Protein AF-A0A1E1XVM8-F1 (afdb_monomer_lite)

pLDDT: mean 72.02, std 15.54, range [29.59, 93.38]

Organism: Amblyomma sculptum (NCBI:txid1581419)

Sequence (385 aa):
MSAAKMDLASGIWLMLFVQKHVPAWPVRELMDTLSALLDDTQLAPFLAPGAEKKFRRFVREMPAHFHYDAQKDTVALVKDSPIIAADQWLVRYLAQQIQASEGGLEMGTETSAKCQSAVPKCMADHLRLAYGGNLNVFFRIHPRDFTVDESGTRVRLTPSFHEESIATFAKEENLVFFFIDLLQKIGATKEKPCNVHTLMKYLPFMKSAERNLLQEGYRANLNVFFLLNPAHFATTKAQKGSVFLKNPDPDYGLALFLKQQVHILSTCSSGHSLKVLLTDLASRAKYSPSPIARPFFGVKSVGKKLKDIALRHPAMFHVDKQGEKLWLREERPPRPEGQWNADAELLSVAYFIDVLKHTDATSPSWAICFNYVVRAASAAPPSCK

Structure (mmCIF, N/CA/C/O backbone):
data_AF-A0A1E1XVM8-F1
#
_entry.id   AF-A0A1E1XVM8-F1
#
loop_
_atom_site.group_PDB
_atom_site.id
_atom_site.type_symbol
_atom_site.label_atom_id
_atom_site.label_alt_id
_atom_site.label_comp_id
_atom_site.label_asym_id
_atom_site.label_entity_id
_atom_site.label_seq_id
_atom_site.pdbx_PDB_ins_code
_atom_site.Cartn_x
_atom_site.Cartn_y
_atom_site.Cartn_z
_atom_site.occupancy
_atom_site.B_iso_or_equiv
_atom_site.auth_seq_id
_atom_site.auth_comp_id
_atom_site.auth_asym_id
_atom_site.auth_atom_id
_atom_site.pdbx_PDB_model_num
ATOM 1 N N . MET A 1 1 ? 7.650 8.610 -27.917 1.00 59.12 1 MET A N 1
ATOM 2 C CA . MET A 1 1 ? 8.830 7.735 -28.100 1.00 59.12 1 MET A CA 1
ATOM 3 C C . MET A 1 1 ? 8.463 6.695 -29.153 1.00 59.12 1 MET A C 1
ATOM 5 O O . MET A 1 1 ? 7.306 6.303 -29.158 1.00 59.12 1 MET A O 1
ATOM 9 N N . SER A 1 2 ? 9.346 6.334 -30.093 1.00 71.25 2 SER A N 1
ATOM 10 C CA . SER A 1 2 ? 9.036 5.282 -31.087 1.00 71.25 2 SER A CA 1
ATOM 11 C C . SER A 1 2 ? 9.009 3.895 -30.430 1.00 71.25 2 SER A C 1
ATOM 13 O O . SER A 1 2 ? 9.641 3.736 -29.388 1.00 71.25 2 SER A O 1
ATOM 15 N N . ALA A 1 3 ? 8.328 2.912 -31.039 1.00 65.12 3 ALA A N 1
ATOM 16 C CA . ALA A 1 3 ? 8.288 1.514 -30.572 1.00 65.12 3 ALA A CA 1
ATOM 17 C C . ALA A 1 3 ? 9.699 0.963 -30.320 1.00 65.12 3 ALA A C 1
ATOM 19 O O . ALA A 1 3 ? 10.061 0.744 -29.173 1.00 65.12 3 ALA A O 1
ATOM 20 N N . ALA A 1 4 ? 10.567 1.016 -31.333 1.00 71.12 4 ALA A N 1
ATOM 21 C CA . ALA A 1 4 ? 11.980 0.648 -31.212 1.00 71.12 4 ALA A CA 1
ATOM 22 C C . ALA A 1 4 ? 12.735 1.318 -30.042 1.00 71.12 4 ALA A C 1
ATOM 24 O O . ALA A 1 4 ? 13.608 0.717 -29.429 1.00 71.12 4 ALA A O 1
ATOM 25 N N . LYS A 1 5 ? 12.428 2.579 -29.704 1.00 72.94 5 LYS A N 1
ATOM 26 C CA . LYS A 1 5 ? 13.059 3.249 -28.552 1.00 72.94 5 LYS A CA 1
ATOM 27 C C . LYS A 1 5 ? 12.508 2.731 -27.217 1.00 72.94 5 LYS A C 1
ATOM 29 O O . LYS A 1 5 ? 13.252 2.690 -26.244 1.00 72.94 5 LYS A O 1
ATOM 34 N N . MET A 1 6 ? 11.229 2.361 -27.160 1.00 66.62 6 MET A N 1
ATOM 35 C CA . MET A 1 6 ? 10.612 1.727 -25.987 1.00 66.62 6 MET A CA 1
ATOM 36 C C . MET A 1 6 ? 11.146 0.314 -25.779 1.00 66.62 6 MET A C 1
ATOM 38 O O . MET A 1 6 ? 11.531 -0.019 -24.660 1.00 66.62 6 MET A O 1
ATOM 42 N N . ASP A 1 7 ? 11.261 -0.466 -26.848 1.00 70.38 7 ASP A N 1
ATOM 43 C CA . ASP A 1 7 ? 11.781 -1.833 -26.796 1.00 70.38 7 ASP A CA 1
ATOM 44 C C . ASP A 1 7 ? 13.268 -1.840 -26.415 1.00 70.38 7 ASP A C 1
ATOM 46 O O . ASP A 1 7 ? 13.692 -2.623 -25.566 1.00 70.38 7 ASP A O 1
ATOM 50 N N . LEU A 1 8 ? 14.050 -0.875 -26.917 1.00 80.44 8 LEU A N 1
ATOM 51 C CA . LEU A 1 8 ? 15.441 -0.686 -26.503 1.00 80.44 8 LEU A CA 1
ATOM 52 C C . LEU A 1 8 ? 15.571 -0.290 -25.026 1.00 80.44 8 LEU A C 1
ATOM 54 O O . LEU A 1 8 ? 16.387 -0.871 -24.312 1.00 80.44 8 LEU A O 1
ATOM 58 N N . ALA A 1 9 ? 14.788 0.690 -24.552 1.00 75.31 9 ALA A N 1
ATOM 59 C CA . ALA A 1 9 ? 14.784 1.077 -23.136 1.00 75.31 9 ALA A CA 1
ATOM 60 C C . ALA A 1 9 ? 14.434 -0.117 -22.241 1.00 75.31 9 ALA A C 1
ATOM 62 O O . ALA A 1 9 ? 15.098 -0.353 -21.235 1.00 75.31 9 ALA A O 1
ATOM 63 N N . SER A 1 10 ? 13.414 -0.871 -22.639 1.00 69.38 10 SER A N 1
ATOM 64 C CA . SER A 1 10 ? 12.925 -2.056 -21.943 1.00 69.38 10 SER A CA 1
ATOM 65 C C . SER A 1 10 ? 13.977 -3.157 -21.876 1.00 69.38 10 SER A C 1
ATOM 67 O O . SER A 1 10 ? 14.226 -3.706 -20.807 1.00 69.38 10 SER A O 1
ATOM 69 N N . GLY A 1 11 ? 14.646 -3.430 -22.996 1.00 75.94 11 GLY A N 1
ATOM 70 C CA . GLY A 1 11 ? 15.744 -4.383 -23.067 1.00 75.94 11 GLY A CA 1
ATOM 71 C C . GLY A 1 11 ? 16.901 -4.001 -22.151 1.00 75.94 11 GLY A C 1
ATOM 72 O O . GLY A 1 11 ? 17.337 -4.808 -21.329 1.00 75.94 11 GLY A O 1
ATOM 73 N N . ILE A 1 12 ? 17.377 -2.754 -22.249 1.00 81.56 12 ILE A N 1
ATOM 74 C CA . ILE A 1 12 ? 18.453 -2.242 -21.388 1.00 81.56 12 ILE A CA 1
ATOM 75 C C . ILE A 1 12 ? 18.052 -2.367 -19.916 1.00 81.56 12 ILE A C 1
ATOM 77 O O . ILE A 1 12 ? 18.844 -2.823 -19.094 1.00 81.56 12 ILE A O 1
ATOM 81 N N . TRP A 1 13 ? 16.820 -1.983 -19.580 1.00 73.69 13 TRP A N 1
ATOM 82 C CA . TRP A 1 13 ? 16.309 -2.073 -18.220 1.00 73.69 13 TRP A CA 1
ATOM 83 C C . TRP A 1 13 ? 16.283 -3.520 -17.719 1.00 73.69 13 TRP A C 1
ATOM 85 O O . TRP A 1 13 ? 16.819 -3.779 -16.645 1.00 73.69 13 TRP A O 1
ATOM 95 N N . LEU A 1 14 ? 15.755 -4.464 -18.509 1.00 69.56 14 LEU A N 1
ATOM 96 C CA . LEU A 1 14 ? 15.734 -5.891 -18.181 1.00 69.56 14 LEU A CA 1
ATOM 97 C C . LEU A 1 14 ? 17.150 -6.392 -17.888 1.00 69.56 14 LEU A C 1
ATOM 99 O O . LEU A 1 14 ? 17.382 -6.994 -16.845 1.00 69.56 14 LEU A O 1
ATOM 103 N N . MET A 1 15 ? 18.113 -6.089 -18.757 1.00 76.94 15 MET A N 1
ATOM 104 C CA . MET A 1 15 ? 19.496 -6.535 -18.587 1.00 76.94 15 MET A CA 1
ATOM 105 C C . MET A 1 15 ? 20.133 -5.995 -17.308 1.00 76.94 15 MET A C 1
ATOM 107 O O . MET A 1 15 ? 20.709 -6.757 -16.529 1.00 76.94 15 MET A O 1
ATOM 111 N N . LEU A 1 16 ? 19.977 -4.697 -17.049 1.00 75.56 16 LEU A N 1
ATOM 112 C CA . LEU A 1 16 ? 20.568 -4.056 -15.877 1.00 75.56 16 LEU A CA 1
ATOM 113 C C . LEU A 1 16 ? 19.835 -4.409 -14.569 1.00 75.56 16 LEU A C 1
ATOM 115 O O . LEU A 1 16 ? 20.459 -4.450 -13.510 1.00 75.56 16 LEU A O 1
ATOM 119 N N . PHE A 1 17 ? 18.524 -4.668 -14.613 1.00 65.75 17 PHE A N 1
ATOM 120 C CA . PHE A 1 17 ? 17.717 -5.006 -13.435 1.00 65.75 17 PHE A CA 1
ATOM 121 C C . PHE A 1 17 ? 17.776 -6.496 -13.081 1.00 65.75 17 PHE A C 1
ATOM 123 O O . PHE A 1 17 ? 17.820 -6.851 -11.903 1.00 65.75 17 PHE A O 1
ATOM 130 N N . VAL A 1 18 ? 17.792 -7.389 -14.075 1.00 59.62 18 VAL A N 1
ATOM 131 C CA . VAL A 1 18 ? 17.870 -8.845 -13.872 1.00 59.62 18 VAL A CA 1
ATOM 132 C C . VAL A 1 18 ? 19.258 -9.231 -13.358 1.00 59.62 18 VAL A C 1
ATOM 134 O O . VAL A 1 18 ? 19.369 -10.057 -12.446 1.00 59.62 18 VAL A O 1
ATOM 137 N N . GLN A 1 19 ? 20.316 -8.585 -13.848 1.00 59.59 19 GLN A N 1
ATOM 138 C CA . GLN A 1 19 ? 21.695 -8.864 -13.446 1.00 59.59 19 GLN A CA 1
ATOM 139 C C . GLN A 1 19 ? 22.177 -7.958 -12.298 1.00 59.59 19 GLN A C 1
ATOM 141 O O . GLN A 1 19 ? 23.251 -7.367 -12.381 1.00 59.59 19 GLN A O 1
ATOM 146 N N . LYS A 1 20 ? 21.412 -7.886 -11.189 1.00 55.06 20 LYS A N 1
ATOM 147 C CA . LYS A 1 20 ? 21.699 -7.053 -9.988 1.00 55.06 20 LYS A CA 1
ATOM 148 C C . LYS A 1 20 ? 23.120 -7.185 -9.402 1.00 55.06 20 LYS A C 1
ATOM 150 O O . LYS A 1 20 ? 23.495 -6.380 -8.555 1.00 55.06 20 LYS A O 1
ATOM 155 N N . HIS A 1 21 ? 23.898 -8.187 -9.813 1.00 52.25 21 HIS A N 1
ATOM 156 C CA . HIS A 1 21 ? 25.279 -8.404 -9.378 1.00 52.25 21 HIS A CA 1
ATOM 157 C C . HIS A 1 21 ? 26.310 -7.523 -10.098 1.00 52.25 21 HIS A C 1
ATOM 159 O O . HIS A 1 21 ? 27.419 -7.369 -9.591 1.00 52.25 21 HIS A O 1
ATOM 165 N N . VAL A 1 22 ? 25.956 -6.912 -11.234 1.00 61.69 22 VAL A N 1
ATOM 166 C CA . VAL A 1 22 ? 26.856 -6.041 -11.997 1.00 61.69 22 VAL A CA 1
ATOM 167 C C . VAL A 1 22 ? 26.328 -4.601 -11.933 1.00 61.69 22 VAL A C 1
ATOM 169 O O . VAL A 1 22 ? 25.301 -4.294 -12.536 1.00 61.69 22 VAL A O 1
ATOM 172 N N . PRO A 1 23 ? 26.997 -3.695 -11.196 1.00 67.75 23 PRO A N 1
ATOM 173 C CA . PRO A 1 23 ? 26.483 -2.349 -10.938 1.00 67.75 23 PRO A CA 1
ATOM 174 C C . PRO A 1 23 ? 26.479 -1.442 -12.176 1.00 67.75 23 PRO A C 1
ATOM 176 O O . PRO A 1 23 ? 25.764 -0.443 -12.181 1.00 67.75 23 PRO A O 1
ATOM 179 N N . ALA A 1 24 ? 27.277 -1.763 -13.196 1.00 81.69 24 ALA A N 1
ATOM 180 C CA . ALA A 1 24 ? 27.351 -1.047 -14.463 1.00 81.69 24 ALA A CA 1
ATOM 181 C C . ALA A 1 24 ? 27.852 -1.996 -15.559 1.00 81.69 24 ALA A C 1
ATOM 183 O O . ALA A 1 24 ? 28.796 -2.748 -15.331 1.00 81.69 24 ALA A O 1
ATOM 184 N N . TRP A 1 25 ? 27.234 -1.950 -16.734 1.00 88.44 25 TRP A N 1
ATOM 185 C CA . TRP A 1 25 ? 27.546 -2.821 -17.864 1.00 88.44 25 TRP A CA 1
ATOM 186 C C . TRP A 1 25 ? 28.325 -2.083 -18.942 1.00 88.44 25 TRP A C 1
ATOM 188 O O . TRP A 1 25 ? 27.899 -0.989 -19.322 1.00 88.44 25 TRP A O 1
ATOM 198 N N . PRO A 1 26 ? 29.404 -2.659 -19.492 1.00 92.19 26 PRO A N 1
ATOM 199 C CA . PRO A 1 26 ? 30.044 -2.120 -20.684 1.00 92.19 26 PRO A CA 1
ATOM 200 C C . PRO A 1 26 ? 29.036 -1.994 -21.833 1.00 92.19 26 PRO A C 1
ATOM 202 O O . PRO A 1 26 ? 28.274 -2.923 -22.099 1.00 92.19 26 PRO A O 1
ATOM 205 N N . VAL A 1 27 ? 29.031 -0.854 -22.535 1.00 90.88 27 VAL A N 1
ATOM 206 C CA . VAL A 1 27 ? 28.085 -0.588 -23.640 1.00 90.88 27 VAL A CA 1
ATOM 207 C C . VAL A 1 27 ? 28.115 -1.696 -24.686 1.00 90.88 27 VAL A C 1
ATOM 209 O O . VAL A 1 27 ? 27.064 -2.109 -25.164 1.00 90.88 27 VAL A O 1
ATOM 212 N N . ARG A 1 28 ? 29.311 -2.185 -25.022 1.00 88.31 28 ARG A N 1
ATOM 213 C CA . ARG A 1 28 ? 29.499 -3.219 -26.040 1.00 88.31 28 ARG A CA 1
ATOM 214 C C . ARG A 1 28 ? 28.865 -4.547 -25.629 1.00 88.31 28 ARG A C 1
ATOM 216 O O . ARG A 1 28 ? 28.032 -5.061 -26.358 1.00 88.31 28 ARG A O 1
ATOM 223 N N . GLU A 1 29 ? 29.171 -5.030 -24.428 1.00 87.69 29 GLU A N 1
ATOM 224 C CA . GLU A 1 29 ? 28.597 -6.272 -23.890 1.00 87.69 29 GLU A CA 1
ATOM 225 C C . GLU A 1 29 ? 27.076 -6.182 -23.743 1.00 87.69 29 GLU A C 1
ATOM 227 O O . GLU A 1 29 ? 26.353 -7.131 -24.045 1.00 87.69 29 GLU A O 1
ATOM 232 N N . LEU A 1 30 ? 26.578 -5.020 -23.314 1.00 87.31 30 LEU A N 1
ATOM 233 C CA . LEU A 1 30 ? 25.150 -4.759 -23.212 1.00 87.31 30 LEU A CA 1
ATOM 234 C C . LEU A 1 30 ? 24.478 -4.799 -24.590 1.00 87.31 30 LEU A C 1
ATOM 236 O O . LEU A 1 30 ? 23.462 -5.467 -24.740 1.00 87.31 30 LEU A O 1
ATOM 240 N N . MET A 1 31 ? 25.039 -4.127 -25.599 1.00 89.44 31 MET A N 1
ATOM 241 C CA . MET A 1 31 ? 24.525 -4.157 -26.973 1.00 89.44 31 MET A CA 1
ATOM 242 C C . MET A 1 31 ? 24.564 -5.565 -27.573 1.00 89.44 31 MET A C 1
ATOM 244 O O . MET A 1 31 ? 23.573 -5.986 -28.165 1.00 89.44 31 MET A O 1
ATOM 248 N N . ASP A 1 32 ? 25.659 -6.303 -27.386 1.00 84.81 32 ASP A N 1
ATOM 249 C CA . ASP A 1 32 ? 25.819 -7.671 -27.894 1.00 84.81 32 ASP A CA 1
ATOM 250 C C . ASP A 1 32 ? 24.777 -8.608 -27.265 1.00 84.81 32 ASP A C 1
ATOM 252 O O . ASP A 1 32 ? 24.095 -9.363 -27.959 1.00 84.81 32 ASP A O 1
ATOM 256 N N . THR A 1 33 ? 24.578 -8.495 -25.950 1.00 81.50 33 THR A N 1
ATOM 257 C CA . THR A 1 33 ? 23.594 -9.311 -25.230 1.00 81.50 33 THR A CA 1
ATOM 258 C C . THR A 1 33 ? 22.162 -8.944 -25.615 1.00 81.50 33 THR A C 1
ATOM 260 O O . THR A 1 33 ? 21.331 -9.825 -25.816 1.00 81.50 33 THR A O 1
ATOM 263 N N . LEU A 1 34 ? 21.863 -7.652 -25.770 1.00 82.19 34 LEU A N 1
ATOM 264 C CA . LEU A 1 34 ? 20.553 -7.198 -26.239 1.00 82.19 34 LEU A CA 1
ATOM 265 C C . LEU A 1 34 ? 20.265 -7.666 -27.663 1.00 82.19 34 LEU A C 1
ATOM 267 O O . LEU A 1 34 ? 19.146 -8.080 -27.933 1.00 82.19 34 LEU A O 1
ATOM 271 N N . SER A 1 35 ? 21.266 -7.648 -28.542 1.00 82.38 35 SER A N 1
ATOM 272 C CA . SER A 1 35 ? 21.140 -8.141 -29.920 1.00 82.38 35 SER A CA 1
ATOM 273 C C . SER A 1 35 ? 20.850 -9.638 -29.967 1.00 82.38 35 SER A C 1
ATOM 275 O O . SER A 1 35 ? 20.109 -10.090 -30.829 1.00 82.38 35 SER A O 1
ATOM 277 N N . ALA A 1 36 ? 21.424 -10.406 -29.038 1.00 77.00 36 ALA A N 1
ATOM 278 C CA . ALA A 1 36 ? 21.192 -11.844 -28.942 1.00 77.00 36 ALA A CA 1
ATOM 279 C C . ALA A 1 36 ? 19.813 -12.194 -28.354 1.00 77.00 36 ALA A C 1
ATOM 281 O O . ALA A 1 36 ? 19.261 -13.244 -28.671 1.00 77.00 36 ALA A O 1
ATOM 282 N N . LEU A 1 37 ? 19.272 -11.343 -27.477 1.00 67.56 37 LEU A N 1
ATOM 283 C CA . LEU A 1 37 ? 18.008 -11.590 -26.773 1.00 67.56 37 LEU A CA 1
ATOM 284 C C . LEU A 1 37 ? 16.785 -10.997 -27.477 1.00 67.56 37 LEU A C 1
ATOM 286 O O . LEU A 1 37 ? 15.678 -11.503 -27.307 1.00 67.56 37 LEU A O 1
ATOM 290 N N . LEU A 1 38 ? 16.967 -9.910 -28.220 1.00 68.56 38 LEU A N 1
ATOM 291 C CA . LEU A 1 38 ? 15.903 -9.178 -28.891 1.00 68.56 38 LEU A CA 1
ATOM 292 C C . LEU A 1 38 ? 16.109 -9.322 -30.398 1.00 68.56 38 LEU A C 1
ATOM 294 O O . LEU A 1 38 ? 16.754 -8.483 -31.027 1.00 68.56 38 LEU A O 1
ATOM 298 N N . ASP A 1 39 ? 15.570 -10.398 -30.972 1.00 62.88 39 ASP A N 1
ATOM 299 C CA . ASP A 1 39 ? 15.541 -10.617 -32.424 1.00 62.88 39 ASP A CA 1
ATOM 300 C C . ASP A 1 39 ? 14.495 -9.695 -33.077 1.00 62.88 39 ASP A C 1
ATOM 302 O O . ASP A 1 39 ? 13.427 -10.115 -33.523 1.00 62.88 39 ASP A O 1
ATOM 306 N N . ASP A 1 40 ? 14.763 -8.388 -33.031 1.00 66.62 40 ASP A N 1
ATOM 307 C CA . ASP A 1 40 ? 13.882 -7.352 -33.556 1.00 66.62 40 ASP A CA 1
ATOM 308 C C . ASP A 1 40 ? 14.624 -6.464 -34.561 1.00 66.62 40 ASP A C 1
ATOM 310 O O . ASP A 1 40 ? 15.457 -5.616 -34.223 1.00 66.62 40 ASP A O 1
ATOM 314 N N . THR A 1 41 ? 14.262 -6.625 -35.835 1.00 67.50 41 THR A N 1
ATOM 315 C CA . THR A 1 41 ? 14.742 -5.797 -36.954 1.00 67.50 41 THR A CA 1
ATOM 316 C C . THR A 1 41 ? 14.551 -4.291 -36.727 1.00 67.50 41 THR A C 1
ATOM 318 O O . THR A 1 41 ? 15.304 -3.486 -37.280 1.00 67.50 41 THR A O 1
ATOM 321 N N . GLN A 1 42 ? 13.605 -3.883 -35.874 1.00 68.88 42 GLN A N 1
ATOM 322 C CA . GLN A 1 42 ? 13.373 -2.482 -35.520 1.00 68.88 42 GLN A CA 1
ATOM 323 C C . GLN A 1 42 ? 14.441 -1.912 -34.571 1.00 68.88 42 GLN A C 1
ATOM 325 O O . GLN A 1 42 ? 14.618 -0.690 -34.518 1.00 68.88 42 GLN A O 1
ATOM 330 N N . LEU A 1 43 ? 15.190 -2.765 -33.862 1.00 77.25 43 LEU A N 1
ATOM 331 C CA . LEU A 1 43 ? 16.279 -2.381 -32.957 1.00 77.25 43 LEU A CA 1
ATOM 332 C C . LEU A 1 43 ? 17.650 -2.314 -33.641 1.00 77.25 43 LEU A C 1
ATOM 334 O O . LEU A 1 43 ? 18.575 -1.702 -33.097 1.00 77.25 43 LEU A O 1
ATOM 338 N N . ALA A 1 44 ? 17.769 -2.836 -34.866 1.00 80.31 44 ALA A N 1
ATOM 339 C CA . ALA A 1 44 ? 18.988 -2.781 -35.675 1.00 80.31 44 ALA A CA 1
ATOM 340 C C . ALA A 1 44 ? 19.650 -1.383 -35.745 1.00 80.31 44 ALA A C 1
ATOM 342 O O . ALA A 1 44 ? 20.875 -1.307 -35.643 1.00 80.31 44 ALA A O 1
ATOM 343 N N . PRO A 1 45 ? 18.916 -0.247 -35.816 1.00 83.38 45 PRO A N 1
ATOM 344 C CA . PRO A 1 45 ? 19.529 1.086 -35.814 1.00 83.38 45 PRO A CA 1
ATOM 345 C C . PRO A 1 45 ? 20.316 1.443 -34.544 1.00 83.38 45 PRO A C 1
ATOM 347 O O . PRO A 1 45 ? 21.067 2.423 -34.566 1.00 83.38 45 PRO A O 1
ATOM 350 N N . PHE A 1 46 ? 20.103 0.710 -33.450 1.00 82.88 46 PHE A N 1
ATOM 351 C CA . PHE A 1 46 ? 20.721 0.930 -32.143 1.00 82.88 46 PHE A CA 1
ATOM 352 C C . PHE A 1 46 ? 21.671 -0.187 -31.723 1.00 82.88 46 PHE A C 1
ATOM 354 O O . PHE A 1 46 ? 22.546 0.077 -30.906 1.00 82.88 46 PHE A O 1
ATOM 361 N N . LEU A 1 47 ? 21.486 -1.396 -32.252 1.00 85.62 47 LEU A N 1
ATOM 362 C CA . LEU A 1 47 ? 22.181 -2.602 -31.806 1.00 85.62 47 LEU A CA 1
ATOM 363 C C . LEU A 1 47 ? 23.147 -3.182 -32.853 1.00 85.62 47 LEU A C 1
ATOM 365 O O . LEU A 1 47 ? 24.027 -3.956 -32.497 1.00 85.62 47 LEU A O 1
ATOM 369 N N . ALA A 1 48 ? 23.044 -2.779 -34.126 1.00 84.19 48 ALA A N 1
ATOM 370 C CA . ALA A 1 48 ? 23.963 -3.246 -35.163 1.00 84.19 48 ALA A CA 1
ATOM 371 C C . ALA A 1 48 ? 25.422 -2.807 -34.899 1.00 84.19 48 ALA A C 1
ATOM 373 O O . ALA A 1 48 ? 25.648 -1.745 -34.304 1.00 84.19 48 ALA A O 1
ATOM 374 N N . PRO A 1 49 ? 26.423 -3.556 -35.404 1.00 80.81 49 PRO A N 1
ATOM 375 C CA . PRO A 1 49 ? 27.825 -3.145 -35.339 1.00 80.81 49 PRO A CA 1
ATOM 376 C C . PRO A 1 49 ? 28.022 -1.712 -35.867 1.00 80.81 49 PRO A C 1
ATOM 378 O O . PRO A 1 49 ? 27.553 -1.381 -36.957 1.00 80.81 49 PRO A O 1
ATOM 381 N N . GLY A 1 50 ? 28.687 -0.841 -35.099 1.00 82.06 50 GLY A N 1
ATOM 382 C CA . GLY A 1 50 ? 28.863 0.576 -35.453 1.00 82.06 50 GLY A CA 1
ATOM 383 C C . GLY A 1 50 ? 27.741 1.516 -34.975 1.00 82.06 50 GLY A C 1
ATOM 384 O O . GLY A 1 50 ? 27.819 2.736 -35.174 1.00 82.06 50 GLY A O 1
ATOM 385 N N . ALA A 1 51 ? 26.686 0.996 -34.335 1.00 88.81 51 ALA A N 1
ATOM 386 C CA . ALA A 1 51 ? 25.587 1.796 -33.787 1.00 88.81 51 ALA A CA 1
ATOM 387 C C . ALA A 1 51 ? 25.869 2.366 -32.382 1.00 88.81 51 ALA A C 1
ATOM 389 O O . ALA A 1 51 ? 25.021 3.061 -31.814 1.00 88.81 51 ALA A O 1
ATOM 390 N N . GLU A 1 52 ? 27.064 2.167 -31.822 1.00 91.06 52 GLU A N 1
ATOM 391 C CA . GLU A 1 52 ? 27.387 2.492 -30.429 1.00 91.06 52 GLU A CA 1
ATOM 392 C C . GLU A 1 52 ? 27.218 3.993 -30.146 1.00 91.06 52 GLU A C 1
ATOM 394 O O . GLU A 1 52 ? 26.827 4.403 -29.055 1.00 91.06 52 GLU A O 1
ATOM 399 N N . LYS A 1 53 ? 27.463 4.861 -31.138 1.00 89.81 53 LYS A N 1
ATOM 400 C CA . LYS A 1 53 ? 27.218 6.308 -31.004 1.00 89.81 53 LYS A CA 1
ATOM 401 C C . LYS A 1 53 ? 25.728 6.630 -30.840 1.00 89.81 53 LYS A C 1
ATOM 403 O O . LYS A 1 53 ? 25.384 7.516 -30.056 1.00 89.81 53 LYS A O 1
ATOM 408 N N . LYS A 1 54 ? 24.846 5.926 -31.558 1.00 89.25 54 LYS A N 1
ATOM 409 C CA . LYS A 1 54 ? 23.387 6.077 -31.433 1.00 89.25 54 LYS A CA 1
ATOM 410 C C . LYS A 1 54 ? 22.889 5.492 -30.115 1.00 89.25 54 LYS A C 1
ATOM 412 O O . LYS A 1 54 ? 22.087 6.147 -29.456 1.00 89.25 54 LYS A O 1
ATOM 417 N N . PHE A 1 55 ? 23.413 4.339 -29.702 1.00 91.12 55 PHE A N 1
ATOM 418 C CA . PHE A 1 55 ? 23.101 3.727 -28.411 1.00 91.12 55 PHE A CA 1
ATOM 419 C C . PHE A 1 55 ? 23.499 4.635 -27.238 1.00 91.12 55 PHE A C 1
ATOM 421 O O . PHE A 1 55 ? 22.658 5.003 -26.423 1.00 91.12 55 PHE A O 1
ATOM 428 N N . ARG A 1 56 ? 24.748 5.119 -27.196 1.00 93.38 56 ARG A N 1
ATOM 429 C CA . ARG A 1 56 ? 25.209 6.061 -26.155 1.00 93.38 56 ARG A CA 1
ATOM 430 C C . ARG A 1 56 ? 24.378 7.339 -26.132 1.00 93.38 56 ARG A C 1
ATOM 432 O O . ARG A 1 56 ? 24.038 7.832 -25.060 1.00 93.38 56 ARG A O 1
ATOM 439 N N . ARG A 1 57 ? 24.041 7.887 -27.307 1.00 90.81 57 ARG A N 1
ATOM 440 C CA . ARG A 1 57 ? 23.163 9.060 -27.413 1.00 90.81 57 ARG A CA 1
ATOM 441 C C . ARG A 1 57 ? 21.790 8.771 -26.810 1.00 90.81 57 ARG A C 1
ATOM 443 O O . ARG A 1 57 ? 21.310 9.580 -26.029 1.00 90.81 57 ARG A O 1
ATOM 450 N N . PHE A 1 58 ? 21.200 7.624 -27.129 1.00 88.62 58 PHE A N 1
ATOM 451 C CA . PHE A 1 58 ? 19.915 7.204 -26.583 1.00 88.62 58 PHE A CA 1
ATOM 452 C C . PHE A 1 58 ? 19.941 7.105 -25.051 1.00 88.62 58 PHE A C 1
ATOM 454 O O . PHE A 1 58 ? 19.106 7.711 -24.387 1.00 88.62 58 PHE A O 1
ATOM 461 N N . VAL A 1 59 ? 20.944 6.428 -24.485 1.00 87.94 59 VAL A N 1
ATOM 462 C CA . VAL A 1 59 ? 21.096 6.289 -23.027 1.00 87.94 59 VAL A CA 1
ATOM 463 C C . VAL A 1 59 ? 21.261 7.660 -22.354 1.00 87.94 59 VAL A C 1
ATOM 465 O O . VAL A 1 59 ? 20.615 7.933 -21.345 1.00 87.94 59 VAL A O 1
ATOM 468 N N . ARG A 1 60 ? 22.058 8.567 -22.942 1.00 85.69 60 ARG A N 1
ATOM 469 C CA . ARG A 1 60 ? 22.238 9.947 -22.443 1.00 85.69 60 ARG A CA 1
ATOM 470 C C . ARG A 1 60 ? 20.980 10.811 -22.560 1.00 85.69 60 ARG A C 1
ATOM 472 O O . ARG A 1 60 ? 20.800 11.715 -21.753 1.00 85.69 60 ARG A O 1
ATOM 479 N N . GLU A 1 61 ? 20.122 10.551 -23.545 1.00 82.62 61 GLU A N 1
ATOM 480 C CA . GLU A 1 61 ? 18.815 11.207 -23.699 1.00 82.62 61 GLU A CA 1
ATOM 481 C C . GLU A 1 61 ? 17.790 10.711 -22.655 1.00 82.62 61 GLU A C 1
ATOM 483 O O . GLU A 1 61 ? 16.735 11.325 -22.498 1.00 82.62 61 GLU A O 1
ATOM 488 N N . MET A 1 62 ? 18.103 9.649 -21.897 1.00 75.50 62 MET A N 1
ATOM 489 C CA . MET A 1 62 ? 17.249 9.074 -20.849 1.00 75.50 62 MET A CA 1
ATOM 490 C C . MET A 1 62 ? 17.912 9.081 -19.454 1.00 75.50 62 MET A C 1
ATOM 492 O O . MET A 1 62 ? 17.924 8.051 -18.773 1.00 75.50 62 MET A O 1
ATOM 496 N N . PRO A 1 63 ? 18.388 10.239 -18.954 1.00 73.12 63 PRO A N 1
ATOM 497 C CA . PRO A 1 63 ? 19.160 10.326 -17.707 1.00 73.12 63 PRO A CA 1
ATOM 498 C C . PRO A 1 63 ? 18.353 9.960 -16.454 1.00 73.12 63 PRO A C 1
ATOM 500 O O . PRO A 1 63 ? 18.915 9.700 -15.398 1.00 73.12 63 PRO A O 1
ATOM 503 N N . ALA A 1 64 ? 17.023 9.940 -16.556 1.00 61.41 64 ALA A N 1
ATOM 504 C CA . ALA A 1 64 ? 16.155 9.490 -15.477 1.00 61.41 64 ALA A CA 1
ATOM 505 C C . ALA A 1 64 ? 16.180 7.949 -15.318 1.00 61.41 64 ALA A C 1
ATOM 507 O O . ALA A 1 64 ? 15.976 7.434 -14.219 1.00 61.41 64 ALA A O 1
ATOM 508 N N . HIS A 1 65 ? 16.457 7.214 -16.401 1.00 67.31 65 HIS A N 1
ATOM 509 C CA . HIS A 1 65 ? 16.430 5.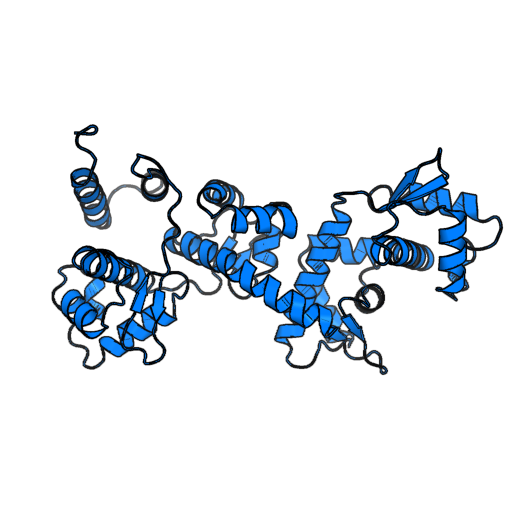748 -16.446 1.00 67.31 65 HIS A CA 1
ATOM 510 C C . HIS A 1 65 ? 17.834 5.158 -16.303 1.00 67.31 65 HIS A C 1
ATOM 512 O O . HIS A 1 65 ? 18.029 4.184 -15.576 1.00 67.31 65 HIS A O 1
ATOM 518 N N . PHE A 1 66 ? 18.815 5.777 -16.960 1.00 83.06 66 PHE A N 1
ATOM 519 C CA . PHE A 1 66 ? 20.155 5.229 -17.090 1.00 83.06 66 PHE A CA 1
ATOM 520 C C . PHE A 1 66 ? 21.220 6.258 -16.722 1.00 83.06 66 PHE A C 1
ATOM 522 O O . PHE A 1 66 ? 21.148 7.427 -17.100 1.00 83.06 66 PHE A O 1
ATOM 529 N N . HIS A 1 67 ? 22.240 5.797 -16.010 1.00 86.69 67 HIS A N 1
ATOM 530 C CA . HIS A 1 67 ? 23.480 6.519 -15.807 1.00 86.69 67 HIS A CA 1
ATOM 531 C C . HIS A 1 67 ? 24.500 6.015 -16.824 1.00 86.69 67 HIS A C 1
ATOM 533 O O . HIS A 1 67 ? 24.824 4.830 -16.835 1.00 86.69 67 HIS A O 1
ATOM 539 N N . TYR A 1 68 ? 25.000 6.908 -17.675 1.00 91.19 68 TYR A N 1
ATOM 540 C CA . TYR A 1 68 ? 26.074 6.595 -18.611 1.00 91.19 68 TYR A CA 1
ATOM 541 C C . TYR A 1 68 ? 27.396 7.190 -18.116 1.00 91.19 68 TYR A C 1
ATOM 543 O O . TYR A 1 68 ? 27.541 8.414 -18.065 1.00 91.19 68 TYR A O 1
ATOM 551 N N . ASP A 1 69 ? 28.356 6.326 -17.789 1.00 90.56 69 ASP A N 1
ATOM 552 C CA . ASP A 1 69 ? 29.725 6.706 -17.440 1.00 90.56 69 ASP A CA 1
ATOM 553 C C . ASP A 1 69 ? 30.568 6.761 -18.720 1.00 90.56 69 ASP A C 1
ATOM 555 O O . ASP A 1 69 ? 30.894 5.736 -19.322 1.00 90.56 69 ASP A O 1
ATOM 559 N N . ALA A 1 70 ? 30.922 7.977 -19.143 1.00 89.62 70 ALA A N 1
ATOM 560 C CA . ALA A 1 70 ? 31.705 8.207 -20.354 1.00 89.62 70 ALA A CA 1
ATOM 561 C C . ALA A 1 70 ? 33.178 7.783 -20.232 1.00 89.62 70 ALA A C 1
ATOM 563 O O . ALA A 1 70 ? 33.807 7.539 -21.257 1.00 89.62 70 ALA A O 1
ATOM 564 N N . GLN A 1 71 ? 33.732 7.717 -19.016 1.00 90.06 71 GLN A N 1
ATOM 565 C CA . GLN A 1 71 ? 35.127 7.322 -18.795 1.00 90.06 71 GLN A CA 1
ATOM 566 C C . GLN A 1 71 ? 35.285 5.807 -18.883 1.00 90.06 71 GLN A C 1
ATOM 568 O O . GLN A 1 71 ? 36.270 5.319 -19.430 1.00 90.06 71 GLN A O 1
ATOM 573 N N . LYS A 1 72 ? 34.303 5.070 -18.358 1.00 90.50 72 LYS A N 1
ATOM 574 C CA . LYS A 1 72 ? 34.303 3.600 -18.354 1.00 90.50 72 LYS A CA 1
ATOM 575 C C . LYS A 1 72 ? 33.526 2.982 -19.515 1.00 90.50 72 LYS A C 1
ATOM 577 O O . LYS A 1 72 ? 33.530 1.768 -19.656 1.00 90.50 72 LYS A O 1
ATOM 582 N N . ASP A 1 73 ? 32.845 3.809 -20.309 1.00 93.06 73 ASP A N 1
ATOM 583 C CA . ASP A 1 73 ? 31.888 3.409 -21.347 1.00 93.06 73 ASP A CA 1
ATOM 584 C C . ASP A 1 73 ? 30.878 2.370 -20.843 1.00 93.06 73 ASP A C 1
ATOM 586 O O . ASP A 1 73 ? 30.649 1.328 -21.460 1.00 93.06 73 ASP A O 1
ATOM 590 N N . THR A 1 74 ? 30.287 2.658 -19.681 1.00 92.31 74 THR A N 1
ATOM 591 C CA . THR A 1 74 ? 29.339 1.755 -19.018 1.00 92.31 74 THR A CA 1
ATOM 592 C C . THR A 1 74 ? 27.977 2.403 -18.814 1.00 92.31 74 THR A C 1
ATOM 594 O O . THR A 1 74 ? 27.850 3.624 -18.706 1.00 92.31 74 THR A O 1
ATOM 597 N N . VAL A 1 75 ? 26.944 1.567 -18.769 1.00 88.75 75 VAL A N 1
ATOM 598 C CA . VAL A 1 75 ? 25.566 1.940 -18.463 1.00 88.75 75 VAL A CA 1
ATOM 599 C C . VAL A 1 75 ? 25.156 1.274 -17.160 1.00 88.75 75 VAL A C 1
ATOM 601 O O . VAL A 1 75 ? 25.296 0.066 -16.997 1.00 88.75 75 VAL A O 1
ATOM 604 N N . ALA A 1 76 ? 24.619 2.056 -16.238 1.00 86.06 76 ALA A N 1
ATOM 605 C CA . ALA A 1 76 ? 24.040 1.578 -14.994 1.00 86.06 76 ALA A CA 1
ATOM 606 C C . ALA A 1 76 ? 22.594 2.053 -14.864 1.00 86.06 76 ALA A C 1
ATOM 608 O O . ALA A 1 76 ? 22.193 3.057 -15.458 1.00 86.06 76 ALA A O 1
ATOM 609 N N . LEU A 1 77 ? 21.818 1.374 -14.023 1.00 77.88 77 LEU A N 1
ATOM 610 C CA . LEU A 1 77 ? 20.603 1.973 -13.487 1.00 77.88 77 LEU A CA 1
ATOM 611 C C . LEU A 1 77 ? 20.990 3.094 -12.518 1.00 77.88 77 LEU A C 1
ATOM 613 O O . LEU A 1 77 ? 21.922 2.959 -11.723 1.00 77.88 77 LEU A O 1
ATOM 617 N N . VAL A 1 78 ? 20.262 4.206 -12.560 1.00 71.44 78 VAL A N 1
ATOM 618 C CA . VAL A 1 78 ? 20.449 5.284 -11.583 1.00 71.44 78 VAL A CA 1
ATOM 619 C C . VAL A 1 78 ? 20.010 4.766 -10.206 1.00 71.44 78 VAL A C 1
ATOM 621 O O . VAL A 1 78 ? 18.827 4.477 -9.999 1.00 71.44 78 VAL A O 1
ATOM 624 N N . LYS A 1 79 ? 20.957 4.632 -9.263 1.00 62.88 79 LYS A N 1
ATOM 625 C CA . LYS A 1 79 ? 20.650 4.302 -7.859 1.00 62.88 79 LYS A CA 1
ATOM 626 C C . LYS A 1 79 ? 19.658 5.330 -7.320 1.00 62.88 79 LYS A C 1
ATOM 628 O O . LYS A 1 79 ? 19.791 6.520 -7.586 1.00 62.88 79 LYS A O 1
ATOM 633 N N . ASP A 1 80 ? 18.622 4.848 -6.642 1.00 60.94 80 ASP A N 1
ATOM 634 C CA . ASP A 1 80 ? 17.515 5.669 -6.146 1.00 60.94 80 ASP A CA 1
ATOM 635 C C . ASP A 1 80 ? 16.749 6.449 -7.227 1.00 60.94 80 ASP A C 1
ATOM 637 O O . ASP A 1 80 ? 16.084 7.446 -6.939 1.00 60.94 80 ASP A O 1
ATOM 641 N N . SER A 1 81 ? 16.728 5.965 -8.475 1.00 65.44 81 SER A N 1
ATOM 642 C CA . SER A 1 81 ? 15.899 6.583 -9.514 1.00 65.44 81 SER A CA 1
ATOM 643 C C . SER A 1 81 ? 14.417 6.560 -9.127 1.00 65.44 81 SER A C 1
ATOM 645 O O . SER A 1 81 ? 13.908 5.489 -8.771 1.00 65.44 81 SER A O 1
ATOM 647 N N . PRO A 1 82 ? 13.693 7.693 -9.215 1.00 64.50 82 PRO A N 1
ATOM 648 C CA . PRO A 1 82 ? 12.237 7.732 -9.081 1.00 64.50 82 PRO A CA 1
ATOM 649 C C . PRO A 1 82 ? 11.517 6.731 -9.992 1.00 64.50 82 PRO A C 1
ATOM 651 O O . PRO A 1 82 ? 10.436 6.271 -9.645 1.00 64.50 82 PRO A O 1
ATOM 654 N N . ILE A 1 83 ? 12.134 6.361 -11.117 1.00 66.69 83 ILE A N 1
ATOM 655 C CA . ILE A 1 83 ? 11.611 5.386 -12.080 1.00 66.69 83 ILE A CA 1
ATOM 656 C C . ILE A 1 83 ? 11.684 3.969 -11.526 1.00 66.69 83 ILE A C 1
ATOM 658 O O . ILE A 1 83 ? 10.693 3.264 -11.607 1.00 66.69 83 ILE A O 1
ATOM 662 N N . ILE A 1 84 ? 12.790 3.560 -10.892 1.00 71.44 84 ILE A N 1
ATOM 663 C CA . ILE A 1 84 ? 12.889 2.221 -10.277 1.00 71.44 84 ILE A CA 1
ATOM 664 C C . ILE A 1 84 ? 11.838 2.060 -9.175 1.00 71.44 84 ILE A C 1
ATOM 666 O O . ILE A 1 84 ? 11.209 1.014 -9.067 1.00 71.44 84 ILE A O 1
ATOM 670 N N . ALA A 1 85 ? 11.612 3.106 -8.376 1.00 73.19 85 ALA A N 1
ATOM 671 C CA . ALA A 1 85 ? 10.553 3.076 -7.372 1.00 73.19 85 ALA A CA 1
ATOM 672 C C . ALA A 1 85 ? 9.157 3.064 -7.996 1.00 73.19 85 ALA A C 1
ATOM 674 O O . ALA A 1 85 ? 8.326 2.269 -7.575 1.00 73.19 85 ALA A O 1
ATOM 675 N N . ALA A 1 86 ? 8.901 3.894 -9.011 1.00 77.81 86 ALA A N 1
ATOM 676 C CA . ALA A 1 86 ? 7.626 3.887 -9.725 1.00 77.81 86 ALA A CA 1
ATOM 677 C C . ALA A 1 86 ? 7.321 2.519 -10.344 1.00 77.81 86 ALA A C 1
ATOM 679 O O . ALA A 1 86 ? 6.176 2.072 -10.320 1.00 77.81 86 ALA A O 1
ATOM 680 N N . ASP A 1 87 ? 8.356 1.846 -10.832 1.00 81.50 87 ASP A N 1
ATOM 681 C CA . ASP A 1 87 ? 8.274 0.517 -11.405 1.00 81.50 87 ASP A CA 1
ATOM 682 C C . ASP A 1 87 ? 7.952 -0.545 -10.351 1.00 81.50 87 ASP A C 1
ATOM 684 O O . ASP A 1 87 ? 6.971 -1.270 -10.485 1.00 81.50 87 ASP A O 1
ATOM 688 N N . GLN A 1 88 ? 8.675 -0.547 -9.228 1.00 82.94 88 GLN A N 1
ATOM 689 C CA . GLN A 1 88 ? 8.377 -1.412 -8.082 1.00 82.94 88 GLN A CA 1
ATOM 690 C C . GLN A 1 88 ? 6.964 -1.182 -7.529 1.00 82.94 88 GLN A C 1
ATOM 692 O O . GLN A 1 88 ? 6.286 -2.133 -7.140 1.00 82.94 88 GLN A O 1
ATOM 697 N N . TRP A 1 89 ? 6.493 0.066 -7.496 1.00 85.25 89 TRP A N 1
ATOM 698 C CA . TRP A 1 89 ? 5.127 0.376 -7.081 1.00 85.25 89 TRP A CA 1
ATOM 699 C C . TRP A 1 89 ? 4.094 -0.158 -8.069 1.00 85.25 89 TRP A C 1
ATOM 701 O O . TRP A 1 89 ? 3.073 -0.686 -7.637 1.00 85.25 89 TRP A O 1
ATOM 711 N N . LEU A 1 90 ? 4.359 -0.058 -9.372 1.00 86.06 90 LEU A N 1
ATOM 712 C CA . LEU A 1 90 ? 3.482 -0.596 -10.407 1.00 86.06 90 LEU A CA 1
ATOM 713 C C . LEU A 1 90 ? 3.441 -2.132 -10.371 1.00 86.06 90 LEU A C 1
ATOM 715 O O . LEU A 1 90 ? 2.348 -2.695 -10.426 1.00 86.06 90 LEU A O 1
ATOM 719 N N . VAL A 1 91 ? 4.588 -2.800 -10.177 1.00 87.75 91 VAL A N 1
ATOM 720 C CA . VAL A 1 91 ? 4.664 -4.255 -9.941 1.00 87.75 91 VAL A CA 1
ATOM 721 C C . VAL A 1 91 ? 3.795 -4.636 -8.741 1.00 87.75 91 VAL A C 1
ATOM 723 O O . VAL A 1 91 ? 2.920 -5.491 -8.858 1.00 87.75 91 VAL A O 1
ATOM 726 N N . ARG A 1 92 ? 3.973 -3.959 -7.598 1.00 85.56 92 ARG A N 1
ATOM 727 C CA . ARG A 1 92 ? 3.191 -4.215 -6.375 1.00 85.56 92 ARG A CA 1
ATOM 728 C C . ARG A 1 92 ? 1.695 -3.992 -6.573 1.00 85.56 92 ARG A C 1
ATOM 730 O O . ARG A 1 92 ? 0.902 -4.829 -6.151 1.00 85.56 92 ARG A O 1
ATOM 737 N N . TYR A 1 93 ? 1.310 -2.894 -7.224 1.00 85.38 93 TYR A N 1
ATOM 738 C CA . TYR A 1 93 ? -0.090 -2.593 -7.521 1.00 85.38 93 TYR A CA 1
ATOM 739 C C . TYR A 1 93 ? -0.729 -3.710 -8.350 1.00 85.38 93 TYR A C 1
ATOM 741 O O . TYR A 1 93 ? -1.776 -4.241 -7.983 1.00 85.38 93 TYR A O 1
ATOM 749 N N . LEU A 1 94 ? -0.087 -4.090 -9.457 1.00 86.56 94 LEU A N 1
ATOM 750 C CA . LEU A 1 94 ? -0.603 -5.114 -10.363 1.00 86.56 94 LEU A CA 1
ATOM 751 C C . LEU A 1 94 ? -0.618 -6.495 -9.707 1.00 86.56 94 LEU A C 1
ATOM 753 O O . LEU A 1 94 ? -1.566 -7.250 -9.913 1.00 86.56 94 LEU A O 1
ATOM 757 N N . ALA A 1 95 ? 0.360 -6.800 -8.854 1.00 86.56 95 ALA A N 1
ATOM 758 C CA . ALA A 1 95 ? 0.372 -8.037 -8.090 1.00 86.56 95 ALA A CA 1
ATOM 759 C C . ALA A 1 95 ? -0.835 -8.168 -7.155 1.00 86.56 95 ALA A C 1
ATOM 761 O O . ALA A 1 95 ? -1.462 -9.225 -7.123 1.00 86.56 95 ALA A O 1
ATOM 762 N N . GLN A 1 96 ? -1.219 -7.091 -6.463 1.00 81.06 96 GLN A N 1
ATOM 763 C CA . GLN A 1 96 ? -2.432 -7.081 -5.640 1.00 81.06 96 GLN A CA 1
ATOM 764 C C . GLN A 1 96 ? -3.699 -7.289 -6.478 1.00 81.06 96 GLN A C 1
ATOM 766 O O . GLN A 1 96 ? -4.596 -8.018 -6.060 1.00 81.06 96 GLN A O 1
ATOM 771 N N . GLN A 1 97 ? -3.780 -6.683 -7.671 1.00 81.50 97 GLN A N 1
ATOM 772 C CA . GLN A 1 97 ? -4.922 -6.892 -8.571 1.00 81.50 97 GLN A CA 1
ATOM 773 C C . GLN A 1 97 ? -5.008 -8.350 -9.052 1.00 81.50 97 GLN A C 1
ATOM 775 O O . GLN A 1 97 ? -6.093 -8.928 -9.077 1.00 81.50 97 GLN A O 1
ATOM 780 N N . ILE A 1 98 ? -3.869 -8.965 -9.390 1.00 84.62 98 ILE A N 1
ATOM 781 C CA . ILE A 1 98 ? -3.798 -10.372 -9.808 1.00 84.62 98 ILE A CA 1
ATOM 782 C C . ILE A 1 98 ? -4.195 -11.304 -8.657 1.00 84.62 98 ILE A C 1
ATOM 784 O O . ILE A 1 98 ? -4.973 -12.231 -8.874 1.00 84.62 98 ILE A O 1
ATOM 788 N N . GLN A 1 99 ? -3.712 -11.049 -7.436 1.00 82.31 99 GLN A N 1
ATOM 789 C CA . GLN A 1 99 ? -4.084 -11.827 -6.247 1.00 82.31 99 GLN A CA 1
ATOM 790 C C . GLN A 1 99 ? -5.584 -11.755 -5.955 1.00 82.31 99 GLN A C 1
ATOM 792 O O . GLN A 1 99 ? -6.187 -12.771 -5.626 1.00 82.31 99 GLN A O 1
ATOM 797 N N . ALA A 1 100 ? -6.195 -10.580 -6.122 1.00 77.75 100 ALA A N 1
ATOM 798 C CA . ALA A 1 100 ? -7.632 -10.401 -5.937 1.00 77.75 100 ALA A CA 1
ATOM 799 C C . ALA A 1 100 ? -8.487 -11.085 -7.023 1.00 77.75 100 ALA A C 1
ATOM 801 O O . ALA A 1 100 ? -9.687 -11.249 -6.829 1.00 77.75 100 ALA A O 1
ATOM 802 N N . SER A 1 101 ? -7.895 -11.474 -8.158 1.00 77.94 101 SER A N 1
ATOM 803 C CA . SER A 1 101 ? -8.611 -12.015 -9.324 1.00 77.94 101 SER A CA 1
ATOM 804 C C . SER A 1 101 ? -8.657 -13.553 -9.377 1.00 77.94 101 SER A C 1
ATOM 806 O O . SER A 1 101 ? -8.869 -14.095 -10.453 1.00 77.94 101 SER A O 1
ATOM 808 N N . GLU A 1 102 ? -8.416 -14.253 -8.256 1.00 70.19 102 GLU A N 1
ATOM 809 C CA . GLU A 1 102 ? -8.538 -15.721 -8.079 1.00 70.19 102 GLU A CA 1
ATOM 810 C C . GLU A 1 102 ? -8.302 -16.557 -9.365 1.00 70.19 102 GLU A C 1
ATOM 812 O O . GLU A 1 102 ? -9.215 -17.162 -9.921 1.00 70.19 102 GLU A O 1
ATOM 817 N N . GLY A 1 103 ? -7.058 -16.585 -9.868 1.00 69.94 103 GLY A N 1
ATOM 818 C CA . GLY A 1 103 ? -6.678 -17.404 -11.038 1.00 69.94 103 GLY A CA 1
ATOM 819 C C . GLY A 1 103 ? -5.852 -16.698 -12.118 1.00 69.94 103 GLY A C 1
ATOM 820 O O . GLY A 1 103 ? -5.369 -17.360 -13.050 1.00 69.94 103 GLY A O 1
ATOM 821 N N . GLY A 1 104 ? -5.645 -15.388 -11.977 1.00 80.19 104 GLY A N 1
ATOM 822 C CA . GLY A 1 104 ? -4.840 -14.555 -12.872 1.00 80.19 104 GLY A CA 1
ATOM 823 C C . GLY A 1 104 ? -5.639 -13.400 -13.470 1.00 80.19 104 GLY A C 1
ATOM 824 O O . GLY A 1 104 ? -6.865 -13.404 -13.450 1.00 80.19 104 GLY A O 1
ATOM 825 N N . LEU A 1 105 ? -4.940 -12.413 -14.019 1.00 85.31 105 LEU A N 1
ATOM 826 C CA . LEU A 1 105 ? -5.552 -11.293 -14.726 1.00 85.31 105 LEU A CA 1
ATOM 827 C C . LEU A 1 105 ? -5.663 -11.619 -16.219 1.00 85.31 105 LEU A C 1
ATOM 829 O O . LEU A 1 105 ? -4.667 -11.981 -16.845 1.00 85.31 105 LEU A O 1
ATOM 833 N N . GLU A 1 106 ? -6.855 -11.488 -16.797 1.00 83.94 106 GLU A N 1
ATOM 834 C CA . GLU A 1 106 ? -7.045 -11.638 -18.244 1.00 83.94 106 GLU A CA 1
ATOM 835 C C . GLU A 1 106 ? -6.553 -10.397 -18.998 1.00 83.94 106 GLU A C 1
ATOM 837 O O . GLU A 1 106 ? -6.860 -9.266 -18.632 1.00 83.94 106 GLU A O 1
ATOM 842 N N . MET A 1 107 ? -5.811 -10.604 -20.083 1.00 75.19 107 MET A N 1
ATOM 843 C CA . MET A 1 107 ? -5.158 -9.556 -20.876 1.00 75.19 107 MET A CA 1
ATOM 844 C C . MET A 1 107 ? -5.974 -9.105 -22.090 1.00 75.19 107 MET A C 1
ATOM 846 O O . MET A 1 107 ? -5.446 -8.452 -22.993 1.00 75.19 107 MET A O 1
ATOM 850 N N . GLY A 1 108 ? -7.276 -9.403 -22.109 1.00 69.25 108 GLY A N 1
ATOM 851 C CA . GLY A 1 108 ? -8.200 -8.866 -23.108 1.00 69.25 108 GLY A CA 1
ATOM 852 C C . GLY A 1 108 ? -8.169 -7.333 -23.153 1.00 69.25 108 GLY A C 1
ATOM 853 O O . GLY A 1 108 ? -7.790 -6.670 -22.182 1.00 69.25 108 GLY A O 1
ATOM 854 N N . THR A 1 109 ? -8.568 -6.750 -24.284 1.00 63.75 109 THR A N 1
ATOM 855 C CA . THR A 1 109 ? -8.566 -5.291 -24.501 1.00 63.75 109 THR A CA 1
ATOM 856 C C . THR A 1 109 ? -9.381 -4.545 -23.445 1.00 63.75 109 THR A C 1
ATOM 858 O O . THR A 1 109 ? -8.947 -3.502 -22.960 1.00 63.75 109 THR A O 1
ATOM 861 N N . GLU A 1 110 ? -10.516 -5.104 -23.031 1.00 65.69 110 GLU A N 1
ATOM 862 C CA . GLU A 1 110 ? -11.400 -4.515 -22.024 1.00 65.69 110 GLU A CA 1
ATOM 863 C C . GLU A 1 110 ? -10.806 -4.578 -20.606 1.00 65.69 110 GLU A C 1
ATOM 865 O O . GLU A 1 110 ? -10.752 -3.564 -19.910 1.00 65.69 110 GLU A O 1
ATOM 870 N N . THR A 1 111 ? -10.275 -5.732 -20.192 1.00 63.81 111 THR A N 1
ATOM 871 C CA . THR A 1 111 ? -9.641 -5.908 -18.874 1.00 63.81 111 THR A CA 1
ATOM 872 C C . THR A 1 111 ? -8.348 -5.102 -18.759 1.00 63.81 111 THR A C 1
ATOM 874 O O . THR A 1 111 ? -8.124 -4.437 -17.748 1.00 63.81 111 THR A O 1
ATOM 877 N N . SER A 1 112 ? -7.543 -5.056 -19.825 1.00 66.06 112 SER A N 1
ATOM 878 C CA . SER A 1 112 ? -6.343 -4.215 -19.899 1.00 66.06 112 SER A CA 1
ATOM 879 C C . SER A 1 112 ? -6.685 -2.728 -19.797 1.00 66.06 112 SER A C 1
ATOM 881 O O . SER A 1 112 ? -6.046 -2.010 -19.028 1.00 66.06 112 SER A O 1
ATOM 883 N N . ALA A 1 113 ? -7.718 -2.262 -20.510 1.00 68.25 113 ALA A N 1
ATOM 884 C CA . ALA A 1 113 ? -8.178 -0.876 -20.435 1.00 68.25 113 ALA A CA 1
ATOM 885 C C . ALA A 1 113 ? -8.737 -0.535 -19.045 1.00 68.25 113 ALA A C 1
ATOM 887 O O . ALA A 1 113 ? -8.434 0.524 -18.494 1.00 68.25 113 ALA A O 1
ATOM 888 N N . LYS A 1 114 ? -9.495 -1.454 -18.435 1.00 70.81 114 LYS A N 1
ATOM 889 C CA . LYS A 1 114 ? -10.019 -1.299 -17.074 1.00 70.81 114 LYS A CA 1
ATOM 890 C C . LYS A 1 114 ? -8.887 -1.205 -16.054 1.00 70.81 114 LYS A C 1
ATOM 892 O O . LYS A 1 114 ? -8.877 -0.266 -15.258 1.00 70.81 114 LYS A O 1
ATOM 897 N N . CYS A 1 115 ? -7.904 -2.101 -16.117 1.00 66.38 115 CYS A N 1
ATOM 898 C CA . CYS A 1 115 ? -6.721 -2.047 -15.265 1.00 66.38 115 CYS A CA 1
ATOM 899 C C . CYS A 1 115 ? -5.947 -0.745 -15.472 1.00 66.38 115 CYS A C 1
ATOM 901 O O . CYS A 1 115 ? -5.706 -0.044 -14.498 1.00 66.38 115 CYS A O 1
ATOM 903 N N . GLN A 1 116 ? -5.648 -0.352 -16.712 1.00 69.06 116 GLN A N 1
ATOM 904 C CA . GLN A 1 116 ? -4.972 0.918 -17.009 1.00 69.06 116 GLN A CA 1
ATOM 905 C C . GLN A 1 116 ? -5.733 2.134 -16.473 1.00 69.06 116 GLN A C 1
ATOM 907 O O . GLN A 1 116 ? -5.114 3.043 -15.925 1.00 69.06 116 GLN A O 1
ATOM 912 N N . SER A 1 117 ? -7.064 2.144 -16.582 1.00 69.44 117 SER A N 1
ATOM 913 C CA . SER A 1 117 ? -7.905 3.229 -16.062 1.00 69.44 117 SER A CA 1
ATOM 914 C C . SER A 1 117 ? -7.915 3.309 -14.530 1.00 69.44 117 SER A C 1
ATOM 916 O O . SER A 1 117 ? -8.130 4.384 -13.970 1.00 69.44 117 SER A O 1
ATOM 918 N N . ALA A 1 118 ? -7.656 2.188 -13.851 1.00 70.50 118 ALA A N 1
ATOM 919 C CA . ALA A 1 118 ? -7.593 2.098 -12.397 1.00 70.50 118 ALA A CA 1
ATOM 920 C C . ALA A 1 118 ? -6.189 2.392 -11.834 1.00 70.50 118 ALA A C 1
ATOM 922 O O . ALA A 1 118 ? -6.067 2.719 -10.649 1.00 70.50 118 ALA A O 1
ATOM 923 N N . VAL A 1 119 ? -5.139 2.312 -12.666 1.00 75.50 119 VAL A N 1
ATOM 924 C CA . VAL A 1 119 ? -3.757 2.596 -12.256 1.00 75.50 119 VAL A CA 1
ATOM 925 C C . VAL A 1 119 ? -3.635 4.066 -11.820 1.00 75.50 119 VAL A C 1
ATOM 927 O O . VAL A 1 119 ? -4.018 4.978 -12.561 1.00 75.50 119 VAL A O 1
ATOM 930 N N . PRO A 1 120 ? -3.051 4.348 -10.640 1.00 75.25 120 PRO A N 1
ATOM 931 C CA . PRO A 1 120 ? -2.833 5.717 -10.192 1.00 75.25 120 PRO A CA 1
ATOM 932 C C . PRO A 1 120 ? -2.011 6.538 -11.188 1.00 75.25 120 PRO A C 1
ATOM 934 O O . PRO A 1 120 ? -1.018 6.053 -11.723 1.00 75.25 120 PRO A O 1
ATOM 937 N N . LYS A 1 121 ? -2.354 7.821 -11.370 1.00 76.06 121 LYS A N 1
ATOM 938 C CA . LYS A 1 121 ? -1.748 8.692 -12.396 1.00 76.06 121 LYS A CA 1
ATOM 939 C C . LYS A 1 121 ? -0.215 8.643 -12.447 1.00 76.06 121 LYS A C 1
ATOM 941 O O . LYS A 1 121 ? 0.335 8.570 -13.533 1.00 76.06 121 LYS A O 1
ATOM 946 N N . CYS A 1 122 ? 0.479 8.658 -11.307 1.00 72.38 122 CYS A N 1
ATOM 947 C CA . CYS A 1 122 ? 1.946 8.589 -11.287 1.00 72.38 122 CYS A CA 1
ATOM 948 C C . CYS A 1 122 ? 2.498 7.269 -11.856 1.00 72.38 122 CYS A C 1
ATOM 950 O O . CYS A 1 122 ? 3.500 7.286 -12.562 1.00 72.38 122 CYS A O 1
ATOM 952 N N . MET A 1 123 ? 1.832 6.146 -11.583 1.00 81.25 123 MET A N 1
ATOM 953 C CA . MET A 1 123 ? 2.181 4.831 -12.120 1.00 81.25 123 MET A CA 1
ATOM 954 C C . MET A 1 123 ? 1.723 4.683 -13.575 1.00 81.25 123 MET A C 1
ATOM 956 O O . MET A 1 123 ? 2.415 4.057 -14.364 1.00 81.25 123 MET A O 1
ATOM 960 N N . ALA A 1 124 ? 0.599 5.297 -13.954 1.00 78.94 124 ALA A N 1
ATOM 961 C CA . ALA A 1 124 ? 0.110 5.316 -15.332 1.00 78.94 124 ALA A CA 1
ATOM 962 C C . ALA A 1 124 ? 1.009 6.174 -16.236 1.00 78.94 124 ALA A C 1
ATOM 964 O O . ALA A 1 124 ? 1.300 5.796 -17.368 1.00 78.94 124 ALA A O 1
ATOM 965 N N . ASP A 1 125 ? 1.497 7.310 -15.730 1.00 76.62 125 ASP A N 1
ATOM 966 C CA . ASP A 1 125 ? 2.490 8.140 -16.407 1.00 76.62 125 ASP A CA 1
ATOM 967 C C . ASP A 1 125 ? 3.799 7.366 -16.589 1.00 76.62 125 ASP A C 1
ATOM 969 O O . ASP A 1 125 ? 4.350 7.377 -17.688 1.00 76.62 125 ASP A O 1
ATOM 973 N N . HIS A 1 126 ? 4.254 6.637 -15.564 1.00 79.88 126 HIS A N 1
ATOM 974 C CA . HIS A 1 126 ? 5.401 5.730 -15.678 1.00 79.88 126 HIS A CA 1
ATOM 975 C C . HIS A 1 126 ? 5.152 4.622 -16.710 1.00 79.88 126 HIS A C 1
ATOM 977 O O . HIS A 1 126 ? 5.949 4.468 -17.630 1.00 79.88 126 HIS A O 1
ATOM 983 N N . LEU A 1 127 ? 4.003 3.936 -16.651 1.00 79.56 127 LEU A N 1
ATOM 984 C CA . LEU A 1 127 ? 3.612 2.913 -17.625 1.00 79.56 127 LEU A CA 1
ATOM 985 C C . LEU A 1 127 ? 3.635 3.465 -19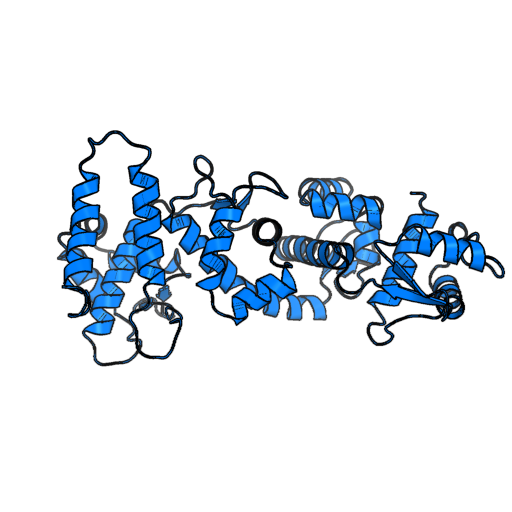.060 1.00 79.56 127 LEU A C 1
ATOM 987 O O . LEU A 1 127 ? 4.140 2.823 -19.979 1.00 79.56 127 LEU A O 1
ATOM 991 N N . ARG A 1 128 ? 3.125 4.684 -19.257 1.00 77.19 128 ARG A N 1
ATOM 992 C CA . ARG A 1 128 ? 3.116 5.374 -20.550 1.00 77.19 128 ARG A CA 1
ATOM 993 C C . ARG A 1 128 ? 4.516 5.742 -21.036 1.00 77.19 128 ARG A C 1
ATOM 995 O O . ARG A 1 128 ? 4.805 5.582 -22.217 1.00 77.19 128 ARG A O 1
ATOM 1002 N N . LEU A 1 129 ? 5.353 6.276 -20.151 1.00 69.00 129 LEU A N 1
ATOM 1003 C CA . LEU A 1 129 ? 6.685 6.771 -20.498 1.00 69.00 129 LEU A CA 1
ATOM 1004 C C . LEU A 1 129 ? 7.683 5.633 -20.733 1.00 69.00 129 LEU A C 1
ATOM 1006 O O . LEU A 1 129 ? 8.449 5.709 -21.692 1.00 69.00 129 LEU A O 1
ATOM 1010 N N . ALA A 1 130 ? 7.661 4.602 -19.887 1.00 69.31 130 ALA A N 1
ATOM 1011 C CA . ALA A 1 130 ? 8.608 3.492 -19.930 1.00 69.31 130 ALA A CA 1
ATOM 1012 C C . ALA A 1 130 ? 8.155 2.355 -20.861 1.00 69.31 130 ALA A C 1
ATOM 1014 O O . ALA A 1 130 ? 8.985 1.784 -21.559 1.00 69.31 130 ALA A O 1
ATOM 1015 N N . TYR A 1 131 ? 6.847 2.079 -20.936 1.00 71.69 131 TYR A N 1
ATOM 1016 C CA . TYR A 1 131 ? 6.302 0.898 -21.627 1.00 71.69 131 TYR A CA 1
ATOM 1017 C C . TYR A 1 131 ? 5.265 1.243 -22.706 1.00 71.69 131 TYR A C 1
ATOM 1019 O O . TYR A 1 131 ? 4.480 0.393 -23.128 1.00 71.69 131 TYR A O 1
ATOM 1027 N N . GLY A 1 132 ? 5.181 2.513 -23.118 1.00 66.75 132 GLY A N 1
ATOM 1028 C CA . GLY A 1 132 ? 4.219 2.963 -24.131 1.00 66.75 132 G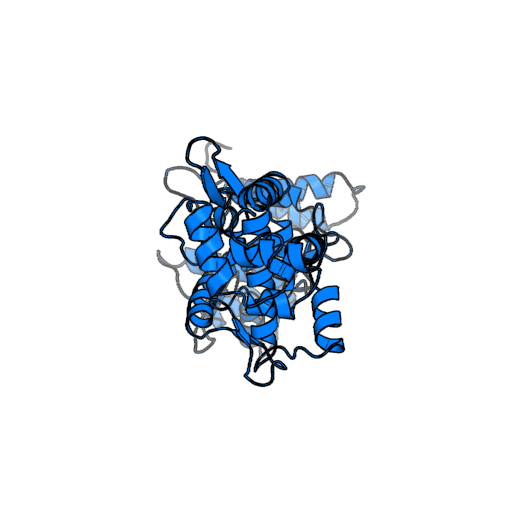LY A CA 1
ATOM 1029 C C . GLY A 1 132 ? 2.755 2.840 -23.712 1.00 66.75 132 GLY A C 1
ATOM 1030 O O . GLY A 1 132 ? 1.865 2.935 -24.552 1.00 66.75 132 GLY A O 1
ATOM 1031 N N . GLY A 1 133 ? 2.492 2.614 -22.423 1.00 73.19 133 GLY A N 1
ATOM 1032 C CA . GLY A 1 133 ? 1.155 2.370 -21.896 1.00 73.19 133 GLY A CA 1
ATOM 1033 C C . GLY A 1 133 ? 0.723 0.911 -22.009 1.00 73.19 133 GLY A C 1
ATOM 1034 O O . GLY A 1 133 ? -0.408 0.606 -21.661 1.00 73.19 133 GLY A O 1
ATOM 1035 N N . ASN A 1 134 ? 1.575 0.001 -22.489 1.00 76.44 134 ASN A N 1
ATOM 1036 C CA . ASN A 1 134 ? 1.187 -1.372 -22.786 1.00 76.44 134 ASN A CA 1
ATOM 1037 C C . ASN A 1 134 ? 1.478 -2.316 -21.605 1.00 76.44 134 ASN A C 1
ATOM 1039 O O . ASN A 1 134 ? 2.631 -2.583 -21.271 1.00 76.44 134 ASN A O 1
ATOM 1043 N N . LEU A 1 135 ? 0.420 -2.862 -20.993 1.00 82.00 135 LEU A N 1
ATOM 1044 C CA . LEU A 1 135 ? 0.545 -3.804 -19.875 1.00 82.00 135 LEU A CA 1
ATOM 1045 C C . LEU A 1 135 ? 1.127 -5.159 -20.303 1.00 82.00 135 LEU A C 1
ATOM 1047 O O . LEU A 1 135 ? 1.873 -5.753 -19.535 1.00 82.00 135 LEU A O 1
ATOM 1051 N N . ASN A 1 136 ? 0.854 -5.634 -21.524 1.00 77.69 136 ASN A N 1
ATOM 1052 C CA . ASN A 1 136 ? 1.461 -6.875 -22.025 1.00 77.69 136 ASN A CA 1
ATOM 1053 C C . ASN A 1 136 ? 2.982 -6.743 -22.128 1.00 77.69 136 ASN A C 1
ATOM 1055 O O . ASN A 1 136 ? 3.710 -7.665 -21.768 1.00 77.69 136 ASN A O 1
ATOM 1059 N N . VAL A 1 137 ? 3.457 -5.585 -22.594 1.00 74.94 137 VAL A N 1
ATOM 1060 C CA . VAL A 1 137 ? 4.890 -5.269 -22.649 1.00 74.94 137 VAL A CA 1
ATOM 1061 C C . VAL A 1 137 ? 5.462 -5.245 -21.235 1.00 74.94 137 VAL A C 1
ATOM 1063 O O . VAL A 1 137 ? 6.425 -5.958 -20.970 1.00 74.94 137 VAL A O 1
ATOM 1066 N N . PHE A 1 138 ? 4.812 -4.532 -20.309 1.00 81.75 138 PHE A N 1
ATOM 1067 C CA . PHE A 1 138 ? 5.204 -4.510 -18.899 1.00 81.75 138 PHE A CA 1
ATOM 1068 C C . PHE A 1 138 ? 5.354 -5.927 -18.318 1.00 81.75 138 PHE A C 1
ATOM 1070 O O . PHE A 1 138 ? 6.435 -6.289 -17.870 1.00 81.75 138 PHE A O 1
ATOM 1077 N N . PHE A 1 139 ? 4.321 -6.771 -18.387 1.00 83.62 139 PHE A N 1
ATOM 1078 C CA . PHE A 1 139 ? 4.372 -8.111 -17.792 1.00 83.62 139 PHE A CA 1
ATOM 1079 C C . PHE A 1 139 ? 5.474 -9.000 -18.380 1.00 83.62 139 PHE A C 1
ATOM 1081 O O . PHE A 1 139 ? 6.118 -9.735 -17.638 1.00 83.62 139 PHE A O 1
ATOM 1088 N N . ARG A 1 140 ? 5.738 -8.905 -19.689 1.00 73.50 140 ARG A N 1
ATOM 1089 C CA . ARG A 1 140 ? 6.817 -9.663 -20.346 1.00 73.50 140 ARG A CA 1
ATOM 1090 C C . ARG A 1 140 ? 8.215 -9.216 -19.915 1.00 73.50 140 ARG A C 1
ATOM 1092 O O . ARG A 1 140 ? 9.121 -10.040 -19.872 1.00 73.50 140 ARG A O 1
ATOM 1099 N N . ILE A 1 141 ? 8.390 -7.936 -19.585 1.00 71.25 141 ILE A N 1
ATOM 1100 C CA . ILE A 1 141 ? 9.665 -7.367 -19.108 1.00 71.25 141 ILE A CA 1
ATOM 1101 C C . ILE A 1 141 ? 9.903 -7.666 -17.620 1.00 71.25 141 ILE A C 1
ATOM 1103 O O . ILE A 1 141 ? 11.024 -7.551 -17.130 1.00 71.25 141 ILE A O 1
ATOM 1107 N N . HIS A 1 142 ? 8.881 -8.146 -16.912 1.00 75.44 142 HIS A N 1
ATOM 1108 C CA . HIS A 1 142 ? 8.943 -8.528 -15.502 1.00 75.44 142 HIS A CA 1
ATOM 1109 C C . HIS A 1 142 ? 8.787 -10.049 -15.295 1.00 75.44 142 HIS A C 1
ATOM 1111 O O . HIS A 1 142 ? 7.951 -10.478 -14.498 1.00 75.44 142 HIS A O 1
ATOM 1117 N N . PRO A 1 143 ? 9.595 -10.908 -15.957 1.00 73.88 143 PRO A N 1
ATOM 1118 C CA . PRO A 1 143 ? 9.402 -12.363 -15.946 1.00 73.88 143 PRO A CA 1
ATOM 1119 C C . PRO A 1 143 ? 9.735 -13.020 -14.598 1.00 73.88 143 PRO A C 1
ATOM 1121 O O . PRO A 1 143 ? 9.435 -14.190 -14.381 1.00 73.88 143 PRO A O 1
ATOM 1124 N N . ARG A 1 144 ? 10.395 -12.286 -13.691 1.00 76.94 144 ARG A N 1
ATOM 1125 C CA . ARG A 1 144 ? 10.636 -12.732 -12.311 1.00 76.94 144 ARG A CA 1
ATOM 1126 C C . ARG A 1 144 ? 9.412 -12.553 -11.422 1.00 76.94 144 ARG A C 1
ATOM 1128 O O . ARG A 1 144 ? 9.261 -13.308 -10.467 1.00 76.94 144 ARG A O 1
ATOM 1135 N N . ASP A 1 145 ? 8.549 -11.602 -11.760 1.00 84.00 145 ASP A N 1
ATOM 1136 C CA . ASP A 1 145 ? 7.393 -11.225 -10.952 1.00 84.00 145 ASP A CA 1
ATOM 1137 C C . ASP A 1 145 ? 6.104 -11.826 -11.531 1.00 84.00 145 ASP A C 1
ATOM 1139 O O . ASP A 1 145 ? 5.229 -12.284 -10.791 1.00 84.00 145 ASP A O 1
ATOM 1143 N N . PHE A 1 146 ? 6.014 -11.899 -12.864 1.00 87.56 146 PHE A N 1
ATOM 1144 C CA . PHE A 1 146 ? 4.834 -12.358 -13.586 1.00 87.56 146 PHE A CA 1
ATOM 1145 C C . PHE A 1 146 ? 5.135 -13.499 -14.557 1.00 87.56 146 PHE A C 1
ATOM 1147 O O . PHE A 1 146 ? 6.205 -13.597 -15.152 1.00 87.56 146 PHE A O 1
ATOM 1154 N N . THR A 1 147 ? 4.133 -14.346 -14.764 1.00 87.38 147 THR A N 1
ATOM 1155 C CA . THR A 1 147 ? 4.108 -15.385 -15.790 1.00 87.38 147 THR A CA 1
ATOM 1156 C C . THR A 1 147 ? 2.925 -15.122 -16.706 1.00 87.38 147 THR A C 1
ATOM 1158 O O . THR A 1 147 ? 1.782 -15.079 -16.249 1.00 87.38 147 THR A O 1
ATOM 1161 N N . VAL A 1 148 ? 3.202 -14.942 -17.994 1.00 84.69 148 VAL A N 1
ATOM 1162 C CA . VAL A 1 148 ? 2.175 -14.896 -19.038 1.00 84.69 148 VAL A CA 1
ATOM 1163 C C . VAL A 1 148 ? 1.966 -16.321 -19.537 1.00 84.69 148 VAL A C 1
ATOM 1165 O O . VAL A 1 148 ? 2.940 -17.041 -19.751 1.00 84.69 148 VAL A O 1
ATOM 1168 N N . ASP A 1 149 ? 0.717 -16.750 -19.672 1.00 82.62 149 ASP A N 1
ATOM 1169 C CA . ASP A 1 149 ? 0.410 -18.070 -20.214 1.00 82.62 149 ASP A CA 1
ATOM 1170 C C . ASP A 1 149 ? 0.816 -18.200 -21.693 1.00 82.62 149 ASP A C 1
ATOM 1172 O O . ASP A 1 149 ? 1.028 -17.209 -22.393 1.00 82.62 149 ASP A O 1
ATOM 1176 N N . GLU A 1 150 ? 0.915 -19.438 -22.185 1.00 74.69 150 GLU A N 1
ATOM 1177 C CA . GLU A 1 150 ? 1.340 -19.722 -23.566 1.00 74.69 150 GLU A CA 1
ATOM 1178 C C . GLU A 1 150 ? 0.418 -19.079 -24.610 1.00 74.69 150 GLU A C 1
ATOM 1180 O O . GLU A 1 150 ? 0.866 -18.682 -25.683 1.00 74.69 150 GLU A O 1
ATOM 1185 N N . SER A 1 151 ? -0.869 -18.931 -24.277 1.00 76.00 151 SER A N 1
ATOM 1186 C CA . SER A 1 151 ? -1.848 -18.270 -25.139 1.00 76.00 151 SER A CA 1
ATOM 1187 C C . SER A 1 151 ? -1.696 -16.741 -25.172 1.00 76.00 151 SER A C 1
ATOM 1189 O O . SER A 1 151 ? -2.253 -16.083 -26.049 1.00 76.00 151 SER A O 1
ATOM 1191 N N . GLY A 1 152 ? -0.943 -16.157 -24.233 1.00 71.88 152 GLY A N 1
ATOM 1192 C CA . GLY A 1 152 ? -0.778 -14.714 -24.087 1.00 71.88 152 GLY A CA 1
ATOM 1193 C C . GLY A 1 152 ? -2.021 -13.991 -23.562 1.00 71.88 152 GLY A C 1
ATOM 1194 O O . GLY A 1 152 ? -2.074 -12.762 -23.617 1.00 71.88 152 GLY A O 1
ATOM 1195 N N . THR A 1 153 ? -3.030 -14.725 -23.092 1.00 80.19 153 THR A N 1
ATOM 1196 C CA . THR A 1 153 ? -4.333 -14.179 -22.694 1.00 80.19 153 THR A CA 1
ATOM 1197 C C . THR A 1 153 ? -4.468 -13.985 -21.193 1.00 80.19 153 THR A C 1
ATOM 1199 O O . THR A 1 153 ? -5.368 -13.263 -20.762 1.00 80.19 153 THR A O 1
ATOM 1202 N N . ARG A 1 154 ? -3.584 -14.573 -20.379 1.00 86.81 154 ARG A N 1
ATOM 1203 C CA . ARG A 1 154 ? -3.666 -14.485 -18.920 1.00 86.81 154 ARG A CA 1
ATOM 1204 C C . ARG A 1 154 ? -2.301 -14.303 -18.270 1.00 86.81 154 ARG A C 1
ATOM 1206 O O . ARG A 1 154 ? -1.317 -14.931 -18.646 1.00 86.81 154 ARG A O 1
ATOM 1213 N N . VAL A 1 155 ? -2.271 -13.470 -17.234 1.00 89.06 155 VAL A N 1
ATOM 1214 C CA . VAL A 1 155 ? -1.081 -13.180 -16.430 1.00 89.06 155 VAL A CA 1
ATOM 1215 C C . VAL A 1 155 ? -1.289 -13.652 -14.999 1.00 89.06 155 VAL A C 1
ATOM 1217 O O . VAL A 1 155 ? -2.325 -13.404 -14.383 1.00 89.06 155 VAL A O 1
ATOM 1220 N N . ARG A 1 156 ? -0.286 -14.334 -14.452 1.00 90.56 156 ARG A N 1
ATOM 1221 C CA . ARG A 1 156 ? -0.227 -14.796 -13.061 1.00 90.56 156 ARG A CA 1
ATOM 1222 C C . ARG A 1 156 ? 1.048 -14.289 -12.398 1.00 90.56 156 ARG A C 1
ATOM 1224 O O . ARG A 1 156 ? 1.964 -13.842 -13.079 1.00 90.56 156 ARG A O 1
ATOM 1231 N N . LEU A 1 157 ? 1.107 -14.365 -11.072 1.00 89.88 157 LEU A N 1
ATOM 1232 C CA . LEU A 1 157 ? 2.361 -14.174 -10.343 1.00 89.88 157 LEU A CA 1
ATOM 1233 C C . LEU A 1 157 ? 3.243 -15.411 -10.501 1.00 89.88 157 LEU A C 1
ATOM 1235 O O . LEU A 1 157 ? 2.724 -16.530 -10.530 1.00 89.88 157 LEU A O 1
ATOM 1239 N N . THR A 1 158 ? 4.561 -15.221 -10.563 1.00 87.12 158 THR A N 1
ATOM 1240 C CA . THR A 1 158 ? 5.484 -16.355 -10.433 1.00 87.12 158 THR A CA 1
ATOM 1241 C C . THR A 1 158 ? 5.357 -16.964 -9.027 1.00 87.12 158 THR A C 1
ATOM 1243 O O . THR A 1 158 ? 5.047 -16.240 -8.075 1.00 87.12 158 THR A O 1
ATOM 1246 N N . PRO A 1 159 ? 5.610 -18.274 -8.844 1.00 84.62 159 PRO A N 1
ATOM 1247 C CA . PRO A 1 159 ? 5.525 -18.901 -7.523 1.00 84.62 159 PRO A CA 1
ATOM 1248 C C . PRO A 1 159 ? 6.441 -18.244 -6.480 1.00 84.62 159 PRO A C 1
ATOM 1250 O O . PRO A 1 159 ? 5.996 -17.937 -5.377 1.00 84.62 159 PRO A O 1
ATOM 1253 N N . SER A 1 160 ? 7.690 -17.944 -6.854 1.00 83.12 160 SER A N 1
ATOM 1254 C CA . SER A 1 160 ? 8.669 -17.293 -5.974 1.00 83.12 160 SER A CA 1
ATOM 1255 C C . SER A 1 160 ? 8.227 -15.894 -5.554 1.00 83.12 160 SER A C 1
ATOM 1257 O O . SER A 1 160 ? 8.284 -15.548 -4.376 1.00 83.12 160 SER A O 1
ATOM 1259 N N . PHE A 1 161 ? 7.724 -15.097 -6.502 1.00 84.25 161 PHE A N 1
ATOM 1260 C CA . PHE A 1 161 ? 7.219 -13.768 -6.185 1.00 84.25 161 PHE A CA 1
ATOM 1261 C C . PHE A 1 161 ? 5.948 -13.845 -5.342 1.00 84.25 161 PHE A C 1
ATOM 1263 O O . PHE A 1 161 ? 5.749 -13.025 -4.451 1.00 84.25 161 PHE A O 1
ATOM 1270 N N . HIS A 1 162 ? 5.088 -14.840 -5.573 1.00 82.31 162 HIS A N 1
ATOM 1271 C CA . HIS A 1 162 ? 3.887 -15.032 -4.771 1.00 82.31 162 HIS A CA 1
ATOM 1272 C C . HIS A 1 162 ? 4.232 -15.235 -3.287 1.00 82.31 162 HIS A C 1
ATOM 1274 O O . HIS A 1 162 ? 3.698 -14.516 -2.443 1.00 82.31 162 HIS A O 1
ATOM 1280 N N . GLU A 1 163 ? 5.184 -16.111 -2.966 1.00 80.19 163 GLU A N 1
ATOM 1281 C CA . GLU A 1 163 ? 5.638 -16.346 -1.588 1.00 80.19 163 GLU A CA 1
ATOM 1282 C C . GLU A 1 163 ? 6.273 -15.099 -0.947 1.00 80.19 163 GLU A C 1
ATOM 1284 O O . GLU A 1 163 ? 5.896 -14.699 0.161 1.00 80.19 163 GLU A O 1
ATOM 1289 N N . GLU A 1 164 ? 7.189 -14.429 -1.656 1.00 78.81 164 GLU A N 1
ATOM 1290 C CA . GLU A 1 164 ? 7.823 -13.189 -1.183 1.00 78.81 164 GLU A CA 1
ATOM 1291 C C . GLU A 1 164 ? 6.804 -12.061 -0.970 1.00 78.81 164 GLU A C 1
ATOM 1293 O O . GLU A 1 164 ? 6.874 -11.302 0.008 1.00 78.81 164 GLU A O 1
ATOM 1298 N N . SER A 1 165 ? 5.828 -11.958 -1.874 1.00 73.50 165 SER A N 1
ATOM 1299 C CA . SER A 1 165 ? 4.762 -10.968 -1.799 1.00 73.50 165 SER A CA 1
ATOM 1300 C C . SER A 1 165 ? 3.879 -11.207 -0.577 1.00 73.50 165 SER A C 1
ATOM 1302 O O . SER A 1 165 ? 3.631 -10.256 0.156 1.00 73.50 165 SER A O 1
ATOM 1304 N N . ILE A 1 166 ? 3.503 -12.454 -0.264 1.00 73.12 166 ILE A N 1
ATOM 1305 C CA . ILE A 1 166 ? 2.722 -12.791 0.940 1.00 73.12 166 ILE A CA 1
ATOM 1306 C C . ILE A 1 166 ? 3.463 -12.342 2.204 1.00 73.12 166 ILE A C 1
ATOM 1308 O O . ILE A 1 166 ? 2.882 -11.678 3.066 1.00 73.12 166 ILE A O 1
ATOM 1312 N N . ALA A 1 167 ? 4.761 -12.640 2.304 1.00 70.44 167 ALA A N 1
ATOM 1313 C CA . ALA A 1 167 ? 5.574 -12.230 3.448 1.00 70.44 167 ALA A CA 1
ATOM 1314 C C . ALA A 1 167 ? 5.689 -10.699 3.566 1.00 70.44 167 ALA A C 1
ATOM 1316 O O . ALA A 1 167 ? 5.726 -10.150 4.671 1.00 70.44 167 ALA A O 1
ATOM 1317 N N . THR A 1 168 ? 5.737 -9.998 2.433 1.00 72.06 168 THR A N 1
ATOM 1318 C CA . THR A 1 168 ? 5.783 -8.532 2.377 1.00 72.06 168 THR A CA 1
ATOM 1319 C C . THR A 1 168 ? 4.436 -7.916 2.758 1.00 72.06 168 THR A C 1
ATOM 1321 O O . THR A 1 168 ? 4.403 -7.024 3.605 1.00 72.06 168 THR A O 1
ATOM 1324 N N . PHE A 1 169 ? 3.324 -8.437 2.235 1.00 73.38 169 PHE A N 1
ATOM 1325 C CA . PHE A 1 169 ? 1.972 -7.985 2.567 1.00 73.38 169 PHE A CA 1
ATOM 1326 C C . PHE A 1 169 ? 1.650 -8.189 4.050 1.00 73.38 169 PHE A C 1
ATOM 1328 O O . PHE A 1 169 ? 1.101 -7.293 4.686 1.00 73.38 169 PHE A O 1
ATOM 1335 N N . ALA A 1 170 ? 2.090 -9.300 4.649 1.00 71.69 170 ALA A N 1
ATOM 1336 C CA . ALA A 1 170 ? 1.948 -9.523 6.088 1.00 71.69 170 ALA A CA 1
ATOM 1337 C C . ALA A 1 170 ? 2.686 -8.463 6.933 1.00 71.69 170 ALA A C 1
ATOM 1339 O O . ALA A 1 170 ? 2.230 -8.078 8.012 1.00 71.69 170 ALA A O 1
ATOM 1340 N N . LYS A 1 171 ? 3.828 -7.946 6.456 1.00 74.50 171 LYS A N 1
ATOM 1341 C CA . LYS A 1 171 ? 4.548 -6.850 7.131 1.00 74.50 171 LYS A CA 1
ATOM 1342 C C . LYS A 1 171 ? 3.829 -5.509 6.961 1.00 74.50 171 LYS A C 1
ATOM 1344 O O . LYS A 1 171 ? 3.780 -4.728 7.913 1.00 74.50 171 LYS A O 1
ATOM 1349 N N . GLU A 1 172 ? 3.261 -5.263 5.783 1.00 80.25 172 GLU A N 1
ATOM 1350 C CA . GLU A 1 172 ? 2.492 -4.055 5.448 1.00 80.25 172 GLU A CA 1
ATOM 1351 C C . GLU A 1 172 ? 1.164 -3.956 6.194 1.00 80.25 172 GLU A C 1
ATOM 1353 O O . GLU A 1 172 ? 0.701 -2.853 6.482 1.00 80.25 172 GLU A O 1
ATOM 1358 N N . GLU A 1 173 ? 0.596 -5.092 6.587 1.00 82.81 173 GLU A N 1
ATOM 1359 C CA . GLU A 1 173 ? -0.656 -5.169 7.334 1.00 82.81 173 GLU A CA 1
ATOM 1360 C C . GLU A 1 173 ? -0.632 -4.300 8.607 1.00 82.81 173 GLU A C 1
ATOM 1362 O O . GLU A 1 173 ? -1.600 -3.613 8.927 1.00 82.81 173 GLU A O 1
ATOM 1367 N N . ASN A 1 174 ? 0.510 -4.232 9.302 1.00 79.50 174 ASN A N 1
ATOM 1368 C CA . ASN A 1 174 ? 0.652 -3.377 10.486 1.00 79.50 174 ASN A CA 1
ATOM 1369 C C . ASN A 1 174 ? 0.576 -1.877 10.146 1.00 79.50 174 ASN A C 1
ATOM 1371 O O . ASN A 1 174 ? -0.013 -1.112 10.909 1.00 79.50 174 ASN A O 1
ATOM 1375 N N . LEU A 1 175 ? 1.128 -1.449 9.002 1.00 83.44 175 LEU A N 1
ATOM 1376 C CA . LEU A 1 175 ? 1.007 -0.062 8.528 1.00 83.44 175 LEU A CA 1
ATOM 1377 C C . LEU A 1 175 ? -0.436 0.264 8.150 1.00 83.44 175 LEU A C 1
ATOM 1379 O O . LEU A 1 175 ? -0.940 1.335 8.490 1.00 83.44 175 LEU A O 1
ATOM 1383 N N . VAL A 1 176 ? -1.108 -0.668 7.471 1.00 87.25 176 VAL A N 1
ATOM 1384 C CA . VAL A 1 176 ? -2.525 -0.539 7.119 1.00 87.25 176 VAL A CA 1
ATOM 1385 C C . VAL A 1 176 ? -3.351 -0.361 8.390 1.00 87.25 176 VAL A C 1
ATOM 1387 O O . VAL A 1 176 ? -4.094 0.610 8.509 1.00 87.25 176 VAL A O 1
ATOM 1390 N N . PHE A 1 177 ? -3.166 -1.229 9.383 1.00 83.50 177 PHE A N 1
ATOM 1391 C CA . PHE A 1 177 ? -3.880 -1.141 10.653 1.00 83.50 177 PHE A CA 1
ATOM 1392 C C . PHE A 1 177 ? -3.592 0.146 11.424 1.00 83.50 177 PHE A C 1
ATOM 1394 O O . PHE A 1 177 ? -4.530 0.741 11.955 1.00 83.50 177 PHE A O 1
ATOM 1401 N N . PHE A 1 178 ? -2.341 0.613 11.441 1.00 79.25 178 PHE A N 1
ATOM 1402 C CA . PHE A 1 178 ? -1.989 1.894 12.053 1.00 79.25 178 PHE A CA 1
ATOM 1403 C C . PHE A 1 178 ? -2.777 3.050 11.429 1.00 79.25 178 PHE A C 1
ATOM 1405 O O . PHE A 1 178 ? -3.379 3.854 12.141 1.00 79.25 178 PHE A O 1
ATOM 1412 N N . PHE A 1 179 ? -2.802 3.137 10.097 1.00 84.31 179 PHE A N 1
ATOM 1413 C CA . PHE A 1 179 ? -3.492 4.230 9.422 1.00 84.31 179 PHE A CA 1
ATOM 1414 C C . PHE A 1 179 ? -5.010 4.108 9.475 1.00 84.31 179 PHE A C 1
ATOM 1416 O O . PHE A 1 179 ? -5.674 5.138 9.555 1.00 84.31 179 PHE A O 1
ATOM 1423 N N . ILE A 1 180 ? -5.566 2.893 9.484 1.00 84.69 180 ILE A N 1
ATOM 1424 C CA . ILE A 1 180 ? -6.995 2.691 9.750 1.00 84.69 180 ILE A CA 1
ATOM 1425 C C . ILE A 1 180 ? -7.351 3.267 11.117 1.00 84.69 180 ILE A C 1
ATOM 1427 O O . ILE A 1 180 ? -8.252 4.096 11.211 1.00 84.69 180 ILE A O 1
ATOM 1431 N N . ASP A 1 181 ? -6.612 2.881 12.157 1.00 75.25 181 ASP A N 1
ATOM 1432 C CA . ASP A 1 181 ? -6.854 3.340 13.522 1.00 75.25 181 ASP A CA 1
ATOM 1433 C C . ASP A 1 181 ? -6.728 4.867 13.637 1.00 75.25 181 ASP A C 1
ATOM 1435 O O . ASP A 1 181 ? -7.620 5.532 14.158 1.00 75.25 181 ASP A O 1
ATOM 1439 N N . LEU A 1 182 ? -5.659 5.446 13.084 1.00 74.19 182 LEU A N 1
ATOM 1440 C CA . LEU A 1 182 ? -5.433 6.891 13.098 1.00 74.19 182 LEU A CA 1
ATOM 1441 C C . LEU A 1 182 ? -6.538 7.664 12.364 1.00 74.19 182 LEU A C 1
ATOM 1443 O O . LEU A 1 182 ? -7.080 8.619 12.917 1.00 74.19 182 LEU A O 1
ATOM 1447 N N . LEU A 1 183 ? -6.887 7.256 11.139 1.00 76.06 183 LEU A N 1
ATOM 1448 C CA . LEU A 1 183 ? -7.922 7.915 10.336 1.00 76.06 183 LEU A CA 1
ATOM 1449 C C . LEU A 1 183 ? -9.302 7.808 10.988 1.00 76.06 183 LEU A C 1
ATOM 1451 O O . LEU A 1 183 ? -10.077 8.762 10.955 1.00 76.06 183 LEU A O 1
ATOM 1455 N N . GLN A 1 184 ? -9.590 6.675 11.619 1.00 74.69 184 GLN A N 1
ATOM 1456 C CA . GLN A 1 184 ? -10.841 6.453 12.324 1.00 74.69 184 GLN A CA 1
ATOM 1457 C C . GLN A 1 184 ? -10.934 7.313 13.599 1.00 74.69 184 GLN A C 1
ATOM 1459 O O . GLN A 1 184 ? -11.992 7.884 13.861 1.00 74.69 184 GLN A O 1
ATOM 1464 N N . LYS A 1 185 ? -9.830 7.492 14.347 1.00 69.81 185 LYS A N 1
ATOM 1465 C CA . LYS A 1 185 ? -9.771 8.409 15.507 1.00 69.81 185 LYS A CA 1
ATOM 1466 C C . LYS A 1 185 ? -10.041 9.852 15.131 1.00 69.81 185 LYS A C 1
ATOM 1468 O O . LYS A 1 185 ? -10.751 10.536 15.860 1.00 69.81 185 LYS A O 1
ATOM 1473 N N . ILE A 1 186 ? -9.480 10.302 14.010 1.00 68.00 186 ILE A N 1
ATOM 1474 C CA . ILE A 1 186 ? -9.665 11.682 13.557 1.00 68.00 186 ILE A CA 1
ATOM 1475 C C . ILE A 1 186 ? -10.982 11.898 12.796 1.00 68.00 186 ILE A C 1
ATOM 1477 O O . ILE A 1 186 ? -11.254 13.010 12.350 1.00 68.00 186 ILE A O 1
ATOM 1481 N N . GLY A 1 187 ? -11.785 10.843 12.614 1.00 67.00 187 GLY A N 1
ATOM 1482 C CA . GLY A 1 187 ? -13.053 10.907 11.891 1.00 67.00 187 GLY A CA 1
ATOM 1483 C C . GLY A 1 187 ? -12.894 11.211 10.400 1.00 67.00 187 GLY A C 1
ATOM 1484 O O . GLY A 1 187 ? -13.726 11.916 9.832 1.00 67.00 187 GLY A O 1
ATOM 1485 N N . ALA A 1 188 ? -11.826 10.718 9.764 1.00 75.44 188 ALA A N 1
ATOM 1486 C CA . ALA A 1 188 ? -11.574 10.962 8.350 1.00 75.44 188 ALA A CA 1
ATOM 1487 C C . ALA A 1 188 ? -12.540 10.163 7.459 1.00 75.44 188 ALA A C 1
ATOM 1489 O O . ALA A 1 188 ? -12.413 8.945 7.305 1.00 75.44 188 ALA A O 1
ATOM 1490 N N . THR A 1 189 ? -13.475 10.868 6.824 1.00 80.75 189 THR A N 1
ATOM 1491 C CA . THR A 1 189 ? -14.466 10.310 5.890 1.00 80.75 189 THR A CA 1
ATOM 1492 C C . THR A 1 189 ? -14.308 10.908 4.495 1.00 80.75 189 THR A C 1
ATOM 1494 O O . THR A 1 189 ? -13.459 11.769 4.261 1.00 80.75 189 THR A O 1
ATOM 1497 N N . LYS A 1 190 ? -15.139 10.472 3.543 1.00 84.50 190 LYS A N 1
ATOM 1498 C CA . LYS A 1 190 ? -15.177 11.054 2.197 1.00 84.50 190 LYS A CA 1
ATOM 1499 C C . LYS A 1 190 ? -15.496 12.553 2.228 1.00 84.50 190 LYS A C 1
ATOM 1501 O O . LYS A 1 190 ? -14.930 13.312 1.447 1.00 84.50 190 LYS A O 1
ATOM 1506 N N . GLU A 1 191 ? -16.382 12.973 3.127 1.00 84.19 191 GLU A N 1
ATOM 1507 C CA . GLU A 1 191 ? -16.799 14.366 3.316 1.00 84.19 191 GLU A CA 1
ATOM 1508 C C . GLU A 1 191 ? -15.739 15.180 4.067 1.00 84.19 191 GLU A C 1
ATOM 1510 O O . GLU A 1 191 ? -15.615 16.385 3.851 1.00 84.19 191 GLU A O 1
ATOM 1515 N N . LYS A 1 192 ? -14.962 14.525 4.939 1.00 79.81 192 LYS A N 1
ATOM 1516 C CA . LYS A 1 192 ? -13.903 15.138 5.752 1.00 79.81 192 LYS A CA 1
ATOM 1517 C C . LYS A 1 192 ? -12.585 14.367 5.614 1.00 79.81 192 LYS A C 1
ATOM 1519 O O . LYS A 1 192 ? -12.156 13.711 6.563 1.00 79.81 192 LYS A O 1
ATOM 1524 N N . PRO A 1 193 ? -11.931 14.400 4.442 1.00 83.75 193 PRO A N 1
ATOM 1525 C CA . PRO A 1 193 ? -10.725 13.616 4.222 1.00 83.75 193 PRO A CA 1
ATOM 1526 C C . PRO A 1 193 ? -9.510 14.273 4.896 1.00 83.75 193 PRO A C 1
ATOM 1528 O O . PRO A 1 193 ? -9.381 15.497 4.923 1.00 83.75 193 PRO A O 1
ATOM 1531 N N . CYS A 1 194 ? -8.569 13.469 5.395 1.00 80.50 194 CYS A N 1
ATOM 1532 C CA . CYS A 1 194 ? -7.369 13.962 6.072 1.00 80.50 194 CYS A CA 1
ATOM 1533 C C . CYS A 1 194 ? -6.239 14.238 5.078 1.00 80.50 194 CYS A C 1
ATOM 1535 O O . CYS A 1 194 ? -5.922 13.397 4.239 1.00 80.50 194 CYS A O 1
ATOM 1537 N N . ASN A 1 195 ? -5.584 15.395 5.175 1.00 82.06 195 ASN A N 1
ATOM 1538 C CA . ASN A 1 195 ? -4.430 15.689 4.330 1.00 82.06 195 ASN A CA 1
ATOM 1539 C C . ASN A 1 195 ? -3.266 14.735 4.654 1.00 82.06 195 ASN A C 1
ATOM 1541 O O . ASN A 1 195 ? -2.843 14.624 5.805 1.00 82.06 195 ASN A O 1
ATOM 1545 N N . VAL A 1 196 ? -2.691 14.101 3.629 1.00 82.69 196 VAL A N 1
ATOM 1546 C CA . VAL A 1 196 ? -1.556 13.179 3.790 1.00 82.69 196 VAL A CA 1
ATOM 1547 C C . VAL A 1 196 ? -0.347 13.846 4.468 1.00 82.69 196 VAL A C 1
ATOM 1549 O O . VAL A 1 196 ? 0.366 13.201 5.233 1.00 82.69 196 VAL A O 1
ATOM 1552 N N . HIS A 1 197 ? -0.143 15.152 4.280 1.00 77.19 197 HIS A N 1
ATOM 1553 C CA . HIS A 1 197 ? 0.924 15.901 4.953 1.00 77.19 197 HIS A CA 1
ATOM 1554 C C . HIS A 1 197 ? 0.703 16.007 6.465 1.00 77.19 197 HIS A C 1
ATOM 1556 O O . HIS A 1 197 ? 1.668 16.023 7.226 1.00 77.19 197 HIS A O 1
ATOM 1562 N N . THR A 1 198 ? -0.554 16.046 6.914 1.00 74.62 198 THR A N 1
ATOM 1563 C CA . THR A 1 198 ? -0.886 15.967 8.340 1.00 74.62 198 THR A CA 1
ATOM 1564 C C . THR A 1 198 ? -0.526 14.587 8.878 1.00 74.62 198 THR A C 1
ATOM 1566 O O . THR A 1 198 ? 0.057 14.489 9.952 1.00 74.62 198 THR A O 1
ATOM 1569 N N . LEU A 1 199 ? -0.769 13.529 8.096 1.00 74.75 199 LEU A N 1
ATOM 1570 C CA . LEU A 1 199 ? -0.445 12.157 8.488 1.00 74.75 199 LEU A CA 1
ATOM 1571 C C . LEU A 1 199 ? 1.052 11.896 8.643 1.00 74.75 199 LEU A C 1
ATOM 1573 O O . LEU A 1 199 ? 1.449 11.138 9.527 1.00 74.75 199 LEU A O 1
ATOM 1577 N N . MET A 1 200 ? 1.888 12.571 7.847 1.00 71.62 200 MET A N 1
ATOM 1578 C CA . MET A 1 200 ? 3.345 12.480 7.981 1.00 71.62 200 MET A CA 1
ATOM 1579 C C . MET A 1 200 ? 3.837 12.865 9.384 1.00 71.62 200 MET A C 1
ATOM 1581 O O . MET A 1 200 ? 4.823 12.306 9.861 1.00 71.62 200 MET A O 1
ATOM 1585 N N . LYS A 1 201 ? 3.127 13.764 10.078 1.00 67.69 201 LYS A N 1
ATOM 1586 C CA . LYS A 1 201 ? 3.469 14.194 11.444 1.00 67.69 201 LYS A CA 1
ATOM 1587 C C . LYS A 1 201 ? 3.321 13.075 12.477 1.00 67.69 201 LYS A C 1
ATOM 1589 O O . LYS A 1 201 ? 3.902 13.178 13.549 1.00 67.69 201 LYS A O 1
ATOM 1594 N N . TYR A 1 202 ? 2.579 12.014 12.155 1.00 68.75 202 TYR A N 1
ATOM 1595 C CA . TYR A 1 202 ? 2.350 10.879 13.051 1.00 68.75 202 TYR A CA 1
ATOM 1596 C C . TYR A 1 202 ? 3.252 9.676 12.758 1.00 68.75 202 TYR A C 1
ATOM 1598 O O . TYR A 1 202 ? 3.234 8.711 13.519 1.00 68.75 202 TYR A O 1
ATOM 1606 N N . LEU A 1 203 ? 4.075 9.728 11.701 1.00 68.56 203 LEU A N 1
ATOM 1607 C CA . LEU A 1 203 ? 5.047 8.670 11.399 1.00 68.56 203 LEU A CA 1
ATOM 1608 C C . LEU A 1 203 ? 5.999 8.369 12.565 1.00 68.56 203 LEU A C 1
ATOM 1610 O O . LEU A 1 203 ? 6.241 7.187 12.800 1.00 68.56 203 LEU A O 1
ATOM 1614 N N . PRO A 1 204 ? 6.511 9.357 13.335 1.00 68.50 204 PRO A N 1
ATOM 1615 C CA . PRO A 1 204 ? 7.378 9.079 14.482 1.00 68.50 204 PRO A CA 1
ATOM 1616 C C . PRO A 1 204 ? 6.752 8.165 15.546 1.00 68.50 204 PRO A C 1
ATOM 1618 O O . PRO A 1 204 ? 7.488 7.498 16.268 1.00 68.50 204 PRO A O 1
ATOM 1621 N N . PHE A 1 205 ? 5.420 8.069 15.608 1.00 64.75 205 PHE A N 1
ATOM 1622 C CA . PHE A 1 205 ? 4.706 7.221 16.568 1.00 64.75 205 PHE A CA 1
ATOM 1623 C C . PHE A 1 205 ? 4.575 5.754 16.126 1.00 64.75 205 PHE A C 1
ATOM 1625 O O . PHE A 1 205 ? 4.123 4.918 16.903 1.00 64.75 205 PHE A O 1
ATOM 1632 N N . MET A 1 206 ? 4.984 5.415 14.900 1.00 68.69 206 MET A N 1
ATOM 1633 C CA . MET A 1 206 ? 5.100 4.026 14.431 1.00 68.69 206 MET A CA 1
ATOM 1634 C C . MET A 1 206 ? 6.387 3.363 14.941 1.00 68.69 206 MET A C 1
ATOM 1636 O O . MET A 1 206 ? 7.344 4.056 15.281 1.00 68.69 206 MET A O 1
ATOM 1640 N N . LYS A 1 207 ? 6.493 2.027 14.915 1.00 68.25 207 LYS A N 1
ATOM 1641 C CA . LYS A 1 207 ? 7.775 1.350 15.185 1.00 68.25 207 LYS A CA 1
ATOM 1642 C C . LYS A 1 207 ? 8.798 1.631 14.084 1.00 68.25 207 LYS A C 1
ATOM 1644 O O . LYS A 1 207 ? 8.453 1.752 12.912 1.00 68.25 207 LYS A O 1
ATOM 1649 N N . SER A 1 208 ? 10.084 1.597 14.442 1.00 71.38 208 SER A N 1
ATOM 1650 C CA . SER A 1 208 ? 11.195 1.747 13.489 1.00 71.38 208 SER A CA 1
ATOM 1651 C C . SER A 1 208 ? 11.077 0.807 12.287 1.00 71.38 208 SER A C 1
ATOM 1653 O O . SER A 1 208 ? 11.256 1.253 11.167 1.00 71.38 208 SER A O 1
ATOM 1655 N N . ALA A 1 209 ? 10.689 -0.457 12.486 1.00 74.81 209 ALA A N 1
ATOM 1656 C CA . ALA A 1 209 ? 10.520 -1.408 11.384 1.00 74.81 209 ALA A CA 1
ATOM 1657 C C . ALA A 1 209 ? 9.414 -1.005 10.385 1.00 74.81 209 ALA A C 1
ATOM 1659 O O . ALA A 1 209 ? 9.583 -1.168 9.182 1.00 74.81 209 ALA A O 1
ATOM 1660 N N . GLU A 1 210 ? 8.298 -0.453 10.866 1.00 77.94 210 GLU A N 1
ATOM 1661 C CA . GLU A 1 210 ? 7.186 0.019 10.025 1.00 77.94 210 GLU A CA 1
ATOM 1662 C C . GLU A 1 210 ? 7.568 1.301 9.283 1.00 77.94 210 GLU A C 1
ATOM 1664 O O . GLU A 1 210 ? 7.322 1.429 8.084 1.00 77.94 210 GLU A O 1
ATOM 1669 N N . ARG A 1 211 ? 8.242 2.227 9.979 1.00 79.06 211 ARG A N 1
ATOM 1670 C CA . ARG A 1 211 ? 8.794 3.438 9.361 1.00 79.06 211 ARG A CA 1
ATOM 1671 C C . ARG A 1 211 ? 9.818 3.101 8.286 1.00 79.06 211 ARG A C 1
ATOM 1673 O O . ARG A 1 211 ? 9.753 3.688 7.213 1.00 79.06 211 ARG A O 1
ATOM 1680 N N . ASN A 1 212 ? 10.716 2.153 8.547 1.00 80.81 212 ASN A N 1
ATOM 1681 C CA . ASN A 1 212 ? 11.709 1.700 7.577 1.00 80.81 212 ASN A CA 1
ATOM 1682 C C . ASN A 1 212 ? 11.023 1.065 6.369 1.00 80.81 212 ASN A C 1
ATOM 1684 O O . ASN A 1 212 ? 11.380 1.380 5.244 1.00 80.81 212 ASN A O 1
ATOM 1688 N N . LEU A 1 213 ? 9.970 0.268 6.575 1.00 81.94 213 LEU A N 1
ATOM 1689 C CA . LEU A 1 213 ? 9.201 -0.297 5.467 1.00 81.94 213 LEU A CA 1
ATOM 1690 C C . LEU A 1 213 ? 8.555 0.797 4.601 1.00 81.94 213 LEU A C 1
ATOM 1692 O O . LEU A 1 213 ? 8.569 0.702 3.375 1.00 81.94 213 LEU A O 1
ATOM 1696 N N . LEU A 1 214 ? 8.045 1.869 5.213 1.00 82.62 214 LEU A N 1
ATOM 1697 C CA . LEU A 1 214 ? 7.541 3.030 4.479 1.00 82.62 214 LEU A CA 1
ATOM 1698 C C . LEU A 1 214 ? 8.666 3.812 3.768 1.00 82.62 214 LEU A C 1
ATOM 1700 O O . LEU A 1 214 ? 8.490 4.272 2.639 1.00 82.62 214 LEU A O 1
ATOM 1704 N N . GLN A 1 215 ? 9.825 3.977 4.403 1.00 80.88 215 GLN A N 1
ATOM 1705 C CA . GLN A 1 215 ? 10.972 4.688 3.833 1.00 80.88 215 GLN A CA 1
ATOM 1706 C C . GLN A 1 215 ? 11.602 3.924 2.666 1.00 80.88 215 GLN A C 1
ATOM 1708 O O . GLN A 1 215 ? 11.840 4.512 1.619 1.00 80.88 215 GLN A O 1
ATOM 1713 N N . GLU A 1 216 ? 11.816 2.623 2.809 1.00 78.94 216 GLU A N 1
ATOM 1714 C CA . GLU A 1 216 ? 12.462 1.782 1.803 1.00 78.94 216 GLU A CA 1
ATOM 1715 C C . GLU A 1 216 ? 11.472 1.368 0.709 1.00 78.94 216 GLU A C 1
ATOM 1717 O O . GLU A 1 216 ? 11.736 1.561 -0.475 1.00 78.94 216 GLU A O 1
ATOM 1722 N N . GLY A 1 217 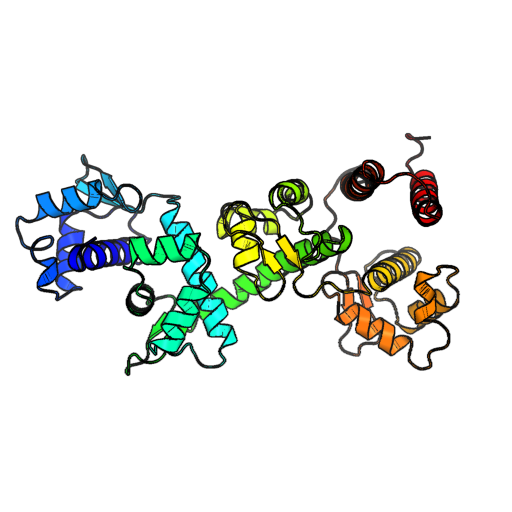? 10.294 0.859 1.087 1.00 73.81 217 GLY A N 1
ATOM 1723 C CA . GLY A 1 217 ? 9.309 0.329 0.139 1.00 73.81 217 GLY A CA 1
ATOM 1724 C C . GLY A 1 217 ? 8.515 1.407 -0.600 1.00 73.81 217 GLY A C 1
ATOM 1725 O O . GLY A 1 217 ? 8.145 1.234 -1.761 1.00 73.81 217 GLY A O 1
ATOM 1726 N N . TYR A 1 218 ? 8.269 2.545 0.051 1.00 77.75 218 TYR A N 1
ATOM 1727 C CA . TYR A 1 218 ? 7.408 3.606 -0.481 1.00 77.75 218 TYR A CA 1
ATOM 1728 C C . TYR A 1 218 ? 8.134 4.942 -0.650 1.00 77.75 218 TYR A C 1
ATOM 1730 O O . TYR A 1 218 ? 7.503 5.927 -1.031 1.00 77.75 218 TYR A O 1
ATOM 1738 N N . ARG A 1 219 ? 9.445 5.015 -0.374 1.00 76.62 219 ARG A N 1
ATOM 1739 C CA . ARG A 1 219 ? 10.228 6.267 -0.386 1.00 76.62 219 ARG A CA 1
ATOM 1740 C C . ARG A 1 219 ? 9.604 7.381 0.446 1.00 76.62 219 ARG A C 1
ATOM 1742 O O . ARG A 1 219 ? 9.569 8.536 0.026 1.00 76.62 219 ARG A O 1
ATOM 1749 N N . ALA A 1 220 ? 9.045 7.011 1.597 1.00 75.00 220 ALA A N 1
ATOM 1750 C CA . ALA A 1 220 ? 8.284 7.902 2.471 1.00 75.00 220 ALA A CA 1
ATOM 1751 C C . ALA A 1 220 ? 7.064 8.571 1.796 1.00 75.00 220 ALA A C 1
ATOM 1753 O O . ALA A 1 220 ? 6.497 9.526 2.329 1.00 75.00 220 ALA A O 1
ATOM 1754 N N . ASN A 1 221 ? 6.610 8.066 0.644 1.00 81.81 221 ASN A N 1
ATOM 1755 C CA . ASN A 1 221 ? 5.462 8.606 -0.067 1.00 81.81 221 ASN A CA 1
ATOM 1756 C C . ASN A 1 221 ? 4.163 7.943 0.401 1.00 81.81 221 ASN A C 1
ATOM 1758 O O . ASN A 1 221 ? 3.698 6.943 -0.149 1.00 81.81 221 ASN A O 1
ATOM 1762 N N . LEU A 1 222 ? 3.534 8.559 1.399 1.00 85.38 222 LEU A N 1
ATOM 1763 C CA . LEU A 1 222 ? 2.257 8.092 1.932 1.00 85.38 222 LEU A CA 1
ATOM 1764 C C . LEU A 1 222 ? 1.117 8.088 0.907 1.00 85.38 222 LEU A C 1
ATOM 1766 O O . LEU A 1 222 ? 0.247 7.228 0.991 1.00 85.38 222 LEU A O 1
ATOM 1770 N N . ASN A 1 223 ? 1.115 8.988 -0.086 1.00 84.25 223 ASN A N 1
ATOM 1771 C CA . ASN A 1 223 ? 0.080 8.949 -1.126 1.00 84.25 223 ASN A CA 1
ATOM 1772 C C . ASN A 1 223 ? 0.143 7.626 -1.893 1.00 84.25 223 ASN A C 1
ATOM 1774 O O . ASN A 1 223 ? -0.890 7.009 -2.136 1.00 84.25 223 ASN A O 1
ATOM 1778 N N . VAL A 1 224 ? 1.354 7.179 -2.233 1.00 82.81 224 VAL A N 1
ATOM 1779 C CA . VAL A 1 224 ? 1.566 5.898 -2.913 1.00 82.81 224 VAL A CA 1
ATOM 1780 C C . VAL A 1 224 ? 1.157 4.737 -2.012 1.00 82.81 224 VAL A C 1
ATOM 1782 O O . VAL A 1 224 ? 0.452 3.849 -2.479 1.00 82.81 224 VAL A O 1
ATOM 1785 N N . PHE A 1 225 ? 1.510 4.772 -0.723 1.00 88.12 225 PHE A N 1
ATOM 1786 C CA . PHE A 1 225 ? 1.074 3.753 0.236 1.00 88.12 225 PHE A CA 1
ATOM 1787 C C . PHE A 1 225 ? -0.454 3.600 0.277 1.00 88.12 225 PHE A C 1
ATOM 1789 O O . PHE A 1 225 ? -0.965 2.487 0.160 1.00 88.12 225 PHE A O 1
ATOM 1796 N N . PHE A 1 226 ? -1.199 4.704 0.381 1.00 88.44 226 PHE A N 1
ATOM 1797 C CA . PHE A 1 226 ? -2.663 4.650 0.422 1.00 88.44 226 PHE A CA 1
ATOM 1798 C C . PHE A 1 226 ? -3.279 4.195 -0.902 1.00 88.44 226 PHE A C 1
ATOM 1800 O O . PHE A 1 226 ? -4.262 3.457 -0.899 1.00 88.44 226 PHE A O 1
ATOM 1807 N N . LEU A 1 227 ? -2.694 4.599 -2.032 1.00 82.50 227 LEU A N 1
ATOM 1808 C CA . LEU A 1 227 ? -3.111 4.139 -3.359 1.00 82.50 227 LEU A CA 1
ATOM 1809 C C . LEU A 1 227 ? -2.897 2.632 -3.550 1.00 82.50 227 LEU A C 1
ATOM 1811 O O . LEU A 1 227 ? -3.724 1.982 -4.181 1.00 82.50 227 LEU A O 1
ATOM 1815 N N . LEU A 1 228 ? -1.813 2.095 -2.985 1.00 82.56 228 LEU A N 1
ATOM 1816 C CA . LEU A 1 228 ? -1.484 0.669 -2.970 1.00 82.56 228 LEU A CA 1
ATOM 1817 C C . LEU A 1 228 ? -2.283 -0.129 -1.931 1.00 82.56 228 LEU A C 1
ATOM 1819 O O . LEU A 1 228 ? -2.080 -1.323 -1.794 1.00 82.56 228 LEU A O 1
ATOM 1823 N N . ASN A 1 229 ? -3.196 0.489 -1.183 1.00 85.12 229 ASN A N 1
ATOM 1824 C CA . ASN A 1 229 ? -4.046 -0.219 -0.223 1.00 85.12 229 ASN A CA 1
ATOM 1825 C C . ASN A 1 229 ? -5.530 0.139 -0.423 1.00 85.12 229 ASN A C 1
ATOM 1827 O O . ASN A 1 229 ? -6.213 0.585 0.509 1.00 85.12 229 ASN A O 1
ATOM 1831 N N . PRO A 1 230 ? -6.066 -0.059 -1.647 1.00 81.25 230 PRO A N 1
ATOM 1832 C CA . PRO A 1 230 ? -7.385 0.429 -2.024 1.00 81.25 230 PRO A CA 1
ATOM 1833 C C . PRO A 1 230 ? -8.529 -0.338 -1.357 1.00 81.25 230 PRO A C 1
ATOM 1835 O O . PRO A 1 230 ? -9.665 0.116 -1.437 1.00 81.25 230 PRO A O 1
ATOM 1838 N N . ALA A 1 231 ? -8.287 -1.485 -0.720 1.00 81.81 231 ALA A N 1
ATOM 1839 C CA . ALA A 1 231 ? -9.314 -2.181 0.059 1.00 81.81 231 ALA A CA 1
ATOM 1840 C C . ALA A 1 231 ? -9.743 -1.374 1.300 1.00 81.81 231 ALA A C 1
ATOM 1842 O O . ALA A 1 231 ? -10.891 -1.458 1.734 1.00 81.81 231 ALA A O 1
ATOM 1843 N N . HIS A 1 232 ? -8.838 -0.549 1.836 1.00 86.62 232 HIS A N 1
ATOM 1844 C CA . HIS A 1 232 ? -9.039 0.180 3.090 1.00 86.62 232 HIS A CA 1
ATOM 1845 C C . HIS A 1 232 ? -9.163 1.689 2.876 1.00 86.62 232 HIS A C 1
ATOM 1847 O O . HIS A 1 232 ? -10.011 2.342 3.490 1.00 86.62 232 HIS A O 1
ATOM 1853 N N . PHE A 1 233 ? -8.345 2.244 1.981 1.00 90.50 233 PHE A N 1
ATOM 1854 C CA . PHE A 1 233 ? -8.204 3.685 1.811 1.00 90.50 233 PHE A CA 1
ATOM 1855 C C . PHE A 1 233 ? -8.686 4.158 0.442 1.00 90.50 233 PHE A C 1
ATOM 1857 O O . PHE A 1 233 ? -8.653 3.436 -0.556 1.00 90.50 233 PHE A O 1
ATOM 1864 N N . ALA A 1 234 ? -9.104 5.417 0.389 1.00 87.75 234 ALA A N 1
ATOM 1865 C CA . ALA A 1 234 ? -9.299 6.162 -0.842 1.00 87.75 234 ALA A CA 1
ATOM 1866 C C . ALA A 1 234 ? -8.600 7.516 -0.728 1.00 87.75 234 ALA A C 1
ATOM 1868 O O . ALA A 1 234 ? -8.530 8.104 0.351 1.00 87.75 234 ALA A O 1
ATOM 1869 N N . THR A 1 235 ? -8.076 8.013 -1.847 1.00 86.19 235 THR A N 1
ATOM 1870 C CA . THR A 1 235 ? -7.399 9.310 -1.908 1.00 86.19 235 THR A CA 1
ATOM 1871 C C . THR A 1 235 ? -8.144 10.261 -2.837 1.00 86.19 235 THR A C 1
ATOM 1873 O O . THR A 1 235 ? -8.766 9.844 -3.811 1.00 86.19 235 THR A O 1
ATOM 1876 N N . THR A 1 236 ? -8.097 11.560 -2.543 1.00 79.31 236 THR A N 1
ATOM 1877 C CA . THR A 1 236 ? -8.730 12.588 -3.384 1.00 79.31 236 THR A CA 1
ATOM 1878 C C . THR A 1 236 ? -7.887 12.933 -4.614 1.00 79.31 236 THR A C 1
ATOM 1880 O O . THR A 1 236 ? -8.438 13.359 -5.627 1.00 79.31 236 THR A O 1
ATOM 1883 N N . LYS A 1 237 ? -6.555 12.758 -4.542 1.00 69.44 237 LYS A N 1
ATOM 1884 C CA . LYS A 1 237 ? -5.589 12.948 -5.644 1.00 69.44 237 LYS A CA 1
ATOM 1885 C C . LYS A 1 237 ? -4.351 12.067 -5.437 1.00 69.44 237 LYS A C 1
ATOM 1887 O O . LYS A 1 237 ? -3.941 11.838 -4.307 1.00 69.44 237 LYS A O 1
ATOM 1892 N N . ALA A 1 238 ? -3.684 11.674 -6.524 1.00 59.78 238 ALA A N 1
ATOM 1893 C CA . ALA A 1 238 ? -2.564 10.728 -6.472 1.00 59.78 238 ALA A CA 1
ATOM 1894 C C . ALA A 1 238 ? -1.231 11.272 -5.902 1.00 59.78 238 ALA A C 1
ATOM 1896 O O . ALA A 1 238 ? -0.389 10.484 -5.490 1.00 59.78 238 ALA A O 1
ATOM 1897 N N . GLN A 1 239 ? -1.000 12.593 -5.900 1.00 56.56 239 GLN A N 1
ATOM 1898 C CA . GLN A 1 239 ? 0.316 13.173 -5.542 1.00 56.56 239 GLN A CA 1
ATOM 1899 C C . GLN A 1 239 ? 0.284 14.210 -4.409 1.00 56.56 239 GLN A C 1
ATOM 1901 O O . GLN A 1 239 ? 1.303 14.460 -3.775 1.00 56.56 239 GLN A O 1
ATOM 1906 N N . LYS A 1 240 ? -0.868 14.835 -4.156 1.00 64.50 240 LYS A N 1
ATOM 1907 C CA . LYS A 1 240 ? -1.070 15.854 -3.106 1.00 64.50 240 LYS A CA 1
ATOM 1908 C C . LYS A 1 240 ? -2.455 15.690 -2.478 1.00 64.50 240 LYS A C 1
ATOM 1910 O O . LYS A 1 240 ? -3.165 16.666 -2.254 1.00 64.50 240 LYS A O 1
ATOM 1915 N N . GLY A 1 241 ? -2.885 14.437 -2.358 1.00 76.06 241 GLY A N 1
ATOM 1916 C CA . GLY A 1 241 ? -4.238 14.096 -1.966 1.00 76.06 241 GLY A CA 1
ATOM 1917 C C . GLY A 1 241 ? -4.465 14.215 -0.471 1.00 76.06 241 GLY A C 1
ATOM 1918 O O . GLY A 1 241 ? -3.542 14.238 0.344 1.00 76.06 241 GLY A O 1
ATOM 1919 N N . SER A 1 242 ? -5.740 14.242 -0.133 1.00 86.69 242 SER A N 1
ATOM 1920 C CA . SER A 1 242 ? -6.224 13.822 1.170 1.00 86.69 242 SER A CA 1
ATOM 1921 C C . SER A 1 242 ? -6.609 12.348 1.084 1.00 86.69 242 SER A C 1
ATOM 1923 O O . SER A 1 242 ? -6.944 11.861 0.004 1.00 86.69 242 SER A O 1
ATOM 1925 N N . VAL A 1 243 ? -6.569 11.642 2.204 1.00 90.12 243 VAL A N 1
ATOM 1926 C CA . VAL A 1 243 ? -6.955 10.239 2.334 1.00 90.12 243 VAL A CA 1
ATOM 1927 C C . VAL A 1 243 ? -8.119 10.110 3.308 1.00 90.12 243 VAL A C 1
ATOM 1929 O O . VAL A 1 243 ? -8.246 10.876 4.264 1.00 90.12 243 VAL A O 1
ATOM 1932 N N . PHE A 1 244 ? -8.977 9.136 3.052 1.00 87.69 244 PHE A N 1
ATOM 1933 C CA . PHE A 1 244 ? -10.072 8.760 3.929 1.00 87.69 244 PHE A CA 1
ATOM 1934 C C . PHE A 1 244 ? -10.287 7.248 3.895 1.00 87.69 244 PHE A C 1
ATOM 1936 O O . PHE A 1 244 ? -9.814 6.555 2.987 1.00 87.69 244 PHE A O 1
ATOM 1943 N N . LEU A 1 245 ? -10.997 6.738 4.898 1.00 87.12 245 LEU A N 1
ATOM 1944 C CA . LEU A 1 245 ? -11.395 5.335 4.943 1.00 87.12 245 LEU A CA 1
ATOM 1945 C C . LEU A 1 245 ? -12.537 5.094 3.963 1.00 87.12 245 LEU A C 1
ATOM 1947 O O . LEU A 1 245 ? -13.509 5.848 3.953 1.00 87.12 245 LEU A O 1
ATOM 1951 N N . LYS A 1 246 ? -12.445 4.035 3.152 1.00 87.00 246 LYS A N 1
ATOM 1952 C CA . LYS A 1 246 ? -13.557 3.645 2.268 1.00 87.00 246 LYS A CA 1
ATOM 1953 C C . LYS A 1 246 ? -14.772 3.185 3.061 1.00 87.00 246 LYS A C 1
ATOM 1955 O O . LYS A 1 246 ? -15.891 3.553 2.726 1.00 87.00 246 LYS A O 1
ATOM 1960 N N . ASN A 1 247 ? -14.518 2.411 4.111 1.00 83.31 247 ASN A N 1
ATOM 1961 C CA . ASN A 1 247 ? -15.530 1.830 4.980 1.00 83.31 247 ASN A CA 1
ATOM 1962 C C . ASN A 1 247 ? -15.228 2.245 6.429 1.00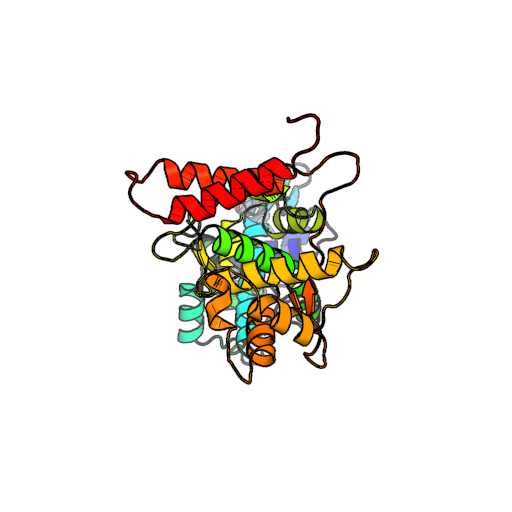 83.31 247 ASN A C 1
ATOM 1964 O O . ASN A 1 247 ? -14.680 1.436 7.180 1.00 83.31 247 ASN A O 1
ATOM 1968 N N . PRO A 1 248 ? -15.478 3.513 6.809 1.00 79.69 248 PRO A N 1
ATOM 1969 C CA . PRO A 1 248 ? -15.310 3.935 8.192 1.00 79.69 248 PRO A CA 1
ATOM 1970 C C . PRO A 1 248 ? -16.309 3.184 9.076 1.00 79.69 248 PRO A C 1
ATOM 1972 O O . PRO A 1 248 ? -17.470 3.014 8.701 1.00 79.69 248 PRO A O 1
ATOM 1975 N N . ASP A 1 249 ? -15.873 2.750 10.255 1.00 76.81 249 ASP A N 1
ATOM 1976 C CA . ASP A 1 249 ? -16.753 2.053 11.189 1.00 76.81 249 ASP A CA 1
ATOM 1977 C C . ASP A 1 249 ? -17.612 3.071 11.966 1.00 76.81 249 ASP A C 1
ATOM 1979 O O . ASP A 1 249 ? -17.055 3.870 12.731 1.00 76.81 249 ASP A O 1
ATOM 1983 N N . PRO A 1 250 ? -18.949 3.077 11.807 1.00 73.00 250 PRO A N 1
ATOM 1984 C CA . PRO A 1 250 ? -19.818 3.997 12.544 1.00 73.00 250 PRO A CA 1
ATOM 1985 C C . PRO A 1 250 ? -19.830 3.720 14.058 1.00 73.00 250 PRO A C 1
ATOM 1987 O O . PRO A 1 250 ? -20.126 4.614 14.848 1.00 73.00 250 PRO A O 1
ATOM 1990 N N . ASP A 1 251 ? -19.461 2.508 14.473 1.00 73.00 251 ASP A N 1
ATOM 1991 C CA . ASP A 1 251 ? -19.449 2.047 15.860 1.00 73.00 251 ASP A CA 1
ATOM 1992 C C . ASP A 1 251 ? -18.066 2.153 16.516 1.00 73.00 251 ASP A C 1
ATOM 1994 O O . ASP A 1 251 ? -17.844 1.592 17.591 1.00 73.00 251 ASP A O 1
ATOM 1998 N N . TYR A 1 252 ? -17.112 2.874 15.924 1.00 71.94 252 TYR A N 1
ATOM 1999 C CA . TYR A 1 252 ? -15.744 2.938 16.449 1.00 71.94 252 TYR A CA 1
ATOM 2000 C C . TYR A 1 252 ? -15.651 3.391 17.918 1.00 71.94 252 TYR A C 1
ATOM 2002 O O . TYR A 1 252 ? -14.786 2.938 18.670 1.00 71.94 252 TYR A O 1
ATOM 2010 N N . GLY A 1 253 ? -16.585 4.232 18.376 1.00 66.75 253 GLY A N 1
ATOM 2011 C CA . GLY A 1 253 ? -16.693 4.602 19.790 1.00 66.75 253 GLY A CA 1
ATOM 2012 C C . GLY A 1 253 ? -16.914 3.398 20.719 1.00 66.75 253 GLY A C 1
ATOM 2013 O O . GLY A 1 253 ? -16.367 3.369 21.822 1.00 66.75 253 GLY A O 1
ATOM 2014 N N . LEU A 1 254 ? -17.647 2.371 20.269 1.00 74.06 254 LEU A N 1
ATOM 2015 C CA . LEU A 1 254 ? -17.822 1.114 21.003 1.00 74.06 254 LEU A CA 1
ATOM 2016 C C . LEU A 1 254 ? -16.517 0.321 21.083 1.00 74.06 254 LEU A C 1
ATOM 2018 O O . LEU A 1 254 ? -16.234 -0.278 22.120 1.00 74.06 254 LEU A O 1
ATOM 2022 N N . ALA A 1 255 ? -15.710 0.345 20.023 1.00 77.94 255 ALA A N 1
ATOM 2023 C CA . ALA A 1 255 ? -14.396 -0.286 20.004 1.00 77.94 255 ALA A CA 1
ATOM 2024 C C . ALA A 1 255 ? -13.425 0.398 20.974 1.00 77.94 255 ALA A C 1
ATOM 2026 O O . ALA A 1 255 ? -12.769 -0.277 21.762 1.00 77.94 255 ALA A O 1
ATOM 2027 N N . LEU A 1 256 ? -13.387 1.734 21.001 1.00 73.94 256 LEU A N 1
ATOM 2028 C CA . LEU A 1 256 ? -12.577 2.485 21.967 1.00 73.94 256 LEU A CA 1
ATOM 2029 C C . LEU A 1 256 ? -13.014 2.224 23.411 1.00 73.94 256 LEU A C 1
ATOM 2031 O O . LEU A 1 256 ? -12.176 2.009 24.290 1.00 73.94 256 LEU A O 1
ATOM 2035 N N . PHE A 1 257 ? -14.324 2.186 23.655 1.00 72.00 257 PHE A N 1
ATOM 2036 C CA . PHE A 1 257 ? -14.861 1.825 24.962 1.00 72.00 257 PHE A CA 1
ATOM 2037 C C . PHE A 1 257 ? -14.451 0.403 25.367 1.00 72.00 257 PHE A C 1
ATOM 2039 O O . PHE A 1 257 ? -13.979 0.193 26.486 1.00 72.00 257 PHE A O 1
ATOM 2046 N N . LEU A 1 258 ? -14.578 -0.565 24.455 1.00 78.75 258 LEU A N 1
ATOM 2047 C CA . LEU A 1 258 ? -14.159 -1.945 24.682 1.00 78.75 258 LEU A CA 1
ATOM 2048 C C . LEU A 1 258 ? -12.662 -2.019 24.997 1.00 78.75 258 LEU A C 1
ATOM 2050 O O . LEU A 1 258 ? -12.280 -2.638 25.987 1.00 78.75 258 LEU A O 1
ATOM 2054 N N . LYS A 1 259 ? -11.826 -1.313 24.230 1.00 77.69 259 LYS A N 1
ATOM 2055 C CA . LYS A 1 259 ? -10.379 -1.218 24.448 1.00 77.69 259 LYS A CA 1
ATOM 2056 C C . LYS A 1 259 ? -10.054 -0.733 25.860 1.00 77.69 259 LYS A C 1
ATOM 2058 O O . LYS A 1 259 ? -9.234 -1.341 26.543 1.00 77.69 259 LYS A O 1
ATOM 2063 N N . GLN A 1 260 ? -10.746 0.307 26.324 1.00 72.62 260 GLN A N 1
ATOM 2064 C CA . GLN A 1 260 ? -10.599 0.823 27.683 1.00 72.62 260 GLN A CA 1
ATOM 2065 C C . GLN A 1 260 ? -10.989 -0.218 28.745 1.00 72.62 260 GLN A C 1
ATOM 2067 O O . GLN A 1 260 ? -10.279 -0.368 29.737 1.00 72.62 260 GLN A O 1
ATOM 2072 N N . GLN A 1 261 ? -12.088 -0.958 28.554 1.00 74.88 261 GLN A N 1
ATOM 2073 C CA . GLN A 1 261 ? -12.500 -1.991 29.515 1.00 74.88 261 GLN A CA 1
ATOM 2074 C C . GLN A 1 261 ? -11.494 -3.142 29.598 1.00 74.88 261 GLN A C 1
ATOM 2076 O O . GLN A 1 261 ? -11.203 -3.615 30.696 1.00 74.88 261 GLN A O 1
ATOM 2081 N N . VAL A 1 262 ? -10.932 -3.555 28.460 1.00 78.62 262 VAL A N 1
ATOM 2082 C CA . VAL A 1 262 ? -9.869 -4.569 28.411 1.00 78.62 262 VAL A CA 1
ATOM 2083 C C . VAL A 1 262 ? -8.629 -4.069 29.129 1.00 78.62 262 VAL A C 1
ATOM 2085 O O . VAL A 1 262 ? -8.085 -4.795 29.952 1.00 78.62 262 VAL A O 1
ATOM 2088 N N . HIS A 1 263 ? -8.224 -2.821 28.878 1.00 74.50 263 HIS A N 1
ATOM 2089 C CA . HIS A 1 263 ? -7.081 -2.218 29.552 1.00 74.50 263 HIS A CA 1
ATOM 2090 C C . HIS A 1 263 ? -7.255 -2.228 31.076 1.00 74.50 263 HIS A C 1
ATOM 2092 O O . HIS A 1 263 ? -6.381 -2.721 31.782 1.00 74.50 263 HIS A O 1
ATOM 2098 N N . ILE A 1 264 ? -8.407 -1.778 31.585 1.00 71.12 264 ILE A N 1
ATOM 2099 C CA . ILE A 1 264 ? -8.686 -1.770 33.028 1.00 71.12 264 ILE A CA 1
ATOM 2100 C C . ILE A 1 264 ? -8.649 -3.189 33.618 1.00 71.12 264 ILE A C 1
ATOM 2102 O O . ILE A 1 264 ? -8.069 -3.404 34.676 1.00 71.12 264 ILE A O 1
ATOM 2106 N N . LEU A 1 265 ? -9.256 -4.174 32.949 1.00 72.94 265 LEU A N 1
ATOM 2107 C CA . LEU A 1 265 ? -9.231 -5.561 33.429 1.00 72.94 265 LEU A CA 1
ATOM 2108 C C . LEU A 1 265 ? -7.821 -6.162 33.389 1.00 72.94 265 LEU A C 1
ATOM 2110 O O . LEU A 1 265 ? -7.444 -6.912 34.289 1.00 72.94 265 LEU A O 1
ATOM 2114 N N . SER A 1 266 ? -7.028 -5.790 32.386 1.00 69.44 266 SER A N 1
ATOM 2115 C CA . SER A 1 266 ? -5.643 -6.235 32.262 1.00 69.44 266 SER A CA 1
ATOM 2116 C C . SER A 1 266 ? -4.717 -5.622 33.318 1.00 69.44 266 SER A C 1
ATOM 2118 O O . SER A 1 266 ? -3.824 -6.316 33.781 1.00 69.44 266 SER A O 1
ATOM 2120 N N . THR A 1 267 ? -4.936 -4.372 33.751 1.00 64.25 267 THR A N 1
ATOM 2121 C CA . THR A 1 267 ? -4.106 -3.704 34.776 1.00 64.25 267 THR A CA 1
ATOM 2122 C C . THR A 1 267 ? -4.478 -4.088 36.204 1.00 64.25 267 THR A C 1
ATOM 2124 O O . THR A 1 267 ? -3.611 -4.112 37.072 1.00 64.25 267 THR A O 1
ATOM 2127 N N . CYS A 1 268 ? -5.741 -4.440 36.461 1.00 59.62 268 CYS A N 1
ATOM 2128 C CA . CYS A 1 268 ? -6.158 -5.003 37.749 1.00 59.62 268 CYS A CA 1
ATOM 2129 C C . CYS A 1 268 ? -5.601 -6.415 38.003 1.00 59.62 268 CYS A C 1
ATOM 2131 O O . CYS A 1 268 ? -5.663 -6.900 39.131 1.00 59.62 268 CYS A O 1
ATOM 2133 N N . SER A 1 269 ? -5.073 -7.071 36.971 1.00 55.16 269 SER A N 1
ATOM 2134 C CA . SER A 1 269 ? -4.563 -8.435 37.034 1.00 55.16 269 SER A CA 1
ATOM 2135 C C . SER A 1 269 ? -3.035 -8.385 36.944 1.00 55.16 269 SER A C 1
ATOM 2137 O O . SER A 1 269 ? -2.482 -7.793 36.024 1.00 55.16 269 SER A O 1
ATOM 2139 N N . SER A 1 270 ? -2.332 -8.943 37.926 1.00 43.84 270 SER A N 1
ATOM 2140 C CA . SER A 1 270 ? -0.880 -8.806 38.094 1.00 43.84 270 SER A CA 1
ATOM 2141 C C . SER A 1 270 ? -0.073 -9.240 36.856 1.00 43.84 270 SER A C 1
ATOM 2143 O O . SER A 1 270 ? 0.179 -10.425 36.656 1.00 43.84 270 SER A O 1
ATOM 2145 N N . GLY A 1 271 ? 0.350 -8.253 36.060 1.00 47.84 271 GLY A N 1
ATOM 2146 C CA . GLY A 1 271 ? 1.593 -8.232 35.288 1.00 47.84 271 GLY A CA 1
ATOM 2147 C C . GLY A 1 271 ? 1.811 -9.341 34.262 1.00 47.84 271 GLY A C 1
ATOM 2148 O O . GLY A 1 271 ? 2.773 -10.070 34.410 1.00 47.84 271 GLY A O 1
ATOM 2149 N N . HIS A 1 272 ? 0.972 -9.437 33.228 1.00 44.47 272 HIS A N 1
ATOM 2150 C CA . HIS A 1 272 ? 1.301 -9.830 31.841 1.00 44.47 272 HIS A CA 1
ATOM 2151 C C . HIS A 1 272 ? 0.037 -9.653 30.980 1.00 44.47 272 HIS A C 1
ATOM 2153 O O . HIS A 1 272 ? -1.048 -9.520 31.535 1.00 44.47 272 HIS A O 1
ATOM 2159 N N . SER A 1 273 ? 0.162 -9.604 29.645 1.00 53.88 273 SER A N 1
ATOM 2160 C CA . SER A 1 273 ? -0.949 -9.445 28.682 1.00 53.88 273 SER A CA 1
ATOM 2161 C C . SER A 1 273 ? -2.047 -10.497 28.906 1.00 53.88 273 SER A C 1
ATOM 2163 O O . SER A 1 273 ? -2.027 -11.601 28.355 1.00 53.88 273 SER A O 1
ATOM 2165 N N . LEU A 1 274 ? -2.978 -10.178 29.802 1.00 68.25 274 LEU A N 1
ATOM 2166 C CA . LEU A 1 274 ? -3.969 -11.107 30.307 1.00 68.25 274 LEU A CA 1
ATOM 2167 C C . LEU A 1 274 ? -5.162 -11.073 29.371 1.00 68.25 274 LEU A C 1
ATOM 2169 O O . LEU A 1 274 ? -5.878 -10.080 29.260 1.00 68.25 274 LEU A O 1
ATOM 2173 N N . LYS A 1 275 ? -5.339 -12.190 28.669 1.00 82.75 275 LYS A N 1
ATOM 2174 C CA . LYS A 1 275 ? -6.540 -12.482 27.895 1.00 82.75 275 LYS A CA 1
ATOM 2175 C C . LYS A 1 275 ? -7.754 -12.303 28.802 1.00 82.75 275 LYS A C 1
ATOM 2177 O O . LYS A 1 275 ? -7.885 -13.008 29.799 1.00 82.75 275 LYS A O 1
ATOM 2182 N N . VAL A 1 276 ? -8.628 -11.374 28.444 1.00 85.50 276 VAL A N 1
ATOM 2183 C CA . VAL A 1 276 ? -9.821 -11.024 29.208 1.00 85.50 276 VAL A CA 1
ATOM 2184 C C . VAL A 1 276 ? -11.003 -11.835 28.689 1.00 85.50 276 VAL A C 1
ATOM 2186 O O . VAL A 1 276 ? -11.225 -11.905 27.478 1.00 85.50 276 VAL A O 1
ATOM 2189 N N . LEU A 1 277 ? -11.770 -12.446 29.593 1.00 88.38 277 LEU A N 1
ATOM 2190 C CA . LEU A 1 277 ? -12.990 -13.170 29.240 1.00 88.38 277 LEU A CA 1
ATOM 2191 C C . LEU A 1 277 ? -14.081 -12.199 28.767 1.00 88.38 277 LEU A C 1
ATOM 2193 O O . LEU A 1 277 ? -14.319 -11.147 29.366 1.00 88.38 277 LEU A O 1
ATOM 2197 N N . LEU A 1 278 ? -14.810 -12.582 27.718 1.00 86.81 278 LEU A N 1
ATOM 2198 C CA . LEU A 1 278 ? -15.946 -11.803 27.216 1.00 86.81 278 LEU A CA 1
ATOM 2199 C C . LEU A 1 278 ? -17.057 -11.633 28.259 1.00 86.81 278 LEU A C 1
ATOM 2201 O O . LEU A 1 278 ? -17.755 -10.621 28.242 1.00 86.81 278 LEU A O 1
ATOM 2205 N N . THR A 1 279 ? -17.218 -12.590 29.175 1.00 85.81 279 THR A N 1
ATOM 2206 C CA . THR A 1 279 ? -18.181 -12.523 30.287 1.00 85.81 279 THR A CA 1
ATOM 2207 C C . THR A 1 279 ? -17.855 -11.400 31.270 1.00 85.81 279 THR A C 1
ATOM 2209 O O . THR A 1 279 ? -18.761 -10.710 31.748 1.00 85.81 279 THR A O 1
ATOM 2212 N N . ASP A 1 280 ? -16.569 -11.153 31.517 1.00 85.44 280 ASP A N 1
ATOM 2213 C CA . ASP A 1 280 ? -16.106 -10.095 32.419 1.00 85.44 280 ASP A CA 1
ATOM 2214 C C . ASP A 1 280 ? -16.300 -8.724 31.768 1.00 85.44 280 ASP A C 1
ATOM 2216 O O . ASP A 1 280 ? -16.805 -7.783 32.388 1.00 85.44 280 ASP A O 1
ATOM 2220 N N . LEU A 1 281 ? -15.991 -8.630 30.471 1.00 85.25 281 LEU A N 1
ATOM 2221 C CA . LEU A 1 281 ? -16.240 -7.435 29.665 1.00 85.25 281 LEU A CA 1
ATOM 2222 C C . LEU A 1 281 ? -17.733 -7.122 29.559 1.00 85.25 281 LEU A C 1
ATOM 2224 O O . LEU A 1 281 ? -18.120 -5.966 29.714 1.00 85.25 281 LEU A O 1
ATOM 2228 N N . ALA A 1 282 ? -18.578 -8.136 29.356 1.00 84.38 282 ALA A N 1
ATOM 2229 C CA . ALA A 1 282 ? -20.030 -7.987 29.331 1.00 84.38 282 ALA A CA 1
ATOM 2230 C C . ALA A 1 282 ? -20.563 -7.457 30.667 1.00 84.38 282 ALA A C 1
ATOM 2232 O O . ALA A 1 282 ? -21.401 -6.555 30.685 1.00 84.38 282 ALA A O 1
ATOM 2233 N N . SER A 1 283 ? -20.038 -7.969 31.782 1.00 82.50 283 SER A N 1
ATOM 2234 C CA . SER A 1 283 ? -20.416 -7.523 33.122 1.00 82.50 283 SER A CA 1
ATOM 2235 C C . SER A 1 283 ? -20.008 -6.067 33.362 1.00 82.50 283 SER A C 1
ATOM 2237 O O . SER A 1 283 ? -20.839 -5.261 33.774 1.00 82.50 283 SER A O 1
ATOM 2239 N N . ARG A 1 284 ? -18.772 -5.676 33.024 1.00 78.75 284 ARG A N 1
ATOM 2240 C CA . ARG A 1 284 ? -18.334 -4.272 33.138 1.00 78.75 284 ARG A CA 1
ATOM 2241 C C . ARG A 1 284 ? -19.103 -3.335 32.223 1.00 78.75 284 ARG A C 1
ATOM 2243 O O . ARG A 1 284 ? -19.468 -2.244 32.650 1.00 78.75 284 ARG A O 1
ATOM 2250 N N . ALA A 1 285 ? -19.351 -3.752 30.983 1.00 75.38 285 ALA A N 1
ATOM 2251 C CA . ALA A 1 285 ? -20.140 -2.976 30.044 1.00 75.38 285 ALA A CA 1
ATOM 2252 C C . ALA A 1 285 ? -21.534 -2.732 30.620 1.00 75.38 285 ALA A C 1
ATOM 2254 O O . ALA A 1 285 ? -21.934 -1.580 30.663 1.00 75.38 285 ALA A O 1
ATOM 2255 N N . LYS A 1 286 ? -22.199 -3.769 31.160 1.00 77.88 286 LYS A N 1
ATOM 2256 C CA . LYS A 1 286 ? -23.531 -3.699 31.787 1.00 77.88 286 LYS A CA 1
ATOM 2257 C C . LYS A 1 286 ? -23.631 -2.690 32.933 1.00 77.88 286 LYS A C 1
ATOM 2259 O O . LYS A 1 286 ? -24.657 -2.031 33.055 1.00 77.88 286 LYS A O 1
ATOM 2264 N N . TYR A 1 287 ? -22.597 -2.576 33.762 1.00 74.19 287 TYR A N 1
ATOM 2265 C CA . TYR A 1 287 ? -22.589 -1.662 34.911 1.00 74.19 287 TYR A CA 1
ATOM 2266 C C . TYR A 1 287 ? -21.870 -0.334 34.630 1.00 74.19 287 TYR A C 1
ATOM 2268 O O . TYR A 1 287 ? -21.676 0.471 35.540 1.00 74.19 287 TYR A O 1
ATOM 2276 N N . SER A 1 288 ? -21.459 -0.083 33.385 1.00 70.19 288 SER A N 1
ATOM 2277 C CA . SER A 1 288 ? -20.791 1.164 33.028 1.00 70.19 288 SER A CA 1
ATOM 2278 C C . SER A 1 288 ? -21.793 2.320 32.960 1.00 70.19 288 SER A C 1
ATOM 2280 O O . SER A 1 288 ? -22.805 2.203 32.272 1.00 70.19 288 SER A O 1
ATOM 2282 N N . PRO A 1 289 ? -21.500 3.482 33.572 1.00 65.88 289 PRO A N 1
ATOM 2283 C CA . PRO A 1 289 ? -22.335 4.673 33.429 1.00 65.88 289 PRO A CA 1
ATOM 2284 C C . PRO A 1 289 ? -22.176 5.355 32.057 1.00 65.88 289 PRO A C 1
ATOM 2286 O O . PRO A 1 289 ? -22.842 6.353 31.784 1.00 65.88 289 PRO A O 1
ATOM 2289 N N . SER A 1 290 ? -21.280 4.862 31.192 1.00 62.12 290 SER A N 1
ATOM 2290 C CA . SER A 1 290 ? -21.022 5.467 29.885 1.00 62.12 290 SER A CA 1
ATOM 2291 C C . SER A 1 290 ? -22.241 5.341 28.960 1.00 62.12 290 SER A C 1
ATOM 2293 O O . SER A 1 290 ? -22.742 4.232 28.761 1.00 62.12 290 SER A O 1
ATOM 2295 N N . PRO A 1 291 ? -22.693 6.424 28.300 1.00 63.53 291 PRO A N 1
ATOM 2296 C CA . PRO A 1 291 ? -23.774 6.342 27.317 1.00 63.53 291 PRO A CA 1
ATOM 2297 C C . PRO A 1 291 ? -23.399 5.471 26.107 1.00 63.53 291 PRO A C 1
ATOM 2299 O O . PRO A 1 291 ? -24.277 4.867 25.496 1.00 63.53 291 PRO A O 1
ATOM 2302 N N . ILE A 1 292 ? -22.100 5.340 25.810 1.00 67.12 292 ILE A N 1
ATOM 2303 C CA . ILE A 1 292 ? -21.563 4.455 24.766 1.00 67.12 292 ILE A CA 1
ATOM 2304 C C . ILE A 1 292 ? -21.729 2.977 25.158 1.00 67.12 292 ILE A C 1
ATOM 2306 O O . ILE A 1 292 ? -21.759 2.116 24.290 1.00 67.12 292 ILE A O 1
ATOM 2310 N N . ALA A 1 293 ? -21.914 2.655 26.443 1.00 68.81 293 ALA A N 1
ATOM 2311 C CA . ALA A 1 293 ? -22.128 1.281 26.888 1.00 68.81 293 ALA A CA 1
ATOM 2312 C C . ALA A 1 293 ? -23.564 0.772 26.656 1.00 68.81 293 ALA A C 1
ATOM 2314 O O . ALA A 1 293 ? -23.800 -0.436 26.689 1.00 68.81 293 ALA A O 1
ATOM 2315 N N . ARG A 1 294 ? -24.521 1.672 26.370 1.00 71.25 294 ARG A N 1
ATOM 2316 C CA . ARG A 1 294 ? -25.947 1.344 26.182 1.00 71.25 294 ARG A CA 1
ATOM 2317 C C . ARG A 1 294 ? -26.216 0.204 25.198 1.00 71.25 294 ARG A C 1
ATOM 2319 O O . ARG A 1 294 ? -27.047 -0.645 25.514 1.00 71.25 294 ARG A O 1
ATOM 2326 N N . PRO A 1 295 ? -25.517 0.104 24.051 1.00 72.19 295 PRO A N 1
ATOM 2327 C CA . PRO A 1 295 ? -25.734 -0.985 23.106 1.00 72.19 295 PRO A CA 1
ATOM 2328 C C . PRO A 1 295 ? -25.313 -2.370 23.629 1.00 72.19 295 PRO A C 1
ATOM 2330 O O . PRO A 1 295 ? -25.572 -3.358 22.938 1.00 72.19 295 PRO A O 1
ATOM 2333 N N . PHE A 1 296 ? -24.666 -2.448 24.798 1.00 71.94 296 PHE A N 1
ATOM 2334 C CA . PHE A 1 296 ? -24.315 -3.679 25.510 1.00 71.94 296 PHE A CA 1
ATOM 2335 C C . PHE A 1 296 ? -25.272 -3.999 26.670 1.00 71.94 296 PHE A C 1
ATOM 2337 O O . PHE A 1 296 ? -25.103 -5.017 27.334 1.00 71.94 296 PHE A O 1
ATOM 2344 N N . PHE A 1 297 ? -26.278 -3.169 26.951 1.00 68.56 297 PHE A N 1
ATOM 2345 C CA . PHE A 1 297 ? -27.244 -3.440 28.017 1.00 68.56 297 PHE A CA 1
ATOM 2346 C C . PHE A 1 297 ? -28.326 -4.422 27.562 1.00 68.56 297 PHE A C 1
ATOM 2348 O O . PHE A 1 297 ? -28.859 -4.308 26.463 1.00 68.56 297 PHE A O 1
ATOM 2355 N N . GLY A 1 298 ? -28.681 -5.379 28.426 1.00 59.16 298 GLY A N 1
ATOM 2356 C CA . GLY A 1 298 ? -29.896 -6.194 28.279 1.00 59.16 298 GLY A CA 1
ATOM 2357 C C . GLY A 1 298 ? -29.935 -7.170 27.094 1.00 59.16 298 GLY A C 1
ATOM 2358 O O . GLY A 1 298 ? -30.941 -7.851 26.910 1.00 59.16 298 GLY A O 1
ATOM 2359 N N . VAL A 1 299 ? -28.868 -7.285 26.298 1.00 63.06 299 VAL A N 1
ATOM 2360 C CA . VAL A 1 299 ? -28.842 -8.189 25.141 1.00 63.06 299 VAL A CA 1
ATOM 2361 C C . VAL A 1 299 ? -28.513 -9.612 25.612 1.00 63.06 299 VAL A C 1
ATOM 2363 O O . VAL A 1 299 ? -27.464 -9.853 26.201 1.00 63.06 299 VAL A O 1
ATOM 2366 N N . LYS A 1 300 ? -29.349 -10.610 25.304 1.00 64.00 300 LYS A N 1
ATOM 2367 C CA . LYS A 1 300 ? -29.009 -12.028 25.579 1.00 64.00 300 LYS A CA 1
ATOM 2368 C C . LYS A 1 300 ? -27.712 -12.481 24.875 1.00 64.00 300 LYS A C 1
ATOM 2370 O O . LYS A 1 300 ? -27.126 -13.485 25.251 1.00 64.00 300 LYS A O 1
ATOM 2375 N N . SER A 1 301 ? -27.244 -11.716 23.886 1.00 73.56 301 SER A N 1
ATOM 2376 C CA . SER A 1 301 ? -26.062 -11.977 23.062 1.00 73.56 301 SER A CA 1
ATOM 2377 C C . SER A 1 301 ? -24.944 -10.927 23.207 1.00 73.56 301 SER A C 1
ATOM 2379 O O . SER A 1 301 ? -24.203 -10.708 22.248 1.00 73.56 301 SER A O 1
ATOM 2381 N N . VAL A 1 302 ? -24.792 -10.260 24.365 1.00 80.31 302 VAL A N 1
ATOM 2382 C CA . VAL A 1 302 ? -23.705 -9.267 24.582 1.00 80.31 302 VAL A CA 1
ATOM 2383 C C . VAL A 1 302 ? -22.329 -9.838 24.237 1.00 80.31 302 VAL A C 1
ATOM 2385 O O . VAL A 1 302 ? -21.567 -9.172 23.544 1.00 80.31 302 VAL A O 1
ATOM 2388 N N . GLY A 1 303 ? -22.027 -11.075 24.648 1.00 81.12 303 GLY A N 1
ATOM 2389 C CA . GLY A 1 303 ? -20.752 -11.727 24.324 1.00 81.12 303 GLY A CA 1
ATOM 2390 C C . GLY A 1 303 ? -20.502 -11.820 22.815 1.00 81.12 303 GLY A C 1
ATOM 2391 O O . GLY A 1 303 ? -19.420 -11.471 22.351 1.00 81.12 303 GLY A O 1
ATOM 2392 N N . LYS A 1 304 ? -21.534 -12.173 22.034 1.00 83.44 304 LYS A N 1
ATOM 2393 C CA . LYS A 1 304 ? -21.468 -12.180 20.565 1.00 83.44 304 LYS A CA 1
ATOM 2394 C C . LYS A 1 304 ? -21.188 -10.779 20.017 1.00 83.44 304 LYS A C 1
ATOM 2396 O O . LYS A 1 304 ? -20.299 -10.622 19.199 1.00 83.44 304 LYS A O 1
ATOM 2401 N N . LYS A 1 305 ? -21.865 -9.749 20.529 1.00 85.44 305 LYS A N 1
ATOM 2402 C CA . LYS A 1 305 ? -21.662 -8.363 20.081 1.00 85.44 305 LYS A CA 1
ATOM 2403 C C . LYS A 1 305 ? -20.262 -7.828 20.400 1.00 85.44 305 LYS A C 1
ATOM 2405 O O . LYS A 1 305 ? -19.666 -7.147 19.574 1.00 85.44 305 LYS A O 1
ATOM 2410 N N . LEU A 1 306 ? -19.730 -8.135 21.583 1.00 87.12 306 LEU A N 1
ATOM 2411 C CA . LEU A 1 306 ? -18.359 -7.787 21.965 1.00 87.12 306 LEU A CA 1
ATOM 2412 C C . LEU A 1 306 ? -17.339 -8.476 21.053 1.00 87.12 306 LEU A C 1
ATOM 2414 O O . LEU A 1 306 ? -16.409 -7.826 20.580 1.00 87.12 306 LEU A O 1
ATOM 2418 N N . LYS A 1 307 ? -17.556 -9.764 20.762 1.00 88.62 307 LYS A N 1
ATOM 2419 C CA . LYS A 1 307 ? -16.760 -10.523 19.794 1.00 88.62 307 LYS A CA 1
ATOM 2420 C C . LYS A 1 307 ? -16.830 -9.895 18.402 1.00 88.62 307 LYS A C 1
ATOM 2422 O O . LYS A 1 307 ? -15.787 -9.662 17.805 1.00 88.62 307 LYS A O 1
ATOM 2427 N N . ASP A 1 308 ? -18.025 -9.574 17.915 1.00 88.12 308 ASP A N 1
ATOM 2428 C CA . ASP A 1 308 ? -18.230 -8.982 16.590 1.00 88.12 308 ASP A CA 1
ATOM 2429 C C . ASP A 1 308 ? -17.511 -7.627 16.464 1.00 88.12 308 ASP A C 1
ATOM 2431 O O . ASP A 1 308 ? -16.865 -7.363 15.454 1.00 88.12 308 ASP A O 1
ATOM 2435 N N . ILE A 1 309 ? -17.551 -6.779 17.498 1.00 86.81 309 ILE A N 1
ATOM 2436 C CA . ILE A 1 309 ? -16.794 -5.514 17.526 1.00 86.81 309 ILE A CA 1
ATOM 2437 C C . ILE A 1 309 ? -15.287 -5.782 17.530 1.00 86.81 309 ILE A C 1
ATOM 2439 O O . ILE A 1 309 ? -14.559 -5.180 16.747 1.00 86.81 309 ILE A O 1
ATOM 2443 N N . ALA A 1 310 ? -14.803 -6.700 18.367 1.00 87.19 310 ALA A N 1
ATOM 2444 C CA . ALA A 1 310 ? -13.380 -7.022 18.420 1.00 87.19 310 ALA A CA 1
ATOM 2445 C C . ALA A 1 310 ? -12.856 -7.560 17.075 1.00 87.19 310 ALA A C 1
ATOM 2447 O O . ALA A 1 310 ? -11.794 -7.142 16.621 1.00 87.19 310 ALA A O 1
ATOM 2448 N N . LEU A 1 311 ? -13.630 -8.422 16.407 1.00 87.25 311 LEU A N 1
ATOM 2449 C CA . LEU A 1 311 ? -13.300 -8.973 15.091 1.00 87.25 311 LEU A CA 1
ATOM 2450 C C . LEU A 1 311 ? -13.315 -7.917 13.977 1.00 87.25 311 LEU A C 1
ATOM 2452 O O . LEU A 1 311 ? -12.521 -8.022 13.046 1.00 87.25 311 LEU A O 1
ATOM 2456 N N . ARG A 1 312 ? -14.164 -6.884 14.075 1.00 83.56 312 ARG A N 1
ATOM 2457 C CA . ARG A 1 312 ? -14.148 -5.733 13.151 1.00 83.56 312 ARG A CA 1
ATOM 2458 C C . ARG A 1 312 ? -12.941 -4.811 13.346 1.00 83.56 312 ARG A C 1
ATOM 2460 O O . ARG A 1 312 ? -12.586 -4.079 12.426 1.00 83.56 312 ARG A O 1
ATOM 2467 N N . HIS A 1 313 ? -12.283 -4.863 14.507 1.00 79.25 313 HIS A N 1
ATOM 2468 C CA . HIS A 1 313 ? -11.133 -4.017 14.843 1.00 79.25 313 HIS A CA 1
ATOM 2469 C C . HIS A 1 313 ? -9.860 -4.830 15.157 1.00 79.25 313 HIS A C 1
ATOM 2471 O O . HIS A 1 313 ? -9.295 -4.700 16.250 1.00 79.25 313 HIS A O 1
ATOM 2477 N N . PRO A 1 314 ? -9.325 -5.603 14.190 1.00 76.00 314 PRO A N 1
ATOM 2478 C CA . PRO A 1 314 ? -8.112 -6.415 14.371 1.00 76.00 314 PRO A CA 1
ATOM 2479 C C . PRO A 1 314 ? -6.834 -5.578 14.589 1.00 76.00 314 PRO A C 1
ATOM 2481 O O . PRO A 1 314 ? -5.792 -6.088 15.009 1.00 76.00 314 PRO A O 1
ATOM 2484 N N . ALA A 1 315 ? -6.900 -4.268 14.330 1.00 70.69 315 ALA A N 1
ATOM 2485 C CA . ALA A 1 315 ? -5.860 -3.312 14.703 1.00 70.69 315 ALA A CA 1
ATOM 2486 C C . ALA A 1 315 ? -5.730 -3.147 16.231 1.00 70.69 315 ALA A C 1
ATOM 2488 O O . ALA A 1 315 ? -4.642 -2.869 16.728 1.00 70.69 315 ALA A O 1
ATOM 2489 N N . MET A 1 316 ? -6.828 -3.325 16.973 1.00 75.62 316 MET A N 1
ATOM 2490 C CA . MET A 1 316 ? -6.895 -3.113 18.423 1.00 75.62 316 MET A CA 1
ATOM 2491 C C . MET A 1 316 ? -6.907 -4.411 19.221 1.00 75.62 316 MET A C 1
ATOM 2493 O O . MET A 1 316 ? -6.341 -4.457 20.312 1.00 75.62 316 MET A O 1
ATOM 2497 N N . PHE A 1 317 ? -7.576 -5.445 18.709 1.00 84.19 317 PHE A N 1
ATOM 2498 C CA . PHE A 1 317 ? -7.885 -6.647 19.474 1.00 84.19 317 PHE A CA 1
ATOM 2499 C C . PHE A 1 317 ? -7.331 -7.901 18.816 1.00 84.19 317 PHE A C 1
ATOM 2501 O O . PHE A 1 317 ? -7.365 -8.066 17.599 1.00 84.19 317 PHE A O 1
ATOM 2508 N N . HIS A 1 318 ? -6.912 -8.833 19.659 1.00 87.12 318 HIS A N 1
ATOM 2509 C CA . HIS A 1 318 ? -6.860 -10.241 19.323 1.00 87.12 318 HIS A CA 1
ATOM 2510 C C . HIS A 1 318 ? -8.029 -10.956 19.985 1.00 87.12 318 HIS A C 1
ATOM 2512 O O . HIS A 1 318 ? -8.356 -10.691 21.141 1.00 87.12 318 HIS A O 1
ATOM 2518 N N . VAL A 1 319 ? -8.624 -11.888 19.251 1.00 87.38 319 VAL A N 1
ATOM 2519 C CA . VAL A 1 319 ? -9.678 -12.778 19.733 1.00 87.38 319 VAL A CA 1
ATOM 2520 C C . VAL A 1 319 ? -9.119 -14.197 19.689 1.00 87.38 319 VAL A C 1
ATOM 2522 O O . VAL A 1 319 ? -8.444 -14.565 18.725 1.00 87.38 319 VAL A O 1
ATOM 2525 N N . ASP A 1 320 ? -9.326 -14.987 20.742 1.00 88.50 320 ASP A N 1
ATOM 2526 C CA . ASP A 1 320 ? -8.883 -16.381 20.736 1.00 88.50 320 ASP A CA 1
ATOM 2527 C C . ASP A 1 320 ? -9.670 -17.237 19.730 1.00 88.50 320 ASP A C 1
ATOM 2529 O O . ASP A 1 320 ? -10.719 -16.857 19.212 1.00 88.50 320 ASP A O 1
ATOM 2533 N N . LYS A 1 321 ? -9.147 -18.435 19.447 1.00 81.94 321 LYS A N 1
ATOM 2534 C CA . LYS A 1 321 ? -9.737 -19.357 18.464 1.00 81.94 321 LYS A CA 1
ATOM 2535 C C . LYS A 1 321 ? -11.155 -19.804 18.837 1.00 81.94 321 LYS A C 1
ATOM 2537 O O . LYS A 1 321 ? -11.964 -20.050 17.951 1.00 81.94 321 LYS A O 1
ATOM 2542 N N . GLN A 1 322 ? -11.446 -19.912 20.134 1.00 81.50 322 GLN A N 1
ATOM 2543 C CA . GLN A 1 322 ? -12.772 -20.270 20.651 1.00 81.50 322 GLN A CA 1
ATOM 2544 C C . GLN A 1 322 ? -13.729 -19.062 20.633 1.00 81.50 322 GLN A C 1
ATOM 2546 O O . GLN A 1 322 ? -14.947 -19.215 20.568 1.00 81.50 322 GLN A O 1
ATOM 2551 N N . GLY A 1 323 ? -13.187 -17.846 20.576 1.00 79.62 323 GLY A N 1
ATOM 2552 C CA . GLY A 1 323 ? -13.924 -16.594 20.585 1.00 79.62 323 GLY A CA 1
ATOM 2553 C C . GLY A 1 323 ? -14.512 -16.242 21.944 1.00 79.62 323 GLY A C 1
ATOM 2554 O O . GLY A 1 323 ? -15.552 -15.593 21.971 1.00 79.62 323 GLY A O 1
ATOM 2555 N N . GLU A 1 324 ? -13.890 -16.688 23.032 1.00 84.88 324 GLU A N 1
ATOM 2556 C CA . GLU A 1 324 ? -14.324 -16.484 24.420 1.00 84.88 324 GLU A CA 1
ATOM 2557 C C . GLU A 1 324 ? -13.458 -15.466 25.161 1.00 84.88 324 GLU A C 1
ATOM 2559 O O . GLU A 1 324 ? -13.911 -14.837 26.123 1.00 84.88 324 GLU A O 1
ATOM 2564 N N . LYS A 1 325 ? -12.216 -15.287 24.707 1.00 87.62 325 LYS A N 1
ATOM 2565 C CA . LYS A 1 325 ? -11.262 -14.348 25.288 1.00 87.62 325 LYS A CA 1
ATOM 2566 C C . LYS A 1 325 ? -10.762 -13.383 24.238 1.00 87.62 325 LYS A C 1
ATOM 2568 O O . LYS A 1 325 ? -10.537 -13.746 23.083 1.00 87.62 325 LYS A O 1
ATOM 2573 N N . LEU A 1 326 ? -10.513 -12.157 24.671 1.00 88.56 326 LEU A N 1
ATOM 2574 C CA . LEU A 1 326 ? -9.859 -11.154 23.853 1.00 88.56 326 LEU A CA 1
ATOM 2575 C C . LEU A 1 326 ? -8.787 -10.419 24.647 1.00 88.56 326 LEU A C 1
ATOM 2577 O O . LEU A 1 326 ? -8.846 -10.321 25.870 1.00 88.56 326 LEU A O 1
ATOM 2581 N N . TRP A 1 327 ? -7.774 -9.929 23.955 1.00 86.88 327 TRP A N 1
ATOM 2582 C CA . TRP A 1 327 ? -6.735 -9.087 24.533 1.00 86.88 327 TRP A CA 1
ATOM 2583 C C . TRP A 1 327 ? -6.439 -7.952 23.577 1.00 86.88 327 TRP A C 1
ATOM 2585 O O . TRP A 1 327 ? -6.725 -8.033 22.380 1.00 86.88 327 TRP A O 1
ATOM 2595 N N . LEU A 1 328 ? -5.878 -6.876 24.113 1.00 78.12 328 LEU A N 1
ATOM 2596 C CA . LEU A 1 328 ? -5.352 -5.836 23.252 1.00 78.12 328 LEU A CA 1
ATOM 2597 C C . LEU A 1 328 ? -4.189 -6.430 22.468 1.00 78.12 328 LEU A C 1
ATOM 2599 O O . LEU A 1 328 ? -3.328 -7.111 23.032 1.00 78.12 328 LEU A O 1
ATOM 2603 N N . ARG A 1 329 ? -4.161 -6.169 21.162 1.00 73.00 329 ARG A N 1
ATOM 2604 C CA . ARG A 1 329 ? -2.911 -6.263 20.414 1.00 73.00 329 ARG A CA 1
ATOM 2605 C C . ARG A 1 329 ? -1.911 -5.412 21.175 1.00 73.00 329 ARG A C 1
ATOM 2607 O O . ARG A 1 329 ? -2.280 -4.304 21.562 1.00 73.00 329 ARG A O 1
ATOM 2614 N N . GLU A 1 330 ? -0.729 -5.960 21.472 1.00 63.56 330 GLU A N 1
ATOM 2615 C CA . GLU A 1 330 ? 0.282 -5.222 22.230 1.00 63.56 330 GLU A CA 1
ATOM 2616 C C . GLU A 1 330 ? 0.378 -3.823 21.632 1.00 63.56 330 GLU A C 1
ATOM 2618 O O . GLU A 1 330 ? 0.761 -3.666 20.465 1.00 63.56 330 GLU A O 1
ATOM 2623 N N . GLU A 1 331 ? -0.041 -2.820 22.414 1.00 54.47 331 GLU A N 1
ATOM 2624 C CA . GLU A 1 331 ? 0.308 -1.445 22.126 1.00 54.47 331 GLU A CA 1
ATOM 2625 C C . GLU A 1 331 ? 1.804 -1.444 22.235 1.00 54.47 331 GLU A C 1
ATOM 2627 O O . GLU A 1 331 ? 2.360 -1.482 23.324 1.00 54.47 331 GLU A O 1
ATOM 2632 N N . ARG A 1 332 ? 2.424 -1.547 21.069 1.00 42.38 332 ARG A N 1
ATOM 2633 C CA . ARG A 1 332 ? 3.844 -1.445 20.846 1.00 42.38 332 ARG A CA 1
ATOM 2634 C C . ARG A 1 332 ? 4.289 -0.217 21.632 1.00 42.38 332 ARG A C 1
ATOM 2636 O O . ARG A 1 332 ? 4.040 0.886 21.144 1.00 42.38 332 ARG A O 1
ATOM 2643 N N . PRO A 1 333 ? 4.866 -0.371 22.837 1.00 36.44 333 PRO A N 1
ATOM 2644 C CA . PRO A 1 333 ? 5.265 0.800 23.568 1.00 36.44 333 PRO A CA 1
ATOM 2645 C C . PRO A 1 333 ? 6.388 1.396 22.724 1.00 36.44 333 PRO A C 1
ATOM 2647 O O . PRO A 1 333 ? 7.328 0.676 22.361 1.00 36.44 333 PRO A O 1
ATOM 2650 N N . PRO A 1 334 ? 6.355 2.684 22.364 1.00 34.62 334 PRO A N 1
ATOM 2651 C CA . PRO A 1 334 ? 7.635 3.346 22.300 1.00 34.62 334 PRO A CA 1
ATOM 2652 C C . PRO A 1 334 ? 8.231 3.200 23.710 1.00 34.62 334 PRO A C 1
ATOM 2654 O O . PRO A 1 334 ? 7.546 3.558 24.669 1.00 34.62 334 PRO A O 1
ATOM 2657 N N . ARG A 1 335 ? 9.476 2.705 23.817 1.00 46.78 335 ARG A N 1
ATOM 2658 C CA . ARG A 1 335 ? 10.499 2.991 24.866 1.00 46.78 335 ARG A CA 1
ATOM 2659 C C . ARG A 1 335 ? 11.160 1.734 25.475 1.00 46.78 335 ARG A C 1
ATOM 2661 O O . ARG A 1 335 ? 10.649 0.632 25.281 1.00 46.78 335 ARG A O 1
ATOM 2668 N N . PRO A 1 336 ? 12.359 1.883 26.083 1.00 51.59 336 PRO A N 1
ATOM 2669 C CA . PRO A 1 336 ? 12.555 2.532 27.401 1.00 51.59 336 PRO A CA 1
ATOM 2670 C C . PRO A 1 336 ? 13.604 3.687 27.336 1.00 51.59 336 PRO A C 1
ATOM 2672 O O . PRO A 1 336 ? 14.313 3.787 26.343 1.00 51.59 336 PRO A O 1
ATOM 2675 N N . GLU A 1 337 ? 13.717 4.668 28.247 1.00 35.69 337 GLU A N 1
ATOM 2676 C CA . GLU A 1 337 ? 13.548 4.661 29.712 1.00 35.69 337 GLU A CA 1
ATOM 2677 C C . GLU A 1 337 ? 12.973 5.984 30.280 1.00 35.69 337 GLU A C 1
ATOM 2679 O O . GLU A 1 337 ? 13.272 7.080 29.809 1.00 35.69 337 GLU A O 1
ATOM 2684 N N . GLY A 1 338 ? 12.177 5.874 31.351 1.00 38.34 338 GLY A N 1
ATOM 2685 C CA . GLY A 1 338 ? 12.097 6.904 32.399 1.00 38.34 338 GLY A CA 1
ATOM 2686 C C . GLY A 1 338 ? 10.979 7.950 32.351 1.00 38.34 338 GLY A C 1
ATOM 2687 O O . GLY A 1 338 ? 10.827 8.682 33.324 1.00 38.34 338 GLY A O 1
ATOM 2688 N N . GLN A 1 339 ? 10.170 8.045 31.296 1.00 40.44 339 GLN A N 1
ATOM 2689 C CA . GLN A 1 339 ? 9.097 9.049 31.236 1.00 40.44 339 GLN A CA 1
ATOM 2690 C C . GLN A 1 339 ? 7.796 8.465 30.673 1.00 40.44 339 GLN A C 1
ATOM 2692 O O . GLN A 1 339 ? 7.809 7.606 29.790 1.00 40.44 339 GLN A O 1
ATOM 2697 N N . TRP A 1 340 ? 6.667 8.970 31.163 1.00 42.78 340 TRP A N 1
ATOM 2698 C CA . TRP A 1 340 ? 5.368 8.941 30.486 1.00 42.78 340 TRP A CA 1
ATOM 2699 C C . TRP A 1 340 ? 5.546 9.355 29.012 1.00 42.78 340 TRP A C 1
ATOM 2701 O O . TRP A 1 340 ? 6.321 10.282 28.747 1.00 42.78 340 TRP A O 1
ATOM 2711 N N . ASN A 1 341 ? 4.902 8.691 28.037 1.00 43.94 341 ASN A N 1
ATOM 2712 C CA . ASN A 1 341 ? 4.987 9.163 26.651 1.00 43.94 341 ASN A CA 1
ATOM 2713 C C . ASN A 1 341 ? 3.855 10.126 26.290 1.00 43.94 341 ASN A C 1
ATOM 2715 O O . ASN A 1 341 ? 2.788 9.720 25.830 1.00 43.94 341 ASN A O 1
ATOM 2719 N N . ALA A 1 342 ? 4.197 11.403 26.423 1.00 42.81 342 ALA A N 1
ATOM 2720 C CA . ALA A 1 342 ? 3.490 12.577 25.948 1.00 42.81 342 ALA A CA 1
ATOM 2721 C C . ALA A 1 342 ? 2.966 12.493 24.502 1.00 42.81 342 ALA A C 1
ATOM 2723 O O . ALA A 1 342 ? 2.030 13.197 24.183 1.00 42.81 342 ALA A O 1
AT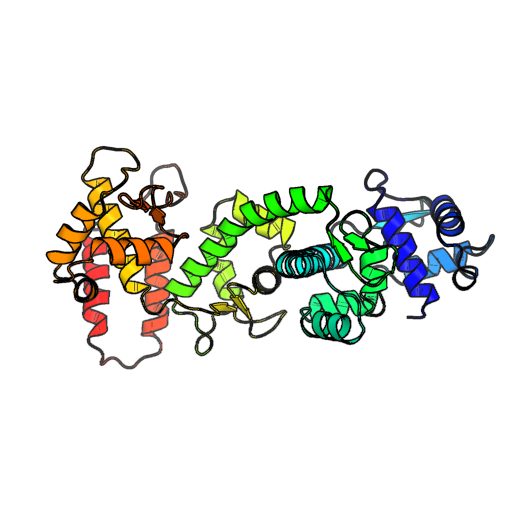OM 2724 N N . ASP A 1 343 ? 3.484 11.635 23.628 1.00 44.34 343 ASP A N 1
ATOM 2725 C CA . ASP A 1 343 ? 3.096 11.519 22.216 1.00 44.34 343 ASP A CA 1
ATOM 2726 C C . ASP A 1 343 ? 1.639 11.073 21.991 1.00 44.34 343 ASP A C 1
ATOM 2728 O O . ASP A 1 343 ? 0.925 11.611 21.142 1.00 44.34 343 ASP A O 1
ATOM 2732 N N . ALA A 1 344 ? 1.173 10.108 22.791 1.00 40.28 344 ALA A N 1
ATOM 2733 C CA . ALA A 1 344 ? -0.213 9.631 22.801 1.00 40.28 344 ALA A CA 1
ATOM 2734 C C . ALA A 1 344 ? -1.165 10.632 23.489 1.00 40.28 344 ALA A C 1
ATOM 2736 O O . ALA A 1 344 ? -2.364 10.681 23.202 1.00 40.28 344 ALA A O 1
ATOM 2737 N N . GLU A 1 345 ? -0.617 11.476 24.359 1.00 44.03 345 GLU A N 1
ATOM 2738 C CA . GLU A 1 345 ? -1.315 12.565 25.038 1.00 44.03 345 GLU A CA 1
ATOM 2739 C C . GLU A 1 345 ? -1.430 13.801 24.117 1.00 44.03 345 GLU A C 1
ATOM 2741 O O . GLU A 1 345 ? -2.502 14.388 23.986 1.00 44.03 345 GLU A O 1
ATOM 2746 N N . LEU A 1 346 ? -0.383 14.111 23.342 1.00 44.34 346 LEU A N 1
ATOM 2747 C CA . LEU A 1 346 ? -0.301 15.196 22.358 1.00 44.34 346 LEU A CA 1
ATOM 2748 C C . LEU A 1 346 ? -1.181 14.933 21.126 1.00 44.34 346 LEU A C 1
ATOM 2750 O O . LEU A 1 346 ? -1.780 15.865 20.601 1.00 44.34 346 LEU A O 1
ATOM 2754 N N . LEU A 1 347 ? -1.316 13.674 20.686 1.00 47.88 347 LEU A N 1
ATOM 2755 C CA . LEU A 1 347 ? -2.286 13.242 19.663 1.00 47.88 347 LEU A CA 1
ATOM 2756 C C . LEU A 1 347 ? -3.737 13.479 20.111 1.00 47.88 347 LEU A C 1
ATOM 2758 O O . LEU A 1 347 ? -4.596 13.843 19.307 1.00 47.88 347 LEU A O 1
ATOM 2762 N N . SER A 1 348 ? -3.986 13.327 21.409 1.00 39.06 348 SER A N 1
ATOM 2763 C CA . SER A 1 348 ? -5.290 13.533 22.037 1.00 39.06 348 SER A CA 1
ATOM 2764 C C . SER A 1 348 ? -5.592 15.026 22.275 1.00 39.06 348 SER A C 1
ATOM 2766 O O . SER A 1 348 ? -6.742 15.440 22.149 1.00 39.06 348 SER A O 1
ATOM 2768 N N . VAL A 1 349 ? -4.573 15.864 22.519 1.00 48.56 349 VAL A N 1
ATOM 2769 C CA . VAL A 1 349 ? -4.690 17.333 22.664 1.00 48.56 349 VAL A CA 1
ATOM 2770 C C . VAL A 1 349 ? -4.713 18.064 21.310 1.00 48.56 349 VAL A C 1
ATOM 2772 O O . VAL A 1 349 ? -5.463 19.023 21.135 1.00 48.56 349 VAL A O 1
ATOM 2775 N N . ALA A 1 350 ? -3.965 17.598 20.309 1.00 45.22 350 ALA A N 1
ATOM 2776 C CA . ALA A 1 350 ? -3.945 18.191 18.970 1.00 45.22 350 ALA A CA 1
ATOM 2777 C C . ALA A 1 350 ? -5.259 17.957 18.201 1.00 45.22 350 ALA A C 1
ATOM 2779 O O . ALA A 1 350 ? -5.723 18.861 17.512 1.00 45.22 350 ALA A O 1
ATOM 2780 N N . TYR A 1 351 ? -5.902 16.794 18.380 1.00 41.59 351 TYR A N 1
ATOM 2781 C CA . TYR A 1 351 ? -7.267 16.538 17.897 1.00 41.59 351 TYR A CA 1
ATOM 2782 C C . TYR A 1 351 ? -8.306 17.444 18.587 1.00 41.59 351 TYR A C 1
ATOM 2784 O O . TYR A 1 351 ? -9.270 17.882 17.968 1.00 41.59 351 TYR A O 1
ATOM 2792 N N . PHE A 1 352 ? -8.079 17.804 19.852 1.00 42.25 352 PHE A N 1
ATOM 2793 C CA . PHE A 1 352 ? -8.937 18.724 20.600 1.00 42.25 352 PHE A CA 1
ATOM 2794 C C . PHE A 1 352 ? -8.812 20.188 20.147 1.00 42.25 352 PHE A C 1
ATOM 2796 O O . PHE A 1 352 ? -9.819 20.870 20.001 1.00 42.25 352 PHE A O 1
ATOM 2803 N N . ILE A 1 353 ? -7.596 20.684 19.892 1.00 46.62 353 ILE A N 1
ATOM 2804 C CA . ILE A 1 353 ? -7.331 22.084 19.502 1.00 46.62 353 ILE A CA 1
ATOM 2805 C C . ILE A 1 353 ? -7.827 22.409 18.077 1.00 46.62 353 ILE A C 1
ATOM 2807 O O . ILE A 1 353 ? -8.182 23.557 17.809 1.00 46.62 353 ILE A O 1
ATOM 2811 N N . ASP A 1 354 ? -7.899 21.423 17.179 1.00 40.72 354 ASP A N 1
ATOM 2812 C CA . ASP A 1 354 ? -8.411 21.600 15.806 1.00 40.72 354 ASP A CA 1
ATOM 2813 C C . ASP A 1 354 ? -9.955 21.635 15.758 1.00 40.72 354 ASP A C 1
ATOM 2815 O O . ASP A 1 354 ? -10.558 22.334 14.947 1.00 40.72 354 ASP A O 1
ATOM 2819 N N . VAL A 1 355 ? -10.607 20.958 16.709 1.00 34.22 355 VAL A N 1
ATOM 2820 C CA . VAL A 1 355 ? -12.070 20.941 16.895 1.00 34.22 355 VAL A CA 1
ATOM 2821 C C . VAL A 1 355 ? -12.588 22.222 17.581 1.00 34.22 355 VAL A C 1
ATOM 2823 O O . VAL A 1 355 ? -13.721 22.640 17.344 1.00 34.22 355 VAL A O 1
ATOM 2826 N N . LEU A 1 356 ? -11.758 22.899 18.383 1.00 42.47 356 LEU A N 1
ATOM 2827 C CA . LEU A 1 356 ? -12.116 24.137 19.094 1.00 42.47 356 LEU A CA 1
ATOM 2828 C C . LEU A 1 356 ? -12.031 25.414 18.239 1.00 42.47 356 LEU A C 1
ATOM 2830 O O . LEU A 1 356 ? -12.694 26.399 18.545 1.00 42.47 356 LEU A O 1
ATOM 2834 N N . LYS A 1 357 ? -11.242 25.417 17.159 1.00 42.53 357 LYS A N 1
ATOM 2835 C CA . LYS A 1 357 ? -11.002 26.606 16.314 1.00 42.53 357 LYS A CA 1
ATOM 2836 C C . LYS A 1 357 ? -12.063 26.851 15.232 1.00 42.53 357 LYS A C 1
ATOM 2838 O O . LYS A 1 357 ? -11.997 27.866 14.542 1.00 42.53 357 LYS A O 1
ATOM 2843 N N . HIS A 1 358 ? -13.017 25.936 15.056 1.00 36.16 358 HIS A N 1
ATOM 2844 C CA . HIS A 1 358 ? -13.966 25.949 13.933 1.00 36.16 358 HIS A CA 1
ATOM 2845 C C . HIS A 1 358 ? -15.444 25.898 14.338 1.00 36.16 358 HIS A C 1
ATOM 2847 O O . HIS A 1 358 ? -16.300 25.736 13.470 1.00 36.16 358 HIS A O 1
ATOM 2853 N N . THR A 1 359 ? -15.765 26.057 15.625 1.00 35.03 359 THR A N 1
ATOM 2854 C CA . THR A 1 359 ? -17.155 25.951 16.083 1.00 35.03 359 THR A CA 1
ATOM 2855 C C . THR A 1 359 ? -17.463 26.940 17.201 1.00 35.03 359 THR A C 1
ATOM 2857 O O . THR A 1 359 ? -16.870 26.855 18.276 1.00 35.03 359 THR A O 1
ATOM 2860 N N . ASP A 1 360 ? -18.429 27.830 16.950 1.00 37.06 360 ASP A N 1
ATOM 2861 C CA . ASP A 1 360 ? -19.149 28.567 17.990 1.00 37.06 360 ASP A CA 1
ATOM 2862 C C . ASP A 1 360 ? -19.765 27.584 18.998 1.00 37.06 360 ASP A C 1
ATOM 2864 O O . ASP A 1 360 ? -20.339 26.543 18.657 1.00 37.06 360 ASP A O 1
ATOM 2868 N N . ALA A 1 361 ? -19.579 27.908 20.271 1.00 40.34 361 ALA A N 1
ATOM 2869 C CA . ALA A 1 361 ? -19.704 27.009 21.404 1.00 40.34 361 ALA A CA 1
ATOM 2870 C C . ALA A 1 361 ? -21.158 26.818 21.864 1.00 40.34 361 ALA A C 1
ATOM 2872 O O . ALA A 1 361 ? -21.671 27.645 22.610 1.00 40.34 361 ALA A O 1
ATOM 2873 N N . THR A 1 362 ? -21.829 25.721 21.487 1.00 39.25 362 THR A N 1
ATOM 2874 C CA . THR A 1 362 ? -23.169 25.410 22.049 1.00 39.25 362 THR A CA 1
ATOM 2875 C C . THR A 1 362 ? -23.512 23.923 22.269 1.00 39.25 362 THR A C 1
ATOM 2877 O O . THR A 1 362 ? -24.604 23.634 22.750 1.00 39.25 362 THR A O 1
ATOM 2880 N N . SER A 1 363 ? -22.624 22.949 22.007 1.00 35.84 363 SER A N 1
ATOM 2881 C CA . SER A 1 363 ? -22.984 21.517 22.136 1.00 35.84 363 SER A CA 1
ATOM 2882 C C . SER A 1 363 ? -22.507 20.844 23.448 1.00 35.84 363 SER A C 1
ATOM 2884 O O . SER A 1 363 ? -21.332 20.974 23.804 1.00 35.84 363 SER A O 1
ATOM 2886 N N . PRO A 1 364 ? -23.343 20.021 24.128 1.00 37.75 364 PRO A N 1
ATOM 2887 C CA . PRO A 1 364 ? -23.010 19.313 25.380 1.00 37.75 364 PRO A CA 1
ATOM 2888 C C . PRO A 1 364 ? -21.878 18.272 25.278 1.00 37.75 364 PRO A C 1
ATOM 2890 O O . PRO A 1 364 ? -21.435 17.729 26.292 1.00 37.75 364 PRO A O 1
ATOM 2893 N N . SER A 1 365 ? -21.385 17.981 24.070 1.00 41.03 365 SER A N 1
ATOM 2894 C CA . SER A 1 365 ? -20.262 17.067 23.805 1.00 41.03 365 SER A CA 1
ATOM 2895 C C . SER A 1 365 ? -18.933 17.527 24.425 1.00 41.03 365 SER A C 1
ATOM 2897 O O . SER A 1 365 ? -18.035 16.708 24.623 1.00 41.03 365 SER A O 1
ATOM 2899 N N . TRP A 1 366 ? -18.826 18.798 24.824 1.00 43.94 366 TRP A N 1
ATOM 2900 C CA . TRP A 1 366 ? -17.679 19.319 25.568 1.00 43.94 366 TRP A CA 1
ATOM 2901 C C . TRP A 1 366 ? -17.562 18.773 26.989 1.00 43.94 366 TRP A C 1
ATOM 2903 O O . TRP A 1 366 ? -16.446 18.621 27.462 1.00 43.94 366 TRP A O 1
ATOM 2913 N N . ALA A 1 367 ? -18.652 18.416 27.672 1.00 39.28 367 ALA A N 1
ATOM 2914 C CA . ALA A 1 367 ? -18.567 17.927 29.053 1.00 39.28 367 ALA A CA 1
ATOM 2915 C C . ALA A 1 367 ? -17.937 16.524 29.146 1.00 39.28 367 ALA A C 1
ATOM 2917 O O . ALA A 1 367 ? -17.301 16.188 30.144 1.00 39.28 367 ALA A O 1
ATOM 2918 N N . ILE A 1 368 ? -18.076 15.708 28.096 1.00 42.12 368 ILE A N 1
ATOM 2919 C CA . ILE A 1 368 ? -17.455 14.376 27.987 1.00 42.12 368 ILE A CA 1
ATOM 2920 C C . ILE A 1 368 ? -15.960 14.526 27.683 1.00 42.12 368 ILE A C 1
ATOM 2922 O O . ILE A 1 368 ? -15.121 13.889 28.314 1.00 42.12 368 ILE A O 1
ATOM 2926 N N . CYS A 1 369 ? -15.642 15.446 26.777 1.00 45.69 369 CYS A N 1
ATOM 2927 C CA . CYS A 1 369 ? -14.299 15.877 26.428 1.00 45.69 369 CYS A CA 1
ATOM 2928 C C . CYS A 1 369 ? -13.539 16.493 27.630 1.00 45.69 369 CYS A C 1
ATOM 2930 O O . CYS A 1 369 ? -12.428 16.077 27.952 1.00 45.69 369 CYS A O 1
ATOM 2932 N N . PHE A 1 370 ? -14.167 17.415 28.355 1.00 41.91 370 PHE A N 1
ATOM 2933 C CA . PHE A 1 370 ? -13.626 18.080 29.538 1.00 41.91 370 PHE A CA 1
ATOM 2934 C C . PHE A 1 370 ? -13.458 17.104 30.708 1.00 41.91 370 PHE A C 1
ATOM 2936 O O . PHE A 1 370 ? -12.418 17.109 31.349 1.00 41.91 370 PHE A O 1
ATOM 2943 N N . ASN A 1 371 ? -14.406 16.188 30.947 1.00 38.41 371 ASN A N 1
ATOM 2944 C CA . ASN A 1 371 ? -14.239 15.156 31.978 1.00 38.41 371 ASN A CA 1
ATOM 2945 C C . ASN A 1 371 ? -13.139 14.140 31.644 1.00 38.41 371 ASN A C 1
ATOM 2947 O O . ASN A 1 371 ? -12.505 13.623 32.561 1.00 38.41 371 ASN A O 1
ATOM 2951 N N . TYR A 1 372 ? -12.888 13.855 30.362 1.00 41.84 372 TYR A N 1
ATOM 2952 C CA . TYR A 1 372 ? -11.763 13.013 29.952 1.00 41.84 372 TYR A CA 1
ATOM 2953 C C . TYR A 1 372 ? -10.422 13.732 30.171 1.00 41.84 372 TYR A C 1
ATOM 2955 O O . TYR A 1 372 ? -9.506 13.139 30.730 1.00 41.84 372 TYR A O 1
ATOM 2963 N N . VAL A 1 373 ? -10.339 15.027 29.844 1.00 45.47 373 VAL A N 1
ATOM 2964 C CA . VAL A 1 373 ? -9.164 15.880 30.109 1.00 45.47 373 VAL A CA 1
ATOM 2965 C C . VAL A 1 373 ? -8.914 16.049 31.614 1.00 45.47 373 VAL A C 1
ATOM 2967 O O . VAL A 1 373 ? -7.794 15.865 32.071 1.00 45.47 373 VAL A O 1
ATOM 2970 N N . VAL A 1 374 ? -9.950 16.315 32.415 1.00 39.41 374 VAL A N 1
ATOM 2971 C CA . VAL A 1 374 ? -9.850 16.486 33.879 1.00 39.41 374 VAL A CA 1
ATOM 2972 C C . VAL A 1 374 ? -9.500 15.170 34.593 1.00 39.41 374 VAL A C 1
ATOM 2974 O O . VAL A 1 374 ? -8.757 15.176 35.577 1.00 39.41 374 VAL A O 1
ATOM 2977 N N . ARG A 1 375 ? -9.975 14.019 34.092 1.00 37.97 375 ARG A N 1
ATOM 2978 C CA . ARG A 1 375 ? -9.601 12.693 34.623 1.00 37.97 375 ARG A CA 1
ATOM 2979 C C . ARG A 1 375 ? -8.225 12.213 34.162 1.00 37.97 375 ARG A C 1
ATOM 2981 O O . ARG A 1 375 ? -7.564 11.505 34.913 1.00 37.97 375 ARG A O 1
ATOM 2988 N N . ALA A 1 376 ? -7.776 12.615 32.974 1.00 41.19 376 ALA A N 1
ATOM 2989 C CA . ALA A 1 376 ? -6.396 12.416 32.536 1.00 41.19 376 ALA A CA 1
ATOM 2990 C C . ALA A 1 376 ? -5.425 13.305 33.338 1.00 41.19 376 ALA A C 1
ATOM 2992 O O . ALA A 1 376 ? -4.385 12.829 33.778 1.00 41.19 376 ALA A O 1
ATOM 2993 N N . ALA A 1 377 ? -5.813 14.546 33.652 1.00 37.94 377 ALA A N 1
ATOM 2994 C CA . ALA A 1 377 ? -5.025 15.467 34.475 1.00 37.94 377 ALA A CA 1
ATOM 2995 C C . ALA A 1 377 ? -4.848 14.993 35.931 1.00 37.94 377 ALA A C 1
ATOM 2997 O O . ALA A 1 377 ? -3.824 15.257 36.553 1.00 37.94 377 ALA A O 1
ATOM 2998 N N . SER A 1 378 ? -5.801 14.236 36.485 1.00 35.88 378 SER A N 1
ATOM 2999 C CA . SER A 1 378 ? -5.657 13.631 37.822 1.00 35.88 378 SER A CA 1
ATOM 3000 C C . SER A 1 378 ? -4.742 12.398 37.840 1.00 35.88 378 SER A C 1
ATOM 3002 O O . SER A 1 378 ? -4.332 11.970 38.920 1.00 35.88 378 SER A O 1
ATOM 3004 N N . ALA A 1 379 ? -4.383 11.870 36.665 1.00 37.84 379 ALA A N 1
ATOM 3005 C CA . ALA A 1 379 ? -3.386 10.820 36.483 1.00 37.84 379 ALA A CA 1
ATOM 3006 C C . ALA A 1 379 ? -1.983 11.370 36.149 1.00 37.84 379 ALA A C 1
ATOM 3008 O O . ALA A 1 379 ? -1.058 10.579 35.990 1.00 37.84 379 ALA A O 1
ATOM 3009 N N . ALA A 1 380 ? -1.800 12.696 36.071 1.00 32.16 380 ALA A N 1
ATOM 3010 C CA . ALA A 1 380 ? -0.503 13.301 35.785 1.00 32.16 380 ALA A CA 1
ATOM 3011 C C . ALA A 1 380 ? 0.534 13.014 36.896 1.00 32.16 380 ALA A C 1
ATOM 3013 O O . ALA A 1 380 ? 0.175 12.946 38.081 1.00 32.16 380 ALA A O 1
ATOM 3014 N N . PRO A 1 381 ? 1.830 12.882 36.543 1.00 29.59 381 PRO A N 1
ATOM 3015 C CA . PRO A 1 381 ? 2.906 12.751 37.518 1.00 29.59 381 PRO A CA 1
ATOM 3016 C C . PRO A 1 381 ? 2.883 13.906 38.538 1.00 29.59 381 PRO A C 1
ATOM 3018 O O . PRO A 1 381 ? 2.542 15.031 38.167 1.00 29.59 381 PRO A O 1
ATOM 3021 N N . PRO A 1 382 ? 3.293 13.688 39.804 1.00 35.34 382 PRO A N 1
ATOM 3022 C CA . PRO A 1 382 ? 3.264 14.721 40.848 1.00 35.34 382 PRO A CA 1
ATOM 3023 C C . PRO A 1 382 ? 4.017 16.009 40.487 1.00 35.34 382 PRO A C 1
ATOM 3025 O O . PRO A 1 382 ? 3.693 17.068 41.004 1.00 35.34 382 PRO A O 1
ATOM 3028 N N . SER A 1 383 ? 4.993 15.923 39.582 1.00 31.00 383 SER A N 1
ATOM 3029 C CA . SER A 1 383 ? 5.776 17.050 39.066 1.00 31.00 383 SER A CA 1
ATOM 3030 C C . SER A 1 383 ? 4.990 18.025 38.182 1.00 31.00 383 SER A C 1
ATOM 3032 O O . SER A 1 383 ? 5.537 19.045 37.779 1.00 31.00 383 SER A O 1
ATOM 3034 N N . CYS A 1 384 ? 3.749 17.693 37.826 1.00 32.78 384 CYS A N 1
ATOM 3035 C CA . CYS A 1 384 ? 2.870 18.512 36.993 1.00 32.78 384 CYS A CA 1
ATOM 3036 C C . CYS A 1 384 ? 1.607 18.973 37.744 1.00 32.78 384 CYS A C 1
ATOM 3038 O O . CYS A 1 384 ? 0.629 19.343 37.095 1.00 32.78 384 CYS A O 1
ATOM 3040 N N . LYS A 1 385 ? 1.609 18.912 39.084 1.00 31.48 385 LYS A N 1
ATOM 3041 C CA . LYS A 1 385 ? 0.546 19.456 39.941 1.00 31.48 385 LYS A CA 1
ATOM 3042 C C . LYS A 1 385 ? 0.866 20.854 40.437 1.00 31.48 385 LYS A C 1
ATOM 3044 O O . LYS A 1 385 ? 2.048 21.094 40.769 1.00 31.48 385 LYS A O 1
#

Radius of gyration: 27.04 Å; chains: 1; bounding box: 65×49×78 Å

Secondary structure (DSSP, 8-state):
--HHHHHHHHHHHHHHHHTTT-SSEEHHHHHHHHHHH---TTTHHHHSTT-HHHHHHHHHH-TTTEEEETTTTEEEE-TT-HHHHHHHHHHHHHHHHHHHTSS-EE-SHHHHHHHHHHS-HHHHHHHHHHHTT-HHHHHHH-TTTEEE-TTSSEEEE-HHHHHHHHHHHHHHHHHHHHHHHHHHHTT--SSSPEEHHHHHTTGGGS-HHHHHHHHHHHTT-HHHHHHT-TTTEEESSTTT-EEEESS--TTHHHHHHHHHHHHHHHHSSSSS--PEEHHHHHHHHHT---GGGGGGSS-TTHHHHHHHHHHH-TTTEEE-TTSSEEEE--------SSS--HHHHHHHHHHHHHHHSS--S--THHHHHHHHHHHHHTTS-GGG-

Foldseek 3Di:
DDPLLLLLLLLLLLVQVVPVVDQWAALLVSLVVSVVVDVDPSNCCCNPPPNSVVVLVSQVVCVLAWDQDPVRNIIGGDVVRPLVLLLLLLLLLVQVVQVVVVPFQFQDPVSLVVVLVLDAPSSNVSCCVNVVSHVLSSQVSPVQAWDQDPVNGGIHGDPVNVVVSVVLVVLCVLVLLVVLVLQLVLVAAPVRFAWVVVVLVCLVLDDPSNSVCCCVNVVVQVLSSQSSVVVFKDWPHSRGTTIHGPDRDPLVVLVVVLLVLQVVVCVVDPDDQDWAFLVSSLVCLQPDPDPSSVVSHPDPCSLVVSLVSQVVNVSFWDADPVRGTITGPPSPDPDDDDDDDCSVVVSLVVSVVVVVVPDDDDDPVVVVVVVVVVVVVVVDDPVSD